Protein AF-A0A3R7PAB7-F1 (afdb_monomer_lite)

Foldseek 3Di:
DDDDDDDDDDDDWDWDKDKDWDFDDDPPVRDGRDIDIDIDTDTDDDQVQQQPWKKWKWLDALQLCQPCQQVVLLQVVLQVQQPDQPVGKDWAAKAWDDDPDGTMIITTIGGQLFPDSLQSCVVCQVVSCVRNVTHTPDIGLAACPVVVVVVPPQLFAKDKTKGFDPDWDWRDYDRGIDIHTDIDIDMDRHFDAPPLPQQQDDDSQQAPDPWDWDHDPRHIATDEDPCFDDRRRFNFKKAWQWADPPDPDDDPPPFQNGFGWKWFFAAFTFGLKKKKKKKWFALDQWFWFKKFADQDQDDPDDHDLAMWTWIRHRQWIKIWGAQRLDIWIDTAQAPDGSSPQFIKMWMWIDHDFKIKIFINVLAQDGPQDDDDDPPDDDDDDDDDDPDDDPDRPDCRRGMDMTTYGPDGRTRSRPHTIMGQADPHDWDDCVSSVHPDTRGRIGGRTMMGQIWMWDDFDPDDDDDDDDDDDDDDDDDDDDDDDDDDDDDDDDDPDDPDDPGQIPIDRIRPADSIDIDSMHRDPPPPCCVVVVQALPPQWDWDTTVVGIATDGHAQFDDRNRPHGDDDDDDDPPDDDDDDDPDDADPRDDKDKHKDFALDQWDWPDWDADPVRQWIWTWIGHRQWTKTWTGHPPDDIDIDTDPPDRRNPRDMDIDIDD

Organism: Penaeus vannamei (NCBI:txid6689)

Radius of gyration: 30.02 Å; chains: 1; bounding box: 67×91×108 Å

InterPro domains:
  IPR000742 EGF-like domain [PF00008] (202-232)
  IPR000742 EGF-like domain [PS00022] (222-233)
  IPR000742 EGF-like domain [PS00022] (548-559)
  IPR000742 EGF-like domain [PS01186] (548-559)
  IPR000742 EGF-like domain [PS50026] (198-234)
  IPR000742 EGF-like domain [PS50026] (522-560)
  IPR000742 EGF-like domain [SM00181] (201-234)
  IPR000742 EGF-like domain [SM00181] (525-560)
  IPR001791 Laminin G domain [PF02210] (282-455)
  IPR001791 Laminin G domain [PF02210] (593-654)
  IPR001791 Laminin G domain [PS50025] (252-490)
  IPR001791 Laminin G domain [PS50025] (563-655)
  IPR001791 Laminin G domain [SM00282] (272-455)
  IPR001791 Laminin G domain [cd00110] (260-453)
  IPR001791 Laminin G domain [cd00110] (568-655)
  IPR013320 Concanavalin A-like lectin/glucanase domain superfamily [SSF49899] (215-463)
  IPR013320 Concanavalin A-like lectin/glucanase domain superfamily [SSF49899] (547-654)
  IPR050372 Neurexin-related cell adhesion and synaptic protein [PTHR15036] (407-655)

Secondary structure (DSSP, 8-state):
----------SS---EEEEEEEEEEETTTTEEEEEEEEEEEE----HHHHHTPEEEEESS-HHHHSSHHHHHHHHHHHHHT-TT-SS--EEEEEEEEP-SSS-EEEEEEE-TT-S-HHHHHHHTHHHHHHHHTS-EEEESS--TTTTGGGT---SSBEEEEEEEEEEEEEEE-SS-EEEEEEEEEEEEES----PPP--SS--TTTS-TTPEEEEEBTEEEEEPPTT-BTTTTB--EEEEE------S---S--SSTT---EEEEPPPP-BSEEEEEEEEEES-SSEEEEEES--SPPPSS-----EEEEEEETTEEEEEEE-SS-EEEEE---SS-S-SSSEEEEEEEEETTEEEEEEGGG-SS-TTSPP------S---------PPPPPPPHHHHEEEEEPPTT--S----SPEEESS-SSPPP-HHHHT-SS-----B-EEEEEEEEE---PPPPPPPPP-PPPPP-----------------------S-S------PEEPP-STTS-EESEEEB---HHHHHTT---TTTEEEEEETTEEEEEEPTTEESTTS-EEPPPPPPPTT-------SSPPPSS---EEEEE--S-SSEEEEEEE-TTSS-EEEEEEETTEEEEEEE-TTSPPEEEEEEEEE--SSS-EEEEE-

Sequence (655 aa):
MAGDVSLYHQTVEIRISYELGFKVNDASQGQTGVNANVTVKVTSLSQQVVSAATPLTLAADPYYVGASSILDRLVVAARAWVEGSSEGVQAVSVQKVDGPSAPSTRVWLTSPGVSNLDHVLLHRKDELEHTIGVSITDVGVGTCEEAAQEDLGCSEGCAAQASVTSGFSVVDANTSAVVGPWVGVHSGCGCARFAPADDTVCSADTCLNGGHCVPTPTGTRCICPHGTFGSRCKILSRHFEGGGPGGETGGRNQMEEDLGGWAWVPSIPSCAEVHLSLEVLTGSPDATLLYSGPDHLPPAQGANSDMLALELRGGRPSLLLDLGAGPAALSLNASYSLADSTWHRLDLIWKDELVEMIVDLCSGASIDGPPAKSSKSALNDSETPTSSPPIPPDAHTCRGAARLSRGALLLNAAQPLQVGGLAHPPPAHTVYGWPKPILARPLRGCVRNLRINGEHPPPPPPPHPHHPPTLPQQYPHPLRPPHVIFHSVCLLSVLSEAVFFVFQLIDLGHGLLGQKSSPGCKSADCLASGISCGVHGRCHGSPGYLRCECQPGWSGPDCATPSTPTAFQVNSYVKLALSFTPLAYTTTVHLRFRTWQRRGELVVLSSQHGRDRFAVQLDNGRLCLVLQLHPDPQRSLCLTRAQVTDGQWHTVSAS

pLDDT: mean 70.98, std 19.58, range [22.66, 96.81]

Structure (mmCIF, N/CA/C/O backbone):
data_AF-A0A3R7PAB7-F1
#
_entry.id   AF-A0A3R7PAB7-F1
#
loop_
_atom_site.group_PDB
_atom_site.id
_atom_site.type_symbol
_atom_site.label_atom_id
_atom_site.label_alt_id
_atom_site.label_comp_id
_atom_site.label_asym_id
_atom_site.label_entity_id
_atom_site.label_seq_id
_atom_site.pdbx_PDB_ins_code
_atom_site.Cartn_x
_atom_site.Cartn_y
_atom_site.Cartn_z
_atom_site.occupancy
_atom_site.B_iso_or_equiv
_atom_site.auth_seq_id
_atom_site.auth_comp_id
_atom_site.auth_asym_id
_atom_site.auth_atom_id
_atom_site.pdbx_PDB_model_num
ATOM 1 N N . MET A 1 1 ? -19.404 14.074 43.918 1.00 28.45 1 MET A N 1
ATOM 2 C CA . MET A 1 1 ? -18.494 15.141 44.388 1.00 28.45 1 MET A CA 1
ATOM 3 C C . MET A 1 1 ? -17.624 15.516 43.204 1.00 28.45 1 MET A C 1
ATOM 5 O O . MET A 1 1 ? -16.986 14.622 42.671 1.00 28.45 1 MET A O 1
ATOM 9 N N . ALA A 1 2 ? -17.663 16.765 42.742 1.00 25.38 2 ALA A N 1
ATOM 10 C CA . ALA A 1 2 ? -16.779 17.245 41.682 1.00 25.38 2 ALA A CA 1
ATOM 11 C C . ALA A 1 2 ? -15.551 17.880 42.346 1.00 25.38 2 ALA A C 1
ATOM 13 O O . ALA A 1 2 ? -15.692 18.853 43.085 1.00 25.38 2 ALA A O 1
ATOM 14 N N . GLY A 1 3 ? -14.380 17.281 42.154 1.00 29.16 3 GLY A N 1
ATOM 15 C CA . GLY A 1 3 ? -13.097 17.867 42.522 1.00 29.16 3 GLY A CA 1
ATOM 16 C C . GLY A 1 3 ? -12.241 17.933 41.268 1.00 29.16 3 GLY A C 1
ATOM 17 O O . GLY A 1 3 ? -11.922 16.888 40.709 1.00 29.16 3 GLY A O 1
ATOM 18 N N . ASP A 1 4 ? -11.915 19.143 40.819 1.00 25.67 4 ASP A N 1
ATOM 19 C CA . ASP A 1 4 ? -11.002 19.355 39.696 1.00 25.67 4 ASP A CA 1
ATOM 20 C C . ASP A 1 4 ? -9.572 19.027 40.134 1.00 25.67 4 ASP A C 1
ATOM 22 O O . ASP A 1 4 ? -9.028 19.639 41.056 1.00 25.67 4 ASP A O 1
ATOM 26 N N . VAL A 1 5 ? -8.954 18.060 39.458 1.00 34.75 5 VAL A N 1
ATOM 27 C CA . VAL A 1 5 ? -7.526 17.759 39.581 1.00 34.75 5 VAL A CA 1
ATOM 28 C C . VAL A 1 5 ? -6.848 18.257 38.311 1.00 34.75 5 VAL A C 1
ATOM 30 O O . VAL A 1 5 ? -6.987 17.663 37.246 1.00 34.75 5 VAL A O 1
ATOM 33 N N . SER A 1 6 ? -6.121 19.369 38.409 1.00 29.95 6 SER A N 1
ATOM 34 C CA . SER A 1 6 ? -5.352 19.927 37.292 1.00 29.95 6 SER A CA 1
ATOM 35 C C . SER A 1 6 ? -3.910 19.413 37.340 1.00 29.95 6 SER A C 1
ATOM 37 O O . SER A 1 6 ? -3.164 19.738 38.263 1.00 29.95 6 SER A O 1
ATOM 39 N N . LEU A 1 7 ? -3.500 18.631 36.339 1.00 41.22 7 LEU A N 1
ATOM 40 C CA . LEU A 1 7 ? -2.111 18.211 36.131 1.00 41.22 7 LEU A CA 1
ATOM 41 C C . LEU A 1 7 ? -1.509 19.039 34.986 1.00 41.22 7 LEU A C 1
ATOM 43 O O . LEU A 1 7 ? -2.023 19.022 33.872 1.00 41.22 7 LEU A O 1
ATOM 47 N N . TYR A 1 8 ? -0.424 19.768 35.256 1.00 34.22 8 TYR A N 1
ATOM 48 C CA . TYR A 1 8 ? 0.311 20.546 34.253 1.00 34.22 8 TYR A CA 1
ATOM 49 C C . TYR A 1 8 ? 1.628 19.847 33.895 1.00 34.22 8 TYR A C 1
ATOM 51 O O . TYR A 1 8 ? 2.480 19.692 34.771 1.00 34.22 8 TYR A O 1
ATOM 59 N N . HIS A 1 9 ? 1.850 19.508 32.617 1.00 42.28 9 HIS A N 1
ATOM 60 C CA . HIS A 1 9 ? 3.211 19.329 32.096 1.00 42.28 9 HIS A CA 1
ATOM 61 C C . HIS A 1 9 ? 3.333 19.491 30.571 1.00 42.28 9 HIS A C 1
ATOM 63 O O . HIS A 1 9 ? 2.408 19.181 29.825 1.00 42.28 9 HIS A O 1
ATOM 69 N N . GLN A 1 10 ? 4.502 19.971 30.131 1.00 38.28 10 GLN A N 1
ATOM 70 C CA . GLN A 1 10 ? 4.905 20.156 28.736 1.00 38.28 10 GLN A CA 1
ATOM 71 C C . GLN A 1 10 ? 5.922 19.076 28.317 1.00 38.28 10 GLN A C 1
ATOM 73 O O . GLN A 1 10 ? 7.026 19.030 28.843 1.00 38.28 10 GLN A O 1
ATOM 78 N N . THR A 1 11 ? 5.551 18.311 27.283 1.00 37.69 11 THR A N 1
ATOM 79 C CA . THR A 1 11 ? 6.373 17.541 26.316 1.00 37.69 11 THR A CA 1
ATOM 80 C C . THR A 1 11 ? 7.210 16.317 26.740 1.00 37.69 11 THR A C 1
ATOM 82 O O . THR A 1 11 ? 7.898 16.306 27.753 1.00 37.69 11 THR A O 1
ATOM 85 N N . VAL A 1 12 ? 7.223 15.366 25.785 1.00 39.81 12 VAL A N 1
ATOM 86 C CA . VAL A 1 12 ? 7.887 14.048 25.653 1.00 39.81 12 VAL A CA 1
ATOM 87 C C . VAL A 1 12 ? 7.116 12.879 26.286 1.00 39.81 12 VAL A C 1
ATOM 89 O O . VAL A 1 12 ? 6.644 12.970 27.412 1.00 39.81 12 VAL A O 1
ATOM 92 N N . GLU A 1 13 ? 6.930 11.805 25.507 1.00 47.53 13 GLU A N 1
ATOM 93 C CA . GLU A 1 13 ? 6.190 10.580 25.849 1.00 47.53 13 GLU A CA 1
ATOM 94 C C . GLU A 1 13 ? 6.704 9.957 27.153 1.00 47.53 13 GLU A C 1
ATOM 96 O O . GLU A 1 13 ? 7.788 9.379 27.210 1.00 47.53 13 GLU A O 1
ATOM 101 N N . ILE A 1 14 ? 5.919 10.082 28.225 1.00 54.62 14 ILE A N 1
ATOM 102 C CA . ILE A 1 14 ? 6.200 9.451 29.515 1.00 54.62 14 ILE A CA 1
ATOM 103 C C . ILE A 1 14 ? 4.933 8.719 29.957 1.00 54.62 14 ILE A C 1
ATOM 105 O O . ILE A 1 14 ? 3.864 9.321 30.067 1.00 54.62 14 ILE A O 1
ATOM 109 N N . ARG A 1 15 ? 5.051 7.415 30.240 1.00 61.31 15 ARG A N 1
ATOM 110 C CA . ARG A 1 15 ? 4.048 6.683 31.024 1.00 61.31 15 ARG A CA 1
ATOM 111 C C . ARG A 1 15 ? 4.264 7.021 32.494 1.00 61.31 15 ARG A C 1
ATOM 113 O O . ARG A 1 15 ? 5.285 6.639 33.064 1.00 61.31 15 ARG A O 1
ATOM 120 N N . ILE A 1 16 ? 3.321 7.733 33.103 1.00 74.56 16 ILE A N 1
ATOM 121 C CA . ILE A 1 16 ? 3.401 8.130 34.515 1.00 74.56 16 ILE A CA 1
ATOM 122 C C . ILE A 1 16 ? 2.326 7.384 35.299 1.00 74.56 16 ILE A C 1
ATOM 124 O O . ILE A 1 16 ? 1.176 7.316 34.872 1.00 74.56 16 ILE A O 1
ATOM 128 N N . SER A 1 17 ? 2.705 6.820 36.445 1.00 78.94 17 SER A N 1
ATOM 129 C CA . SER A 1 17 ? 1.781 6.174 37.375 1.00 78.94 17 SER A CA 1
ATOM 130 C C . SER A 1 17 ? 1.729 6.978 38.668 1.00 78.94 17 SER A C 1
ATOM 132 O O . SER A 1 17 ? 2.760 7.184 39.307 1.00 78.94 17 SER A O 1
ATOM 134 N N . TYR A 1 18 ? 0.537 7.415 39.056 1.00 82.75 18 TYR A N 1
ATOM 135 C CA . TYR A 1 18 ? 0.274 8.083 40.326 1.00 82.75 18 TYR A CA 1
ATOM 136 C C . TYR A 1 18 ? -0.481 7.128 41.245 1.00 82.75 18 TYR A C 1
ATOM 138 O O . TYR A 1 18 ? -1.472 6.530 40.830 1.00 82.75 18 TYR A O 1
ATOM 146 N N . GLU A 1 19 ? -0.048 7.005 42.494 1.00 85.12 19 GLU A N 1
ATOM 147 C CA . GLU A 1 19 ? -0.774 6.267 43.529 1.00 85.12 19 GLU A CA 1
ATOM 148 C C . GLU A 1 19 ? -1.422 7.263 44.487 1.00 85.12 19 GLU A C 1
ATOM 150 O O . GLU A 1 19 ? -0.745 8.072 45.123 1.00 85.12 19 GLU A O 1
ATOM 155 N N . LEU A 1 20 ? -2.748 7.231 44.561 1.00 83.62 20 LEU A N 1
ATOM 156 C CA . LEU A 1 20 ? -3.552 8.160 45.342 1.00 83.62 20 LEU A CA 1
ATOM 157 C C . LEU A 1 20 ? -4.307 7.380 46.421 1.00 83.62 20 LEU A C 1
ATOM 159 O O . LEU A 1 20 ? -5.052 6.452 46.115 1.00 83.62 20 LEU A O 1
ATOM 163 N N . GLY A 1 21 ? -4.115 7.753 47.686 1.00 81.69 21 GLY A N 1
ATOM 164 C CA . GLY A 1 21 ? -4.836 7.181 48.824 1.00 81.69 21 GLY A CA 1
ATOM 165 C C . GLY A 1 21 ? -5.968 8.099 49.284 1.00 81.69 21 GLY A C 1
ATOM 166 O O . GLY A 1 21 ? -5.752 9.284 49.529 1.00 81.69 21 GLY A O 1
ATOM 167 N N . PHE A 1 22 ? -7.164 7.545 49.448 1.00 83.75 22 PHE A N 1
ATOM 168 C CA . PHE A 1 22 ? -8.379 8.243 49.862 1.00 83.75 22 PHE A CA 1
ATOM 169 C C . PHE A 1 22 ? -9.001 7.577 51.087 1.00 83.75 22 PHE A C 1
ATOM 171 O O . PHE A 1 22 ? -8.819 6.385 51.333 1.00 83.75 22 PHE A O 1
ATOM 178 N N . LYS A 1 23 ? -9.799 8.346 51.831 1.00 82.38 23 LYS A N 1
ATOM 179 C CA . LYS A 1 23 ? -10.756 7.810 52.802 1.00 82.38 23 LYS A CA 1
ATOM 180 C C . LYS A 1 23 ? -12.171 8.082 52.321 1.00 82.38 23 LYS A C 1
ATOM 182 O O . LYS A 1 23 ? -12.539 9.238 52.130 1.00 82.38 23 LYS A O 1
ATOM 187 N N . VAL A 1 24 ? -12.946 7.023 52.137 1.00 81.75 24 VAL A N 1
ATOM 188 C CA . VAL A 1 24 ? -14.314 7.076 51.620 1.00 81.75 24 VAL A CA 1
ATOM 189 C C . VAL A 1 24 ? -15.299 6.882 52.770 1.00 81.75 24 VAL A C 1
ATOM 191 O O . VAL A 1 24 ? -15.098 6.043 53.653 1.00 81.75 24 VAL A O 1
ATOM 194 N N . ASN A 1 25 ? -16.357 7.690 52.760 1.00 81.75 25 ASN A N 1
ATOM 195 C CA . ASN A 1 25 ? -17.479 7.601 53.687 1.00 81.75 25 ASN A CA 1
ATOM 196 C C . ASN A 1 25 ? -18.752 7.345 52.873 1.00 81.75 25 ASN A C 1
ATOM 198 O O . ASN A 1 25 ? -19.063 8.135 51.982 1.00 81.75 25 ASN A O 1
ATOM 202 N N . ASP A 1 26 ? -19.493 6.292 53.203 1.00 80.25 26 ASP A N 1
ATOM 203 C CA . ASP A 1 26 ? -20.818 6.008 52.658 1.00 80.25 26 ASP A CA 1
ATOM 204 C C . ASP A 1 26 ? -21.851 6.083 53.786 1.00 80.25 26 ASP A C 1
ATOM 206 O O . ASP A 1 26 ? -22.016 5.161 54.589 1.00 80.25 26 ASP A O 1
ATOM 210 N N . ALA A 1 27 ? -22.558 7.212 53.838 1.00 81.62 27 ALA A N 1
ATOM 211 C CA . ALA A 1 27 ? -23.597 7.457 54.830 1.00 81.62 27 ALA A CA 1
ATOM 212 C C . ALA A 1 27 ? -24.820 6.537 54.658 1.00 81.62 27 ALA A C 1
ATOM 214 O O . ALA A 1 27 ? -25.516 6.279 55.637 1.00 81.62 27 ALA A O 1
ATOM 215 N N . SER A 1 28 ? -25.076 6.026 53.448 1.00 81.62 28 SER A N 1
ATOM 216 C CA . SER A 1 28 ? -26.212 5.140 53.161 1.00 81.62 28 SER A CA 1
ATOM 217 C C . SER A 1 28 ? -25.984 3.710 53.659 1.00 81.62 28 SER A C 1
ATOM 219 O O . SER A 1 28 ? -26.938 3.027 54.024 1.00 81.62 28 SER A O 1
ATOM 221 N N . GLN A 1 29 ? -24.718 3.292 53.745 1.00 79.81 29 GLN A N 1
ATOM 222 C CA . GLN A 1 29 ? -24.288 1.983 54.252 1.00 79.81 29 GLN A CA 1
ATOM 223 C C . GLN A 1 29 ? -23.654 2.056 55.656 1.00 79.81 29 GLN A C 1
ATOM 225 O O . GLN A 1 29 ? -23.163 1.052 56.168 1.00 79.81 29 GLN A O 1
ATOM 230 N N . GLY A 1 30 ? -23.632 3.237 56.288 1.00 85.69 30 GLY A N 1
ATOM 231 C CA . GLY A 1 30 ? -23.041 3.447 57.617 1.00 85.69 30 GLY A CA 1
ATOM 232 C C . GLY A 1 30 ? -21.517 3.272 57.677 1.00 85.69 30 GLY A C 1
ATOM 233 O O . GLY A 1 30 ? -20.971 3.035 58.754 1.00 85.69 30 GLY A O 1
ATOM 234 N N . GLN A 1 31 ? -20.820 3.365 56.543 1.00 80.69 31 GLN A N 1
ATOM 235 C CA . GLN A 1 31 ? -19.375 3.156 56.454 1.00 80.69 31 GLN A CA 1
ATOM 236 C C . GLN A 1 31 ? -18.629 4.490 56.540 1.00 80.69 31 GLN A C 1
ATOM 238 O O . GLN A 1 31 ? -18.932 5.435 55.813 1.00 80.69 31 GLN A O 1
ATOM 243 N N . THR A 1 32 ? -17.615 4.573 57.402 1.00 83.25 32 THR A N 1
ATOM 244 C CA . THR A 1 32 ? -16.801 5.786 57.574 1.00 83.25 32 THR A CA 1
ATOM 245 C C . THR A 1 32 ? -15.317 5.456 57.652 1.00 83.25 32 THR A C 1
ATOM 247 O O . THR A 1 32 ? -14.915 4.585 58.420 1.00 83.25 32 THR A O 1
ATOM 250 N N . GLY A 1 33 ? -14.492 6.200 56.921 1.00 82.31 33 GLY A N 1
ATOM 251 C CA . GLY A 1 33 ? -13.038 6.141 56.991 1.00 82.31 33 GLY A CA 1
ATOM 252 C C . GLY A 1 33 ? -12.425 4.948 56.264 1.00 82.31 33 GLY A C 1
ATOM 253 O O . GLY A 1 33 ? -11.310 4.561 56.614 1.00 82.31 33 GLY A O 1
ATOM 254 N N . VAL A 1 34 ? -13.130 4.373 55.284 1.00 82.94 34 VAL A N 1
ATOM 255 C CA . VAL A 1 34 ? -12.652 3.227 54.499 1.00 82.94 34 VAL A CA 1
ATOM 256 C C . VAL A 1 34 ? -11.506 3.684 53.602 1.00 82.94 34 VAL A C 1
ATOM 258 O O . VAL A 1 34 ? -11.673 4.615 52.817 1.00 82.94 34 VAL A O 1
ATOM 261 N N . ASN A 1 35 ? -10.339 3.050 53.716 1.00 83.75 35 ASN A N 1
ATOM 262 C CA . ASN A 1 35 ? -9.211 3.353 52.839 1.00 83.75 35 ASN A CA 1
ATOM 263 C C . ASN A 1 35 ? -9.512 2.855 51.419 1.00 83.75 35 ASN A C 1
ATOM 265 O O . ASN A 1 35 ? -9.823 1.681 51.230 1.00 83.75 35 ASN A O 1
ATOM 269 N N . ALA A 1 36 ? -9.368 3.733 50.432 1.00 81.00 36 ALA A N 1
ATOM 270 C CA . ALA A 1 36 ? -9.452 3.404 49.018 1.00 81.00 36 ALA A CA 1
ATOM 271 C C . ALA A 1 36 ? -8.191 3.905 48.318 1.00 81.00 36 ALA A C 1
ATOM 273 O O . ALA A 1 36 ? -7.816 5.062 48.483 1.00 81.00 36 ALA A O 1
ATOM 274 N N . ASN A 1 37 ? -7.548 3.049 47.531 1.00 82.69 37 ASN A N 1
ATOM 275 C CA . ASN A 1 37 ? -6.372 3.423 46.756 1.00 82.69 37 ASN A CA 1
ATOM 276 C C . ASN A 1 37 ? -6.748 3.443 45.276 1.00 82.69 37 ASN A C 1
ATOM 278 O O . ASN A 1 37 ? -7.363 2.497 44.787 1.00 82.69 37 ASN A O 1
ATOM 282 N N . VAL A 1 38 ? -6.366 4.502 44.570 1.00 81.38 38 VAL A N 1
ATOM 283 C CA . VAL A 1 38 ? -6.553 4.632 43.123 1.00 81.38 38 VAL A CA 1
ATOM 284 C C . VAL A 1 38 ? -5.189 4.801 42.478 1.00 81.38 38 VAL A C 1
ATOM 286 O O . VAL A 1 38 ? -4.409 5.669 42.869 1.00 81.38 38 VAL A O 1
ATOM 289 N N . THR A 1 39 ? -4.912 3.982 41.470 1.00 82.75 39 THR A N 1
ATOM 290 C CA . THR A 1 39 ? -3.727 4.130 40.627 1.00 82.75 39 THR A CA 1
ATOM 291 C C . THR A 1 39 ? -4.132 4.796 39.320 1.00 82.75 39 THR A C 1
ATOM 293 O O . THR A 1 39 ? -4.929 4.241 38.566 1.00 82.75 39 THR A O 1
ATOM 296 N N . VAL A 1 40 ? -3.576 5.971 39.034 1.00 83.38 40 VAL A N 1
ATOM 297 C CA . VAL A 1 40 ? -3.821 6.708 37.789 1.00 83.38 40 VAL A CA 1
ATOM 298 C C . VAL A 1 40 ? -2.633 6.505 36.861 1.00 83.38 40 VAL A C 1
ATOM 300 O O . VAL A 1 40 ? -1.520 6.916 37.182 1.00 83.38 40 VAL A O 1
ATOM 303 N N . LYS A 1 41 ? -2.867 5.877 35.707 1.00 81.38 41 LYS A N 1
ATOM 304 C CA . LYS A 1 41 ? -1.859 5.697 34.655 1.00 81.38 41 LYS A CA 1
ATOM 305 C C . LYS A 1 41 ? -2.122 6.700 33.537 1.00 81.38 41 LYS A C 1
ATOM 307 O O . LYS A 1 41 ? -3.190 6.668 32.936 1.00 81.38 41 LYS A O 1
ATOM 312 N N . VAL A 1 42 ? -1.159 7.578 33.268 1.00 81.88 42 VAL A N 1
ATOM 313 C CA . VAL A 1 42 ? -1.247 8.611 32.229 1.00 81.88 42 VAL A CA 1
ATOM 314 C C . VAL A 1 42 ? -0.311 8.254 31.081 1.00 81.88 42 VAL A C 1
ATOM 316 O O . VAL A 1 42 ? 0.870 7.981 31.307 1.00 81.88 42 VAL A O 1
ATOM 319 N N . THR A 1 43 ? -0.846 8.292 29.861 1.00 78.94 43 THR A N 1
ATOM 320 C CA . THR A 1 43 ? -0.098 8.083 28.617 1.00 78.94 43 THR A CA 1
ATOM 321 C C . THR A 1 43 ? -0.287 9.309 27.733 1.00 78.94 43 THR A C 1
ATOM 323 O O . THR A 1 43 ? -1.418 9.701 27.453 1.00 78.94 43 THR A O 1
ATOM 326 N N . SER A 1 44 ? 0.814 9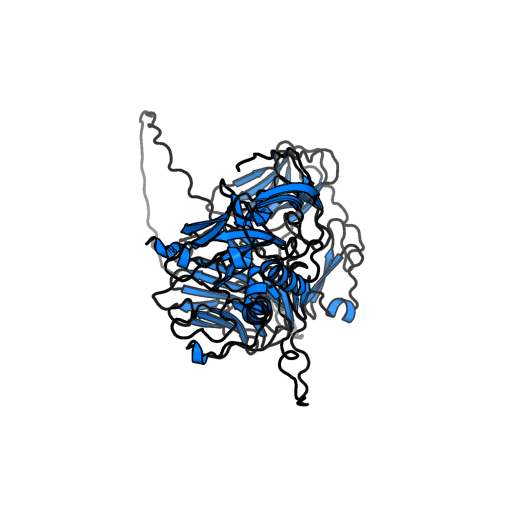.928 27.308 1.00 74.62 44 SER A N 1
ATOM 327 C CA . SER A 1 44 ? 0.778 11.028 26.340 1.00 74.62 44 SER A CA 1
ATOM 328 C C . SER A 1 44 ? 0.798 10.460 24.926 1.00 74.62 44 SER A C 1
ATOM 330 O O . SER A 1 44 ? 1.687 9.678 24.609 1.00 74.62 44 SER A O 1
ATOM 332 N N . LEU A 1 45 ? -0.139 10.884 24.077 1.00 74.88 45 LEU A N 1
ATOM 333 C CA . LEU A 1 45 ? -0.232 10.477 22.672 1.00 74.88 45 LEU A CA 1
ATOM 334 C C . LEU A 1 45 ? -0.264 11.714 21.769 1.00 74.88 45 LEU A C 1
ATOM 336 O O . LEU A 1 45 ? -0.853 12.734 22.130 1.00 74.88 45 LEU A O 1
ATOM 340 N N . SER A 1 46 ? 0.356 11.633 20.590 1.00 75.56 46 SER A N 1
ATOM 341 C CA . SER A 1 46 ? 0.267 12.701 19.589 1.00 75.56 46 SER A CA 1
ATOM 342 C C . SER A 1 46 ? -1.104 12.695 18.902 1.00 75.56 46 SER A C 1
ATOM 344 O O . SER A 1 46 ? -1.743 11.651 18.768 1.00 75.56 46 SER A O 1
ATOM 346 N N . GLN A 1 47 ? -1.553 13.854 18.409 1.00 76.81 47 GLN A N 1
ATOM 347 C CA . GLN A 1 47 ? -2.820 13.947 17.671 1.00 76.81 47 GLN A CA 1
ATOM 348 C C . GLN A 1 47 ? -2.842 13.017 16.447 1.00 76.81 47 GLN A C 1
ATOM 350 O O . GLN A 1 47 ? -3.878 12.428 16.158 1.00 76.81 47 GLN A O 1
ATOM 355 N N . GLN A 1 48 ? -1.694 12.839 15.783 1.00 72.12 48 GLN A N 1
ATOM 356 C CA . GLN A 1 48 ? -1.542 11.928 14.648 1.00 72.12 48 GLN A CA 1
ATOM 357 C C . GLN A 1 48 ? -1.801 10.469 15.048 1.00 72.12 48 GLN A C 1
ATOM 359 O O . GLN A 1 48 ? -2.584 9.792 14.388 1.00 72.12 48 GLN A O 1
ATOM 364 N N . VAL A 1 49 ? -1.214 10.009 16.161 1.00 75.81 49 VAL A N 1
ATOM 365 C CA . VAL A 1 49 ? -1.402 8.643 16.686 1.00 75.81 49 VAL A CA 1
ATOM 366 C C . VAL A 1 49 ? -2.864 8.385 17.047 1.00 75.81 49 VAL A C 1
ATOM 368 O O . VAL A 1 49 ? -3.383 7.307 16.768 1.00 75.81 49 VAL A O 1
ATOM 371 N N . VAL A 1 50 ? -3.546 9.379 17.625 1.00 80.62 50 VAL A N 1
ATOM 372 C CA . VAL A 1 50 ? -4.978 9.278 17.945 1.00 80.62 50 VAL A CA 1
ATOM 373 C C . VAL A 1 50 ? -5.833 9.271 16.673 1.00 80.62 50 VAL A C 1
ATOM 375 O O . VAL A 1 50 ? -6.753 8.469 16.573 1.00 80.62 50 VAL A O 1
ATOM 378 N N . SER A 1 51 ? -5.523 10.112 15.680 1.00 77.12 51 SER A N 1
ATOM 379 C CA . SER A 1 51 ? -6.253 10.149 14.400 1.00 77.12 51 SER A CA 1
ATOM 380 C C . SER A 1 51 ? -6.016 8.925 13.511 1.00 77.12 51 SER A C 1
ATOM 382 O O . SER A 1 51 ? -6.841 8.620 12.659 1.00 77.12 51 SER A O 1
ATOM 384 N N . ALA A 1 52 ? -4.897 8.225 13.704 1.00 76.12 52 ALA A N 1
ATOM 385 C CA . ALA A 1 52 ? -4.571 6.980 13.013 1.00 76.12 52 ALA A CA 1
ATOM 386 C C . ALA A 1 52 ? -5.014 5.733 13.797 1.00 76.12 52 ALA A C 1
ATOM 388 O O . ALA A 1 52 ? -4.734 4.614 13.372 1.00 76.12 52 ALA A O 1
ATOM 389 N N . ALA A 1 53 ? -5.665 5.904 14.954 1.00 85.12 53 ALA A N 1
ATOM 390 C CA . ALA A 1 53 ? -6.144 4.785 15.747 1.00 85.12 53 ALA A CA 1
ATOM 391 C C . ALA A 1 53 ? -7.256 4.030 15.003 1.00 85.12 53 ALA A C 1
ATOM 393 O O . ALA A 1 53 ? -8.177 4.620 14.442 1.00 85.12 53 ALA A O 1
ATOM 394 N N . THR A 1 54 ? -7.183 2.709 15.051 1.00 86.88 54 THR A N 1
ATOM 395 C CA . THR A 1 54 ? -8.169 1.783 14.512 1.00 86.88 54 THR A CA 1
ATOM 396 C C . THR A 1 54 ? -9.355 1.663 15.469 1.00 86.88 54 THR A C 1
ATOM 398 O O . THR A 1 54 ? -9.167 1.200 16.599 1.00 86.88 54 THR A O 1
ATOM 401 N N . PRO A 1 55 ? -10.581 2.025 15.065 1.00 88.94 55 PRO A N 1
ATOM 402 C CA . PRO A 1 55 ? -11.758 1.752 15.876 1.00 88.94 55 PRO A CA 1
ATOM 403 C C . PRO A 1 55 ? -12.194 0.283 15.749 1.00 88.94 55 PRO A C 1
ATOM 405 O O . PRO A 1 55 ? -12.100 -0.332 14.691 1.00 88.94 55 PRO A O 1
ATOM 408 N N . LEU A 1 56 ? -12.699 -0.271 16.847 1.00 90.62 56 LEU A N 1
ATOM 409 C CA . LEU A 1 56 ? -13.293 -1.599 16.950 1.00 90.62 56 LEU A CA 1
ATOM 410 C C . LEU A 1 56 ? -14.622 -1.474 17.698 1.00 90.62 56 LEU A C 1
ATOM 412 O O . LEU A 1 56 ? -14.632 -1.047 18.855 1.00 90.62 56 LEU A O 1
ATOM 416 N N . THR A 1 57 ? -15.738 -1.830 17.064 1.00 89.06 57 THR A N 1
ATOM 417 C CA . THR A 1 57 ? -17.077 -1.663 17.650 1.00 89.06 57 THR A CA 1
ATOM 418 C C . THR A 1 57 ? -17.601 -2.991 18.197 1.00 89.06 57 THR A C 1
ATOM 420 O O . THR A 1 57 ? -17.801 -3.955 17.455 1.00 89.06 57 THR A O 1
ATOM 423 N N . LEU A 1 58 ? -17.846 -3.035 19.505 1.00 90.31 58 LEU A N 1
ATOM 424 C CA . LEU A 1 58 ? -18.312 -4.191 20.271 1.00 90.31 58 LEU A CA 1
ATOM 425 C C . LEU A 1 58 ? -19.807 -4.064 20.584 1.00 90.31 58 LEU A C 1
ATOM 427 O O . LEU A 1 58 ? -20.249 -3.004 21.032 1.00 90.31 58 LEU A O 1
ATOM 431 N N . ALA A 1 59 ? -20.567 -5.155 20.462 1.00 89.56 59 ALA A N 1
ATOM 432 C CA . ALA A 1 59 ? -21.964 -5.220 20.911 1.00 89.56 59 ALA A CA 1
ATOM 433 C C . ALA A 1 59 ? -22.059 -5.427 22.436 1.00 89.56 59 ALA A C 1
ATOM 435 O O . ALA A 1 59 ? -22.550 -6.447 22.922 1.00 89.56 59 ALA A O 1
ATOM 436 N N . ALA A 1 60 ? -21.527 -4.480 23.202 1.00 87.50 60 ALA A N 1
ATOM 437 C CA . ALA A 1 60 ? -21.580 -4.480 24.657 1.00 87.50 60 ALA A CA 1
ATOM 438 C C . ALA A 1 60 ? -21.763 -3.065 25.204 1.00 87.50 60 ALA A C 1
ATOM 440 O O . ALA A 1 60 ? -21.345 -2.081 24.589 1.00 87.50 60 ALA A O 1
ATOM 441 N N . ASP A 1 61 ? -22.342 -2.983 26.403 1.00 84.56 61 ASP A N 1
ATOM 442 C CA . ASP A 1 61 ? -22.443 -1.733 27.151 1.00 84.56 61 ASP A CA 1
ATOM 443 C C . ASP A 1 61 ? -21.052 -1.253 27.619 1.00 84.56 61 ASP A C 1
ATOM 445 O O . ASP A 1 61 ? -20.247 -2.084 28.071 1.00 84.56 61 ASP A O 1
ATOM 449 N N . PRO A 1 62 ? -20.768 0.065 27.549 1.00 79.00 62 PRO A N 1
ATOM 450 C CA . PRO A 1 62 ? -19.474 0.623 27.931 1.00 79.00 62 PRO A CA 1
ATOM 451 C C . PRO A 1 62 ? -19.012 0.202 29.327 1.00 79.00 62 PRO A C 1
ATOM 453 O O . PRO A 1 62 ? -17.822 -0.049 29.513 1.00 79.00 62 PRO A O 1
ATOM 456 N N . TYR A 1 63 ? -19.930 0.042 30.287 1.00 80.38 63 TYR A N 1
ATOM 457 C CA . TYR A 1 63 ? -19.608 -0.366 31.656 1.00 80.38 63 TYR A CA 1
ATOM 458 C C . TYR A 1 63 ? -18.872 -1.716 31.718 1.00 80.38 63 TYR A C 1
ATOM 460 O O . TYR A 1 63 ? -17.918 -1.882 32.482 1.00 80.38 63 TYR A O 1
ATOM 468 N N . TYR A 1 64 ? -19.273 -2.689 30.891 1.00 79.00 64 TYR A N 1
ATOM 469 C CA . TYR A 1 64 ? -18.625 -4.005 30.847 1.00 79.00 64 TYR A CA 1
ATOM 470 C C . TYR A 1 64 ? -17.291 -3.968 30.104 1.00 79.00 64 TYR A C 1
ATOM 472 O O . TYR A 1 64 ? -16.372 -4.703 30.463 1.00 79.00 64 TYR A O 1
ATOM 480 N N . VAL A 1 65 ? -17.170 -3.105 29.092 1.00 75.38 65 VAL A N 1
ATOM 481 C CA . VAL A 1 65 ? -15.935 -2.947 28.313 1.00 75.38 65 VAL A CA 1
ATOM 482 C C . VAL A 1 65 ? -14.859 -2.232 29.130 1.00 75.38 65 VAL A C 1
ATOM 484 O O . VAL A 1 65 ? -13.706 -2.653 29.113 1.00 75.38 65 VAL A O 1
ATOM 487 N N . GLY A 1 66 ? -15.233 -1.195 29.887 1.00 61.53 66 GLY A N 1
ATOM 488 C CA . GLY A 1 66 ? -14.336 -0.455 30.780 1.00 61.53 66 GLY A CA 1
ATOM 489 C C . GLY A 1 66 ? -13.882 -1.246 32.012 1.00 61.53 66 GLY A C 1
ATOM 490 O O . GLY A 1 66 ? -12.937 -0.836 32.695 1.00 61.53 66 GLY A O 1
ATOM 491 N N . ALA A 1 67 ? -14.522 -2.384 32.306 1.00 68.81 67 ALA A N 1
ATOM 492 C CA . ALA A 1 67 ? -14.036 -3.314 33.313 1.00 68.81 67 ALA A CA 1
ATOM 493 C C . ALA A 1 67 ? -12.737 -3.953 32.810 1.00 68.81 67 ALA A C 1
ATOM 495 O O . ALA A 1 67 ? -12.701 -4.496 31.703 1.00 68.81 67 ALA A O 1
ATOM 496 N N . SER A 1 68 ? -11.692 -3.934 33.647 1.00 62.03 68 SER A N 1
ATOM 497 C CA . SER A 1 68 ? -10.343 -4.435 33.326 1.00 62.03 68 SER A CA 1
ATOM 498 C C . SER A 1 68 ? -10.335 -5.768 32.569 1.00 62.03 68 SER A C 1
ATOM 500 O O . SER A 1 68 ? -9.524 -5.974 31.682 1.00 62.03 68 SER A O 1
ATOM 502 N N . SER A 1 69 ? -11.297 -6.659 32.812 1.00 73.69 69 SER A N 1
ATOM 503 C CA . SER A 1 69 ? -11.317 -7.962 32.154 1.00 73.69 69 SER A CA 1
ATOM 504 C C . SER A 1 69 ? -11.503 -7.933 30.621 1.00 73.69 69 SER A C 1
ATOM 506 O O . SER A 1 69 ? -10.851 -8.732 29.959 1.00 73.69 69 SER A O 1
ATOM 508 N N . ILE A 1 70 ? -12.359 -7.081 30.034 1.00 86.44 70 ILE A N 1
ATOM 509 C CA . ILE A 1 70 ? -12.634 -7.133 28.577 1.00 86.44 70 ILE A CA 1
ATOM 510 C C . ILE A 1 70 ? -11.575 -6.350 27.806 1.00 86.44 70 ILE A C 1
ATOM 512 O O . ILE A 1 70 ? -10.964 -6.895 26.886 1.00 86.44 70 ILE A O 1
ATOM 516 N N . LEU A 1 71 ? -11.331 -5.095 28.197 1.00 87.62 71 LEU A N 1
ATOM 517 C CA . LEU A 1 71 ? -10.349 -4.241 27.532 1.00 87.62 71 LEU A CA 1
ATOM 518 C C . LEU A 1 71 ? -8.928 -4.816 27.624 1.00 87.62 71 LEU A C 1
ATOM 520 O O . LEU A 1 71 ? -8.211 -4.797 26.624 1.00 87.62 71 LEU A O 1
ATOM 524 N N . ASP A 1 72 ? -8.533 -5.392 28.768 1.00 86.00 72 ASP A N 1
ATOM 525 C CA . ASP A 1 72 ? -7.209 -6.012 28.890 1.00 86.00 72 ASP A CA 1
ATOM 526 C C . ASP A 1 72 ? -7.105 -7.269 28.016 1.00 86.00 72 ASP A C 1
ATOM 528 O O . ASP A 1 72 ? -6.100 -7.434 27.327 1.00 86.00 72 ASP A O 1
ATOM 532 N N . ARG A 1 73 ? -8.140 -8.130 27.973 1.00 89.31 73 ARG A N 1
ATOM 533 C CA . ARG A 1 73 ? -8.157 -9.304 27.075 1.00 89.31 73 ARG A CA 1
ATOM 534 C C . ARG A 1 73 ? -8.049 -8.890 25.610 1.00 89.31 73 ARG A C 1
ATOM 536 O O . ARG A 1 73 ? -7.265 -9.489 24.881 1.00 89.31 73 ARG A O 1
ATOM 543 N N . LEU A 1 74 ? -8.775 -7.846 25.208 1.00 90.88 74 LEU A N 1
ATOM 544 C CA . LEU A 1 74 ? -8.723 -7.279 23.861 1.00 90.88 74 LEU A CA 1
ATOM 545 C C . LEU A 1 74 ? -7.311 -6.791 23.508 1.00 90.88 74 LEU A C 1
ATOM 547 O O . LEU A 1 74 ? -6.747 -7.211 22.500 1.00 90.88 74 LEU A O 1
ATOM 551 N N . VAL A 1 75 ? -6.718 -5.931 24.342 1.00 89.75 75 VAL A N 1
ATOM 552 C CA . VAL A 1 75 ? -5.387 -5.358 24.081 1.00 89.75 75 VAL A CA 1
ATOM 553 C C . VAL A 1 75 ? -4.301 -6.437 24.103 1.00 89.75 75 VAL A C 1
ATOM 555 O O . VAL A 1 75 ? -3.379 -6.388 23.290 1.00 89.75 75 VAL A O 1
ATOM 558 N N . VAL A 1 76 ? -4.398 -7.421 25.003 1.00 88.56 76 VAL A N 1
ATOM 559 C CA . VAL A 1 76 ? -3.455 -8.548 25.080 1.00 88.56 76 VAL A CA 1
ATOM 560 C C . VAL A 1 76 ? -3.553 -9.440 23.844 1.00 88.56 76 VAL A C 1
ATOM 562 O O . VAL A 1 76 ? -2.515 -9.756 23.266 1.00 88.56 76 VAL A O 1
ATOM 565 N N . ALA A 1 77 ? -4.766 -9.801 23.414 1.00 89.62 77 ALA A N 1
ATOM 566 C CA . ALA A 1 77 ? -4.980 -10.605 22.212 1.00 89.62 77 ALA A CA 1
ATOM 567 C C . ALA A 1 77 ? -4.450 -9.887 20.963 1.00 89.62 77 ALA A C 1
ATOM 569 O O . ALA A 1 77 ? -3.618 -10.432 20.244 1.00 89.62 77 ALA A O 1
ATOM 570 N N . ALA A 1 78 ? -4.823 -8.617 20.774 1.00 89.44 78 ALA A N 1
ATOM 571 C CA . ALA A 1 78 ? -4.358 -7.819 19.643 1.00 89.44 78 ALA A CA 1
ATOM 572 C C . ALA A 1 78 ? -2.827 -7.672 19.621 1.00 89.44 78 ALA A C 1
ATOM 574 O O . ALA A 1 78 ? -2.204 -7.768 18.567 1.00 89.44 78 ALA A O 1
ATOM 575 N N . ARG A 1 79 ? -2.193 -7.480 20.787 1.00 87.75 79 ARG A N 1
ATOM 576 C CA . ARG A 1 79 ? -0.730 -7.382 20.892 1.00 87.75 79 ARG A CA 1
ATOM 577 C C . ARG A 1 79 ? -0.027 -8.689 20.520 1.00 87.75 79 ARG A C 1
ATOM 579 O O . ARG A 1 79 ? 1.080 -8.628 19.995 1.00 87.75 79 ARG A O 1
ATOM 586 N N . ALA A 1 80 ? -0.641 -9.845 20.772 1.00 84.94 80 ALA A N 1
ATOM 587 C CA . ALA A 1 80 ? -0.056 -11.144 20.445 1.00 84.94 80 ALA A CA 1
ATOM 588 C C . ALA A 1 80 ? 0.073 -11.385 18.930 1.00 84.94 80 ALA A C 1
ATOM 590 O O . ALA A 1 80 ? 0.931 -12.155 18.512 1.00 84.94 80 ALA A O 1
ATOM 591 N N . TRP A 1 81 ? -0.739 -10.716 18.108 1.00 82.38 81 TRP A N 1
ATOM 592 C CA . TRP A 1 81 ? -0.732 -10.884 16.648 1.00 82.38 81 TRP A CA 1
ATOM 593 C C . TRP A 1 81 ? 0.170 -9.894 15.910 1.00 82.38 81 TRP A C 1
ATOM 595 O O . TRP A 1 81 ? 0.302 -9.960 14.690 1.00 82.38 81 TRP A O 1
ATOM 605 N N . VAL A 1 82 ? 0.791 -8.973 16.642 1.00 77.00 82 VAL A N 1
ATOM 606 C CA . VAL A 1 82 ? 1.573 -7.875 16.088 1.00 77.00 82 VAL A CA 1
ATOM 607 C C . VAL A 1 82 ? 3.015 -7.994 16.589 1.00 77.00 82 VAL A C 1
ATOM 609 O O . VAL A 1 82 ? 3.443 -7.316 17.525 1.00 77.00 82 VAL A O 1
ATOM 612 N N . GLU A 1 83 ? 3.767 -8.921 15.991 1.00 57.22 83 GLU A N 1
ATOM 613 C CA . GLU A 1 83 ? 5.179 -9.143 16.317 1.00 57.22 83 GLU A CA 1
ATOM 614 C C . GLU A 1 83 ? 6.049 -7.957 15.856 1.00 57.22 83 GLU A C 1
ATOM 616 O O . GLU A 1 83 ? 5.936 -7.483 14.728 1.00 57.22 83 GLU A O 1
ATOM 621 N N . GLY A 1 84 ? 6.950 -7.477 16.722 1.00 54.56 84 GLY A N 1
ATOM 622 C CA . GLY A 1 84 ? 7.979 -6.489 16.360 1.00 54.56 84 GLY A CA 1
ATOM 623 C C . GLY A 1 84 ? 7.692 -5.019 16.702 1.00 54.56 84 GLY A C 1
ATOM 624 O O . GLY A 1 84 ? 8.584 -4.193 16.512 1.00 54.56 84 GLY A O 1
ATOM 625 N N . SER A 1 85 ? 6.524 -4.666 17.256 1.00 55.03 85 SER A N 1
ATOM 626 C CA . SER A 1 85 ? 6.305 -3.312 17.801 1.00 55.03 85 SER A CA 1
ATOM 627 C C . SER A 1 85 ? 7.008 -3.157 19.156 1.00 55.03 85 SER A C 1
ATOM 629 O O . SER A 1 85 ? 6.765 -3.933 20.081 1.00 55.03 85 SER A O 1
ATOM 631 N N . SER A 1 86 ? 7.864 -2.141 19.298 1.00 48.72 86 SER A N 1
ATOM 632 C CA . SER A 1 86 ? 8.562 -1.833 20.558 1.00 48.72 86 SER A CA 1
ATOM 633 C C . SER A 1 86 ? 7.625 -1.358 21.675 1.00 48.72 86 SER A C 1
ATOM 635 O O . SER A 1 86 ? 8.003 -1.409 22.843 1.00 48.72 86 SER A O 1
ATOM 637 N N . GLU A 1 87 ? 6.409 -0.916 21.332 1.00 60.12 87 GLU A N 1
ATOM 638 C CA . GLU A 1 87 ? 5.409 -0.426 22.290 1.00 60.12 87 GLU A CA 1
ATOM 639 C C . GLU A 1 87 ? 4.135 -1.285 22.375 1.00 60.12 87 GLU A C 1
ATOM 641 O O . GLU A 1 87 ? 3.431 -1.242 23.393 1.00 60.12 87 GLU A O 1
ATOM 646 N N . GLY A 1 88 ? 3.866 -2.094 21.341 1.00 74.00 88 GLY A N 1
ATOM 647 C CA . GLY A 1 88 ? 2.698 -2.966 21.226 1.00 74.00 88 GLY A CA 1
ATOM 648 C C . GLY A 1 88 ? 1.372 -2.215 21.052 1.00 74.00 88 GLY A C 1
ATOM 649 O O . GLY A 1 88 ? 1.311 -0.988 21.098 1.00 74.00 88 GLY A O 1
ATOM 650 N N . VAL A 1 89 ? 0.281 -2.974 20.898 1.00 86.50 89 VAL A N 1
ATOM 651 C CA . VAL A 1 89 ? -1.081 -2.419 20.790 1.00 86.50 89 VAL A CA 1
ATOM 652 C C . VAL A 1 89 ? -1.492 -1.724 22.097 1.00 86.50 89 VAL A C 1
ATOM 654 O O . VAL A 1 89 ? -1.220 -2.242 23.187 1.00 86.50 89 VAL A O 1
ATOM 657 N N . GLN A 1 90 ? -2.144 -0.563 22.005 1.00 86.62 90 GLN A N 1
ATOM 658 C CA . GLN A 1 90 ? -2.644 0.234 23.134 1.00 86.62 90 GLN A CA 1
ATOM 659 C C . GLN A 1 90 ? -4.062 0.755 22.857 1.00 86.62 90 GLN A C 1
ATOM 661 O O . GLN A 1 90 ? -4.384 1.098 21.723 1.00 86.62 90 GLN A O 1
ATOM 666 N N . ALA A 1 91 ? -4.896 0.852 23.895 1.00 89.38 91 ALA A N 1
ATOM 667 C CA . ALA A 1 91 ? -6.200 1.508 23.807 1.00 89.38 91 ALA A CA 1
ATOM 668 C C . ALA A 1 91 ? -6.061 3.018 24.049 1.00 89.38 91 ALA A C 1
ATOM 670 O O . ALA A 1 91 ? -5.496 3.444 25.054 1.00 89.38 91 ALA A O 1
ATOM 671 N N . VAL A 1 92 ? -6.582 3.811 23.117 1.00 89.50 92 VAL A N 1
ATOM 672 C CA . VAL A 1 92 ? -6.523 5.277 23.100 1.00 89.50 92 VAL A CA 1
ATOM 673 C C . VAL A 1 92 ? -7.772 5.889 23.727 1.00 89.50 92 VAL A C 1
ATOM 675 O O . VAL A 1 92 ? -7.687 6.845 24.492 1.00 89.50 92 VAL A O 1
ATOM 678 N N . SER A 1 93 ? -8.944 5.357 23.386 1.00 90.81 93 SER A N 1
ATOM 679 C CA . SER A 1 93 ? -10.234 5.874 23.839 1.00 90.81 93 SER A CA 1
ATOM 680 C C . SER A 1 93 ? -11.288 4.772 23.793 1.00 90.81 93 SER A C 1
ATOM 682 O O . SER A 1 93 ? -11.231 3.889 22.938 1.00 90.81 93 SER A O 1
ATOM 684 N N . VAL A 1 94 ? -12.253 4.824 24.707 1.00 91.38 94 VAL A N 1
ATOM 685 C CA . VAL A 1 94 ? -13.429 3.945 24.727 1.00 91.38 94 VAL A CA 1
ATOM 686 C C . VAL A 1 94 ? -14.643 4.855 24.729 1.00 91.38 94 VAL A C 1
ATOM 688 O O . VAL A 1 94 ? -14.749 5.721 25.593 1.00 91.38 94 VAL A O 1
ATOM 691 N N . GLN A 1 95 ? -15.523 4.710 23.747 1.00 90.69 95 GLN A N 1
ATOM 692 C CA . GLN A 1 95 ? -16.653 5.607 23.519 1.00 90.69 95 GLN A CA 1
ATOM 693 C C . GLN A 1 95 ? -17.937 4.803 23.361 1.00 90.69 95 GLN A C 1
ATOM 695 O O . GLN A 1 95 ? -17.957 3.754 22.717 1.00 90.69 95 GLN A O 1
ATOM 700 N N . LYS A 1 96 ? -19.026 5.305 23.940 1.00 87.00 96 LYS A N 1
ATOM 701 C CA . LYS A 1 96 ? -20.360 4.770 23.680 1.00 87.00 96 LYS A CA 1
ATOM 702 C C . LYS A 1 96 ? -20.777 5.148 22.259 1.00 87.00 96 LYS A C 1
ATOM 704 O O . LYS A 1 96 ? -20.617 6.301 21.871 1.00 87.00 96 LYS A O 1
ATOM 709 N N . VAL A 1 97 ? -21.328 4.195 21.514 1.00 84.06 97 VAL A N 1
ATOM 710 C CA . VAL A 1 97 ? -21.960 4.462 20.217 1.00 84.06 97 VAL A CA 1
ATOM 711 C C . VAL A 1 97 ? -23.465 4.515 20.436 1.00 84.06 97 VAL A C 1
ATOM 713 O O . VAL A 1 97 ? -24.071 3.530 20.864 1.00 84.06 97 VAL A O 1
ATOM 716 N N . ASP A 1 98 ? -24.068 5.674 20.184 1.00 71.62 98 ASP A N 1
ATOM 717 C CA . ASP A 1 98 ? -25.518 5.826 20.235 1.00 71.62 98 ASP A CA 1
ATOM 718 C C . ASP A 1 98 ? -26.127 5.304 18.926 1.00 71.62 98 ASP A C 1
ATOM 720 O O . ASP A 1 98 ? -25.823 5.798 17.843 1.00 71.62 98 ASP A O 1
ATOM 724 N N . GLY A 1 99 ? -26.981 4.285 19.022 1.00 64.75 99 GLY A N 1
ATOM 725 C CA . GLY A 1 99 ? -27.643 3.670 17.875 1.00 64.75 99 GLY A CA 1
ATOM 726 C C . GLY A 1 99 ? -29.037 3.138 18.225 1.00 64.75 99 GLY A C 1
ATOM 727 O O . GLY A 1 99 ? -29.374 3.015 19.404 1.00 64.75 99 GLY A O 1
ATOM 728 N N . PRO A 1 100 ? -29.873 2.832 17.213 1.00 55.44 100 PRO A N 1
ATOM 729 C CA . PRO A 1 100 ? -31.243 2.348 17.409 1.00 55.44 100 PRO A CA 1
ATOM 730 C C . PRO A 1 100 ? -31.322 0.896 17.922 1.00 55.44 100 PRO A C 1
ATOM 732 O O . PRO A 1 100 ? -32.388 0.455 18.350 1.00 55.44 100 PRO A O 1
ATOM 735 N N . SER A 1 101 ? -30.217 0.147 17.866 1.00 63.03 101 SER A N 1
ATOM 736 C CA . SER A 1 101 ? -30.084 -1.230 18.354 1.00 63.03 101 SER A CA 1
ATOM 737 C C . SER A 1 101 ? -29.430 -1.303 19.744 1.00 63.03 101 SER A C 1
ATOM 739 O O . SER A 1 101 ? -29.170 -0.287 20.381 1.00 63.03 101 SER A O 1
ATOM 741 N N . ALA A 1 102 ? -29.187 -2.528 20.225 1.00 68.56 102 ALA A N 1
ATOM 742 C CA . ALA A 1 102 ? -28.521 -2.851 21.491 1.00 68.56 102 ALA A CA 1
ATOM 743 C C . ALA A 1 102 ? -27.278 -1.976 21.802 1.00 68.56 102 ALA A C 1
ATOM 745 O O . ALA A 1 102 ? -26.601 -1.521 20.873 1.00 68.56 102 ALA A O 1
ATOM 746 N N . PRO A 1 103 ? -26.946 -1.765 23.095 1.00 80.56 103 PRO A N 1
ATOM 747 C CA . PRO A 1 103 ? -25.829 -0.911 23.495 1.00 80.56 103 PRO A CA 1
ATOM 748 C C . PRO A 1 103 ? -24.519 -1.381 22.858 1.00 80.56 103 PRO A C 1
ATOM 750 O O . PRO A 1 103 ? -24.168 -2.559 22.942 1.00 80.56 103 PRO A O 1
ATOM 753 N N . SER A 1 104 ? -23.818 -0.446 22.218 1.00 87.44 104 SER A N 1
ATOM 754 C CA . SER A 1 104 ? -22.572 -0.699 21.495 1.00 87.44 104 SER A CA 1
ATOM 755 C C . SER A 1 104 ? -21.461 0.225 21.992 1.00 87.44 104 SER A C 1
ATOM 757 O O . SER A 1 104 ? -21.702 1.377 22.369 1.00 87.44 104 SER A O 1
ATOM 759 N N . THR A 1 105 ? -20.231 -0.281 21.987 1.00 90.12 105 THR A N 1
ATOM 760 C CA . THR A 1 105 ? -19.046 0.426 22.484 1.00 90.12 105 THR A CA 1
ATOM 761 C C . THR A 1 105 ? -17.939 0.385 21.446 1.00 90.12 105 THR A C 1
ATOM 763 O O . THR A 1 105 ? -17.560 -0.689 20.989 1.00 90.12 105 THR A O 1
ATOM 766 N N . ARG A 1 106 ? -17.378 1.545 21.106 1.00 91.25 106 ARG A N 1
ATOM 767 C CA . ARG A 1 106 ? -16.257 1.685 20.175 1.00 91.25 106 ARG A CA 1
ATOM 768 C C . ARG A 1 106 ? -14.957 1.877 20.946 1.00 91.25 106 ARG A C 1
ATOM 770 O O . ARG A 1 106 ? -14.820 2.812 21.735 1.00 91.25 106 ARG A O 1
ATOM 777 N N . VAL A 1 107 ? -14.004 0.980 20.719 1.00 92.44 107 VAL A N 1
ATOM 778 C CA . VAL A 1 107 ? -12.656 1.014 21.295 1.00 92.44 107 VAL A CA 1
ATOM 779 C C . VAL A 1 107 ? -11.678 1.462 20.218 1.00 92.44 107 VAL A C 1
ATOM 781 O O . VAL A 1 107 ? -11.608 0.853 19.159 1.00 92.44 107 VAL A O 1
ATOM 784 N N . TRP A 1 108 ? -10.908 2.509 20.489 1.00 92.12 108 TRP A N 1
ATOM 785 C CA . TRP A 1 108 ? -9.880 3.025 19.589 1.00 92.12 108 TRP A CA 1
ATOM 786 C C . TRP A 1 108 ? -8.527 2.432 19.967 1.00 92.12 108 TRP A C 1
ATOM 788 O O . TRP A 1 108 ? -8.041 2.667 21.074 1.00 92.12 108 TRP A O 1
ATOM 798 N N . LEU A 1 109 ? -7.925 1.661 19.067 1.00 91.25 109 LEU A N 1
ATOM 799 C CA . LEU A 1 109 ? -6.660 0.960 19.267 1.00 91.25 109 LEU A CA 1
ATOM 800 C C . LEU A 1 109 ? -5.560 1.581 18.407 1.00 91.25 109 LEU A C 1
ATOM 802 O O . LEU A 1 109 ? -5.776 1.911 17.249 1.00 91.25 109 LEU A O 1
ATOM 806 N N . THR A 1 110 ? -4.358 1.710 18.951 1.00 86.56 110 THR A N 1
ATOM 807 C CA . THR A 1 110 ? -3.177 2.143 18.200 1.00 86.56 110 THR A CA 1
ATOM 808 C C . THR A 1 110 ? -2.058 1.122 18.334 1.00 86.56 110 THR A C 1
ATOM 810 O O . THR A 1 110 ? -1.949 0.445 19.358 1.00 86.56 110 THR A O 1
ATOM 813 N N . SER A 1 111 ? -1.229 1.003 17.301 1.00 81.44 111 SER A N 1
ATOM 814 C CA . SER A 1 111 ? -0.046 0.147 17.294 1.00 81.44 111 SER A CA 1
ATOM 815 C C . SER A 1 111 ? 1.075 0.828 16.507 1.00 81.44 111 SER A C 1
ATOM 817 O O . SER A 1 111 ? 1.182 0.614 15.298 1.00 81.44 111 SER A O 1
ATOM 819 N N . PRO A 1 112 ? 1.910 1.653 17.164 1.00 73.62 112 PRO A N 1
ATOM 820 C CA . PRO A 1 112 ? 3.009 2.350 16.503 1.00 73.62 112 PRO A CA 1
ATOM 821 C C . PRO A 1 112 ? 3.912 1.387 15.718 1.00 73.62 112 PRO A C 1
ATOM 823 O O . PRO A 1 112 ? 4.245 0.297 16.207 1.00 73.62 112 PRO A O 1
ATOM 826 N N . GLY A 1 113 ? 4.294 1.787 14.501 1.00 65.31 113 GLY A N 1
ATOM 827 C CA . GLY A 1 113 ? 5.132 1.001 13.591 1.00 65.31 113 GLY A CA 1
ATOM 828 C C . GLY A 1 113 ? 4.438 -0.157 12.865 1.00 65.31 113 GLY A C 1
ATOM 829 O O . GLY A 1 113 ? 5.093 -0.855 12.089 1.00 65.31 113 GLY A O 1
ATOM 830 N N . VAL A 1 114 ? 3.140 -0.380 13.089 1.00 70.81 114 VAL A N 1
ATOM 831 C CA . VAL A 1 114 ? 2.385 -1.476 12.465 1.00 70.81 114 VAL A CA 1
ATOM 832 C C . VAL A 1 114 ? 1.318 -0.884 11.567 1.00 70.81 114 VAL A C 1
ATOM 834 O O . VAL A 1 114 ? 0.441 -0.148 12.010 1.00 70.81 114 VAL A O 1
ATOM 837 N N . SER A 1 115 ? 1.404 -1.216 10.283 1.00 70.06 115 SER A N 1
ATOM 838 C CA . SER A 1 115 ? 0.366 -0.866 9.319 1.00 70.06 115 SER A CA 1
ATOM 839 C C . SER A 1 115 ? -0.810 -1.841 9.414 1.00 70.06 115 SER A C 1
ATOM 841 O O . SER A 1 115 ? -0.612 -3.008 9.754 1.00 70.06 115 SER A O 1
ATOM 843 N N . ASN A 1 116 ? -2.019 -1.378 9.070 1.00 72.81 116 ASN A N 1
ATOM 844 C CA . ASN A 1 116 ? -3.183 -2.240 8.828 1.00 72.81 116 ASN A CA 1
ATOM 845 C C . ASN A 1 116 ? -3.670 -3.048 10.056 1.00 72.81 116 ASN A C 1
ATOM 847 O O . ASN A 1 116 ? -4.017 -4.226 9.940 1.00 72.81 116 ASN A O 1
ATOM 851 N N . LEU A 1 117 ? -3.663 -2.439 11.253 1.00 80.88 117 LEU A N 1
ATOM 852 C CA . LEU A 1 117 ? -4.121 -3.088 12.493 1.00 80.88 117 LEU A CA 1
ATOM 853 C C . LEU A 1 117 ? -5.600 -3.506 12.426 1.00 80.88 117 LEU A C 1
ATOM 855 O O . LEU A 1 117 ? -5.956 -4.578 12.905 1.00 80.88 117 LEU A O 1
ATOM 859 N N . ASP A 1 118 ? -6.446 -2.684 11.815 1.00 79.62 118 ASP A N 1
ATOM 860 C CA . ASP A 1 118 ? -7.840 -2.993 11.477 1.00 79.62 118 ASP A CA 1
ATOM 861 C C . ASP A 1 118 ? -7.976 -4.335 10.766 1.00 79.62 118 ASP A C 1
ATOM 863 O O . ASP A 1 118 ? -8.766 -5.182 11.176 1.00 79.62 118 ASP A O 1
ATOM 867 N N . HIS A 1 119 ? -7.138 -4.581 9.769 1.00 76.94 119 HIS A N 1
ATOM 868 C CA . HIS A 1 119 ? -7.176 -5.822 9.013 1.00 76.94 119 HIS A CA 1
ATOM 869 C C . HIS A 1 119 ? -6.694 -7.032 9.824 1.00 76.94 119 HIS A C 1
ATOM 871 O O . HIS A 1 119 ? -7.252 -8.118 9.682 1.00 76.94 119 HIS A O 1
ATOM 877 N N . VAL A 1 120 ? -5.722 -6.863 10.730 1.00 81.75 120 VAL A N 1
ATOM 878 C CA . VAL A 1 120 ? -5.330 -7.929 11.678 1.00 81.75 120 VAL A CA 1
ATOM 879 C C . VAL A 1 120 ? -6.503 -8.325 12.562 1.00 81.75 120 VAL A C 1
ATOM 881 O O . VAL A 1 120 ? -6.795 -9.511 12.713 1.00 81.75 120 VAL A O 1
ATOM 884 N N . LEU A 1 121 ? -7.173 -7.325 13.138 1.00 85.44 121 LEU A N 1
ATOM 885 C CA . LEU A 1 121 ? -8.313 -7.533 14.025 1.00 85.44 121 LEU A CA 1
ATOM 886 C C . LEU A 1 121 ? -9.478 -8.189 13.279 1.00 85.44 121 LEU A C 1
ATOM 888 O O . LEU A 1 121 ? -10.118 -9.082 13.826 1.00 85.44 121 LEU A O 1
ATOM 892 N N . LEU A 1 122 ? -9.719 -7.786 12.030 1.00 80.44 122 LEU A N 1
ATOM 893 C CA . LEU A 1 122 ? -10.770 -8.344 11.186 1.00 80.44 122 LEU A CA 1
ATOM 894 C C . LEU A 1 122 ? -10.476 -9.795 10.780 1.00 80.44 122 LEU A C 1
ATOM 896 O O . LEU A 1 122 ? -11.335 -10.659 10.925 1.00 80.44 122 LEU A O 1
ATOM 900 N N . HIS A 1 123 ? -9.246 -10.095 10.363 1.00 79.19 123 HIS A N 1
ATOM 901 C CA . HIS A 1 123 ? -8.838 -11.448 9.973 1.00 79.19 123 HIS A CA 1
ATOM 902 C C . HIS A 1 123 ? -8.830 -12.442 11.150 1.00 79.19 123 HIS A C 1
ATOM 904 O O . HIS A 1 123 ? -8.969 -13.650 10.963 1.00 79.19 123 HIS A O 1
ATOM 910 N N . ARG A 1 124 ? -8.661 -11.946 12.381 1.00 84.81 124 ARG A N 1
ATOM 911 C CA . ARG A 1 124 ? -8.716 -12.728 13.628 1.00 84.81 124 ARG A CA 1
ATOM 912 C C . ARG A 1 124 ? -10.018 -12.502 14.401 1.00 84.81 124 ARG A C 1
ATOM 914 O O . ARG A 1 124 ? -10.071 -12.801 15.592 1.00 84.81 124 ARG A O 1
ATOM 921 N N . LYS A 1 125 ? -11.066 -11.989 13.746 1.00 85.19 125 LYS A N 1
ATOM 922 C CA . LYS A 1 125 ? -12.327 -11.599 14.391 1.00 85.19 125 LYS A CA 1
ATOM 923 C C . LYS A 1 125 ? -12.916 -12.721 15.243 1.00 85.19 125 LYS A C 1
ATOM 925 O O . LYS A 1 125 ? -13.165 -12.493 16.419 1.00 85.19 125 LYS A O 1
ATOM 930 N N . ASP A 1 126 ? -13.063 -13.926 14.694 1.00 85.50 126 ASP A N 1
ATOM 931 C CA . ASP A 1 126 ? -13.675 -15.057 15.410 1.00 85.50 126 ASP A CA 1
ATOM 932 C C . ASP A 1 126 ? -12.871 -15.461 16.663 1.00 85.50 126 ASP A C 1
ATOM 934 O O . ASP A 1 126 ? -13.432 -15.719 17.731 1.00 85.50 126 ASP A O 1
ATOM 938 N N . GLU A 1 127 ? -11.536 -15.470 16.560 1.00 88.69 127 GLU A N 1
ATOM 939 C CA . GLU A 1 127 ? -10.631 -15.739 17.685 1.00 88.69 127 GLU A CA 1
ATOM 940 C C . GLU A 1 127 ? -10.718 -14.628 18.743 1.00 88.69 127 GLU A C 1
ATOM 942 O O . GLU A 1 127 ? -10.716 -14.894 19.952 1.00 88.69 127 GLU A O 1
ATOM 947 N N . LEU A 1 128 ? -10.853 -13.376 18.294 1.00 89.75 128 LEU A N 1
ATOM 948 C CA . LEU A 1 128 ? -10.989 -12.220 19.165 1.00 89.75 128 LEU A CA 1
ATOM 949 C C . LEU A 1 128 ? -12.320 -12.241 19.917 1.00 89.75 128 LEU A C 1
ATOM 951 O O . LEU A 1 128 ? -12.310 -12.089 21.137 1.00 89.75 128 LEU A O 1
ATOM 955 N N . GLU A 1 129 ? -13.437 -12.486 19.225 1.00 90.81 129 GLU A N 1
ATOM 956 C CA . GLU A 1 129 ? -14.779 -12.617 19.807 1.00 90.81 129 GLU A CA 1
ATOM 957 C C . GLU A 1 129 ? -14.817 -13.721 20.865 1.00 90.81 129 GLU A C 1
ATOM 959 O O . GLU A 1 129 ? -15.323 -13.506 21.971 1.00 90.81 129 GLU A O 1
ATOM 964 N N . HIS A 1 130 ? -14.210 -14.875 20.568 1.00 90.50 130 HIS A N 1
ATOM 965 C CA . HIS A 1 130 ? -14.090 -15.976 21.519 1.00 90.50 130 HIS A CA 1
ATOM 966 C C . HIS A 1 130 ? -13.283 -15.580 22.764 1.00 90.50 130 HIS A C 1
ATOM 968 O O . HIS A 1 130 ? -13.662 -15.913 23.888 1.00 90.50 130 HIS A O 1
ATOM 974 N N . THR A 1 131 ? -12.195 -14.829 22.582 1.00 89.25 131 THR A N 1
ATOM 975 C CA . THR A 1 131 ? -11.303 -14.406 23.671 1.00 89.25 131 THR A CA 1
ATOM 976 C C . THR A 1 131 ? -11.931 -13.331 24.565 1.00 89.25 131 THR A C 1
ATOM 978 O O . THR A 1 131 ? -11.789 -13.358 25.793 1.00 89.25 131 THR A O 1
ATOM 981 N N . ILE A 1 132 ? -12.628 -12.358 23.975 1.00 90.88 132 ILE A N 1
ATOM 982 C CA . ILE A 1 132 ? -13.240 -11.252 24.725 1.00 90.88 132 ILE A CA 1
ATOM 983 C C . ILE A 1 132 ? -14.627 -11.614 25.270 1.00 90.88 132 ILE A C 1
ATOM 985 O O . ILE A 1 132 ? -15.019 -11.058 26.299 1.00 90.88 132 ILE A O 1
ATOM 989 N N . GLY A 1 133 ? -15.322 -12.577 24.653 1.00 88.69 133 GLY A N 1
ATOM 990 C CA . GLY A 1 133 ? -16.665 -13.030 25.031 1.00 88.69 133 GLY A CA 1
ATOM 991 C C . GLY A 1 133 ? -17.789 -12.089 24.583 1.00 88.69 133 GLY A C 1
ATOM 992 O O . GLY A 1 133 ? -18.855 -12.084 25.193 1.00 88.69 133 GLY A O 1
ATOM 993 N N . VAL A 1 134 ? -17.540 -11.261 23.566 1.00 88.56 134 VAL A N 1
ATOM 994 C CA . VAL A 1 134 ? -18.462 -10.251 23.021 1.00 88.56 134 VAL A CA 1
ATOM 995 C C . VAL A 1 134 ? -18.345 -10.266 21.499 1.00 88.56 134 VAL A C 1
ATOM 997 O O . VAL A 1 134 ? -17.238 -10.391 20.982 1.00 88.56 134 VAL A O 1
ATOM 1000 N N . SER A 1 135 ? -19.462 -10.109 20.786 1.00 88.00 135 SER A N 1
ATOM 1001 C CA . SER A 1 135 ? -19.452 -10.019 19.324 1.00 88.00 135 SER A CA 1
ATOM 1002 C C . SER A 1 135 ? -18.943 -8.661 18.838 1.00 88.00 135 SER 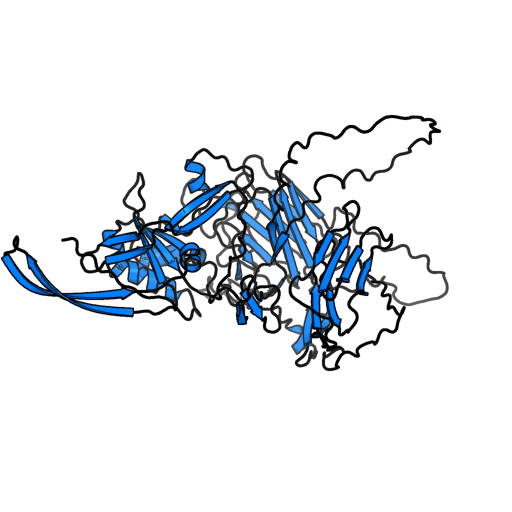A C 1
ATOM 1004 O O . SER A 1 135 ? -19.315 -7.606 19.367 1.00 88.00 135 SER A O 1
ATOM 1006 N N . ILE A 1 136 ? -18.143 -8.687 17.781 1.00 87.19 136 ILE A N 1
ATOM 1007 C CA . ILE A 1 136 ? -17.593 -7.525 17.098 1.00 87.19 136 ILE A CA 1
ATOM 1008 C C . ILE A 1 136 ? -18.526 -7.175 15.940 1.00 87.19 136 ILE A C 1
ATOM 1010 O O . ILE A 1 136 ? -18.726 -7.945 14.999 1.00 87.19 136 ILE A O 1
ATOM 1014 N N . THR A 1 137 ? -19.104 -5.984 16.007 1.00 83.06 137 THR A N 1
ATOM 1015 C CA . THR A 1 137 ? -20.028 -5.476 14.983 1.00 83.06 137 THR A CA 1
ATOM 1016 C C . THR A 1 137 ? -19.303 -4.851 13.803 1.00 83.06 137 THR A C 1
ATOM 1018 O O . THR A 1 137 ? -19.749 -5.030 12.678 1.00 83.06 137 THR A O 1
ATOM 1021 N N . ASP A 1 138 ? -18.177 -4.177 14.049 1.00 77.31 138 ASP A N 1
ATOM 1022 C CA . ASP A 1 138 ? -17.451 -3.436 13.018 1.00 77.31 138 ASP A CA 1
ATOM 1023 C C . ASP A 1 138 ? -15.966 -3.266 13.386 1.00 77.31 138 ASP A C 1
ATOM 1025 O O . ASP A 1 138 ? -15.623 -3.227 14.575 1.00 77.31 138 ASP A O 1
ATOM 1029 N N . VAL A 1 139 ? -15.093 -3.172 12.380 1.00 79.94 139 VAL A N 1
ATOM 1030 C CA . VAL A 1 139 ? -13.636 -3.008 12.520 1.00 79.94 139 VAL A CA 1
ATOM 1031 C C . VAL A 1 139 ? -13.139 -1.985 11.503 1.00 79.94 139 VAL A C 1
ATOM 1033 O O . VAL A 1 139 ? -13.368 -2.139 10.308 1.00 79.94 139 VAL A O 1
ATOM 1036 N N . GLY A 1 140 ? -12.374 -0.998 11.964 1.00 77.81 140 GLY A N 1
ATOM 1037 C CA . GLY A 1 140 ? -11.891 0.087 11.119 1.00 77.81 140 GLY A CA 1
ATOM 1038 C C . GLY A 1 140 ? -12.890 1.237 11.029 1.00 77.81 140 GLY A C 1
ATOM 1039 O O . GLY A 1 140 ? -14.007 1.182 11.542 1.00 77.81 140 GLY A O 1
ATOM 1040 N N . VAL A 1 141 ? -12.439 2.346 10.452 1.00 63.34 141 VAL A N 1
ATOM 1041 C CA . VAL A 1 141 ? -13.329 3.467 10.152 1.00 63.34 141 VAL A CA 1
ATOM 1042 C C . VAL A 1 141 ? -14.142 3.004 8.947 1.00 63.34 141 VAL A C 1
ATOM 1044 O O . VAL A 1 141 ? -13.570 2.893 7.864 1.00 63.34 141 VAL A O 1
ATOM 1047 N N . GLY A 1 142 ? -15.399 2.611 9.169 1.00 57.88 142 GLY A N 1
ATOM 1048 C CA . GLY A 1 142 ? -16.239 1.936 8.181 1.00 57.88 142 GLY A CA 1
ATOM 1049 C C . GLY A 1 142 ? -16.208 2.577 6.791 1.00 57.88 142 GLY A C 1
ATOM 1050 O O . GLY A 1 142 ? -15.928 3.767 6.614 1.00 57.88 142 GLY A O 1
ATOM 1051 N N . THR A 1 143 ? -16.503 1.768 5.774 1.00 56.31 143 THR A N 1
ATOM 1052 C CA . THR A 1 143 ? -16.699 2.265 4.410 1.00 56.31 143 THR A CA 1
ATOM 1053 C C . THR A 1 143 ? -17.883 3.228 4.355 1.00 56.31 143 THR A C 1
ATOM 1055 O O . THR A 1 143 ? -18.666 3.343 5.295 1.00 56.31 143 THR A O 1
ATOM 1058 N N . CYS A 1 144 ? -18.013 3.913 3.222 1.00 56.69 144 CYS A N 1
ATOM 1059 C CA . CYS A 1 144 ? -18.979 4.963 2.878 1.00 56.69 144 CYS A CA 1
ATOM 1060 C C . CYS A 1 144 ? -20.467 4.710 3.192 1.00 56.69 144 CYS A C 1
ATOM 1062 O O . CYS A 1 144 ? -21.297 5.566 2.908 1.00 56.69 144 CYS A O 1
ATOM 1064 N N . GLU A 1 145 ? -20.811 3.578 3.790 1.00 53.22 145 GLU A N 1
ATOM 1065 C CA . GLU A 1 145 ? -22.118 3.254 4.346 1.00 53.22 145 GLU A CA 1
ATOM 1066 C C . GLU A 1 145 ? -22.478 4.139 5.554 1.00 53.22 145 GLU A C 1
ATOM 1068 O O . GLU A 1 145 ? -23.606 4.622 5.606 1.00 53.22 145 GLU A O 1
ATOM 1073 N N . GLU A 1 146 ? -21.538 4.463 6.461 1.00 50.06 146 GLU A N 1
ATOM 1074 C CA . GLU A 1 146 ? -21.808 5.426 7.557 1.00 50.06 146 GLU A CA 1
ATOM 1075 C C . GLU A 1 146 ? -22.059 6.853 7.005 1.00 50.06 146 GLU A C 1
ATOM 1077 O O . GLU A 1 146 ? -22.855 7.608 7.560 1.00 50.06 146 GLU A O 1
ATOM 1082 N N . ALA A 1 147 ? -21.443 7.202 5.865 1.00 44.94 147 ALA A N 1
ATOM 1083 C CA . ALA A 1 147 ? -21.634 8.474 5.153 1.00 44.94 147 ALA A CA 1
ATOM 1084 C C . ALA A 1 147 ? -22.949 8.532 4.354 1.00 44.94 147 ALA A C 1
ATOM 1086 O O . ALA A 1 147 ? -23.527 9.601 4.152 1.00 44.94 147 ALA A O 1
ATOM 1087 N N . ALA A 1 148 ? -23.420 7.375 3.884 1.00 45.28 148 ALA A N 1
ATOM 1088 C CA . ALA A 1 148 ? -24.635 7.240 3.086 1.00 45.28 148 ALA A CA 1
ATOM 1089 C C . ALA A 1 148 ? -25.916 7.472 3.906 1.00 45.28 148 ALA A C 1
ATOM 1091 O O . ALA A 1 148 ? -26.989 7.649 3.331 1.00 45.28 148 ALA A O 1
ATOM 1092 N N . GLN A 1 149 ? -25.810 7.521 5.239 1.00 46.81 149 GLN A N 1
ATOM 1093 C CA . GLN A 1 149 ? -26.927 7.824 6.133 1.00 46.81 149 GLN A CA 1
ATOM 1094 C C . GLN A 1 149 ? -27.410 9.291 6.027 1.00 46.81 149 GLN A C 1
ATOM 1096 O O . GLN A 1 149 ? -28.483 9.607 6.540 1.00 46.81 149 GLN A O 1
ATOM 1101 N N . GLU A 1 150 ? -26.668 10.173 5.337 1.00 44.44 150 GLU A N 1
ATOM 1102 C CA . GLU A 1 150 ? -27.013 11.592 5.119 1.00 44.44 150 GLU A CA 1
ATOM 1103 C C . GLU A 1 150 ? -27.427 11.945 3.666 1.00 44.44 150 GLU A C 1
ATOM 1105 O O . GLU A 1 150 ? -27.233 13.080 3.236 1.00 44.44 150 GLU A O 1
ATOM 1110 N N . ASP A 1 151 ? -27.990 11.015 2.876 1.00 44.88 151 ASP A N 1
ATOM 1111 C CA . ASP A 1 151 ? -28.516 11.279 1.507 1.00 44.88 151 ASP A CA 1
ATOM 1112 C C . ASP A 1 151 ? -27.495 11.885 0.502 1.00 44.88 151 ASP A C 1
ATOM 1114 O O . ASP A 1 151 ? -27.836 12.298 -0.612 1.00 44.88 151 ASP A O 1
ATOM 1118 N N . LEU A 1 152 ? -26.208 11.915 0.854 1.00 52.81 152 LEU A N 1
ATOM 1119 C CA . LEU A 1 152 ? -25.121 12.416 0.020 1.00 52.81 152 LEU A CA 1
ATOM 1120 C C . LEU A 1 152 ? -24.620 11.285 -0.882 1.00 52.81 152 LEU A C 1
ATOM 1122 O O . LEU A 1 152 ? -23.671 10.576 -0.564 1.00 52.81 152 LEU A O 1
ATOM 1126 N N . GLY A 1 153 ? -25.268 11.102 -2.033 1.00 57.31 153 GLY A N 1
ATOM 1127 C CA . GLY A 1 153 ? -24.764 10.222 -3.087 1.00 57.31 153 GLY A CA 1
ATOM 1128 C C . GLY A 1 153 ? -23.388 10.691 -3.572 1.00 57.31 153 GLY A C 1
ATOM 1129 O O . GLY A 1 153 ? -23.296 11.603 -4.394 1.00 57.31 153 GLY A O 1
ATOM 1130 N N . CYS A 1 154 ? -22.310 10.091 -3.066 1.00 64.38 154 CYS A N 1
ATOM 1131 C CA . CYS A 1 154 ? -20.955 10.457 -3.464 1.00 64.38 154 CYS A CA 1
ATOM 1132 C C . CYS A 1 154 ? -20.613 9.857 -4.839 1.00 64.38 154 CYS A C 1
ATOM 1134 O O . CYS A 1 154 ? -20.286 8.678 -4.949 1.00 64.38 154 CYS A O 1
ATOM 1136 N N . SER A 1 155 ? -20.659 10.674 -5.896 1.00 64.00 155 SER A N 1
ATOM 1137 C CA . SER A 1 155 ? -20.344 10.244 -7.268 1.00 64.00 155 SER A CA 1
ATOM 1138 C C . SER A 1 155 ? -18.845 10.153 -7.572 1.00 64.00 155 SER A C 1
ATOM 1140 O O . SER A 1 155 ? -18.460 9.427 -8.478 1.00 64.00 155 SER A O 1
ATOM 1142 N N . GLU A 1 156 ? -17.996 10.880 -6.837 1.00 65.62 156 GLU A N 1
ATOM 1143 C CA . GLU A 1 156 ? -16.543 10.976 -7.095 1.00 65.62 156 GLU A CA 1
ATOM 1144 C C . GLU A 1 156 ? -15.686 10.099 -6.154 1.00 65.62 156 GLU A C 1
ATOM 1146 O O . GLU A 1 156 ? -14.457 10.090 -6.234 1.00 65.62 156 GLU A O 1
ATOM 1151 N N . GLY A 1 157 ? -16.328 9.337 -5.267 1.00 71.44 157 GLY A N 1
ATOM 1152 C CA . GLY A 1 157 ? -15.688 8.551 -4.210 1.00 71.44 157 GLY A CA 1
ATOM 1153 C C . GLY A 1 157 ? -16.013 9.077 -2.818 1.00 71.44 157 GLY A C 1
ATOM 1154 O O . GLY A 1 157 ? -16.601 10.151 -2.669 1.00 71.44 157 GLY A O 1
ATOM 1155 N N . CYS A 1 158 ? -15.634 8.329 -1.790 1.00 71.69 158 CYS A N 1
ATOM 1156 C CA . CYS A 1 158 ? -15.776 8.793 -0.417 1.00 71.69 158 CYS A CA 1
ATOM 1157 C C . CYS A 1 158 ? -14.598 8.364 0.458 1.00 71.69 158 CYS A C 1
ATOM 1159 O O . CYS A 1 158 ? -13.906 7.378 0.195 1.00 71.69 158 CYS A O 1
ATOM 1161 N N . ALA A 1 159 ? -14.366 9.165 1.492 1.00 71.31 159 ALA A N 1
ATOM 1162 C CA . ALA A 1 159 ? -13.326 8.951 2.474 1.00 71.31 159 ALA A CA 1
ATOM 1163 C C . ALA A 1 159 ? -13.889 9.191 3.872 1.00 71.31 159 ALA A C 1
ATOM 1165 O O . ALA A 1 159 ? -14.587 10.182 4.108 1.00 71.31 159 ALA A O 1
ATOM 1166 N N . ALA A 1 160 ? -13.537 8.309 4.800 1.00 69.88 160 ALA A N 1
ATOM 1167 C CA . ALA A 1 160 ? -13.768 8.508 6.218 1.00 69.88 160 ALA A CA 1
ATOM 1168 C C . ALA A 1 160 ? -12.421 8.721 6.914 1.00 69.88 160 ALA A C 1
ATOM 1170 O O . ALA A 1 160 ? -11.457 7.993 6.673 1.00 69.88 160 ALA A O 1
ATOM 1171 N N . GLN A 1 161 ? -12.340 9.748 7.757 1.00 72.12 161 GLN A N 1
ATOM 1172 C CA . GLN A 1 161 ? -11.147 10.051 8.536 1.00 72.12 161 GLN A CA 1
ATOM 1173 C C . GLN A 1 161 ? -11.522 10.254 10.001 1.00 72.12 161 GLN A C 1
ATOM 1175 O O . GLN A 1 161 ? -12.442 11.005 10.330 1.00 72.12 161 GLN A O 1
ATOM 1180 N N . ALA A 1 162 ? -10.777 9.600 10.888 1.00 77.75 162 ALA A N 1
ATOM 1181 C CA . ALA A 1 162 ? -10.879 9.839 12.316 1.00 77.75 162 ALA A CA 1
ATOM 1182 C C . ALA A 1 162 ? -10.132 11.125 12.689 1.00 77.75 162 ALA A C 1
ATOM 1184 O O . ALA A 1 162 ? -9.011 11.374 12.238 1.00 77.75 162 ALA A O 1
ATOM 1185 N N . SER A 1 163 ? -10.745 11.957 13.526 1.00 80.81 163 SER A N 1
ATOM 1186 C CA . SER A 1 163 ? -10.120 13.178 14.024 1.00 80.81 163 SER A CA 1
ATOM 1187 C C . SER A 1 163 ? -10.406 13.381 15.508 1.00 80.81 163 SER A C 1
ATOM 1189 O O . SER A 1 163 ? -11.441 12.969 16.034 1.00 80.81 163 SER A O 1
ATOM 1191 N N . VAL A 1 164 ? -9.457 14.005 16.204 1.00 83.62 164 VAL A N 1
ATOM 1192 C CA . VAL A 1 164 ? -9.620 14.357 17.618 1.00 83.62 164 VAL A CA 1
ATOM 1193 C C . VAL A 1 164 ? -10.534 15.573 17.719 1.00 83.62 164 VAL A C 1
ATOM 1195 O O . VAL A 1 164 ? -10.221 16.620 17.152 1.00 83.62 164 VAL A O 1
ATOM 1198 N N . THR A 1 165 ? -11.629 15.462 18.468 1.00 80.88 165 THR A N 1
ATOM 1199 C CA . THR A 1 165 ? -12.552 16.581 18.704 1.00 80.88 165 THR A CA 1
ATOM 1200 C C . THR A 1 165 ? -12.368 17.171 20.102 1.00 80.88 165 THR A C 1
ATOM 1202 O O . THR A 1 165 ? -11.708 16.596 20.968 1.00 80.88 165 THR A O 1
ATOM 1205 N N . SER A 1 166 ? -12.969 18.336 20.361 1.00 78.31 166 SER A N 1
ATOM 1206 C CA . SER A 1 166 ? -12.980 18.920 21.706 1.00 78.31 166 SER A CA 1
ATOM 1207 C C . SER A 1 166 ? -13.830 18.071 22.657 1.00 78.31 166 SER A C 1
ATOM 1209 O O . SER A 1 166 ? -15.045 17.995 22.483 1.00 78.31 166 SER A O 1
ATOM 1211 N N . GLY A 1 167 ? -13.206 17.457 23.663 1.00 84.06 167 GLY A N 1
ATOM 1212 C CA . GLY A 1 167 ? -13.890 16.660 24.681 1.00 84.06 167 GLY A CA 1
ATOM 1213 C C . GLY A 1 167 ? -13.110 15.419 25.110 1.00 84.06 167 GLY A C 1
ATOM 1214 O O . GLY A 1 167 ? -12.101 15.051 24.509 1.00 84.06 167 GLY A O 1
ATOM 1215 N N . PHE A 1 168 ? -13.610 14.763 26.155 1.00 87.88 168 PHE A N 1
ATOM 1216 C CA . PHE A 1 168 ? -13.087 13.497 26.662 1.00 87.88 168 PHE A CA 1
ATOM 1217 C C . PHE A 1 168 ? -14.219 12.484 26.763 1.00 87.88 168 PHE A C 1
ATOM 1219 O O . PHE A 1 168 ? -15.348 12.842 27.096 1.00 87.88 168 PHE A O 1
ATOM 1226 N N . SER A 1 169 ? -13.897 11.223 26.500 1.00 88.88 169 SER A N 1
ATOM 1227 C CA . SER A 1 169 ? -14.762 10.102 26.833 1.00 88.88 169 SER A CA 1
ATOM 1228 C C . SER A 1 169 ? -14.361 9.549 28.192 1.00 88.88 169 SER A C 1
ATOM 1230 O O . SER A 1 169 ? -13.171 9.356 28.452 1.00 88.88 169 SER A O 1
ATOM 1232 N N . VAL A 1 170 ? -15.352 9.299 29.045 1.00 88.06 170 VAL A N 1
ATOM 1233 C CA . VAL A 1 170 ? -15.180 8.677 30.359 1.00 88.06 170 VAL A CA 1
ATOM 1234 C C . VAL A 1 170 ? -16.085 7.458 30.410 1.00 88.06 170 VAL A C 1
ATOM 1236 O O . VAL A 1 170 ? -17.298 7.574 30.238 1.00 88.06 170 VAL A O 1
ATOM 1239 N N . VAL A 1 171 ? -15.486 6.292 30.628 1.00 86.44 171 VAL A N 1
ATOM 1240 C CA . VAL A 1 171 ? -16.203 5.030 30.803 1.00 86.44 171 VAL A CA 1
ATOM 1241 C C . VAL A 1 171 ? -15.858 4.474 32.173 1.00 86.44 171 VAL A C 1
ATOM 1243 O O . VAL A 1 171 ? -14.742 4.000 32.399 1.00 86.44 171 VAL A O 1
ATOM 1246 N N . ASP A 1 172 ? -16.827 4.556 33.079 1.00 83.25 172 ASP A N 1
ATOM 1247 C CA . ASP A 1 172 ? -16.721 4.027 34.433 1.00 83.25 172 ASP A CA 1
ATOM 1248 C C . ASP A 1 172 ? -17.094 2.541 34.458 1.00 83.25 172 ASP A C 1
ATOM 1250 O O . ASP A 1 172 ? -18.070 2.113 33.842 1.00 83.25 172 ASP A O 1
ATOM 1254 N N . ALA A 1 173 ? -16.334 1.759 35.216 1.00 76.38 173 ALA A N 1
ATOM 1255 C CA . ALA A 1 173 ? -16.620 0.373 35.552 1.00 76.38 173 ALA A CA 1
ATOM 1256 C C . ALA A 1 173 ? -16.493 0.167 37.067 1.00 76.38 173 ALA A C 1
ATOM 1258 O O . ALA A 1 173 ? -16.159 1.081 37.818 1.00 76.38 173 ALA A O 1
ATOM 1259 N N . ASN A 1 174 ? -16.763 -1.049 37.546 1.00 76.38 174 ASN A N 1
ATOM 1260 C CA . ASN A 1 174 ? -16.845 -1.317 38.985 1.00 76.38 174 ASN A CA 1
ATOM 1261 C C . ASN A 1 174 ? -15.554 -0.969 39.759 1.00 76.38 174 ASN A C 1
ATOM 1263 O O . ASN A 1 174 ? -15.607 -0.426 40.857 1.00 76.38 174 ASN A O 1
ATOM 1267 N N . THR A 1 175 ? -14.386 -1.286 39.189 1.00 77.12 175 THR A N 1
ATOM 1268 C CA . THR A 1 175 ? -13.072 -1.107 39.840 1.00 77.12 175 THR A CA 1
ATOM 1269 C C . THR A 1 175 ? -12.080 -0.299 39.004 1.00 77.12 175 THR A C 1
ATOM 1271 O O . THR A 1 175 ? -10.914 -0.183 39.376 1.00 77.12 175 THR A O 1
ATOM 1274 N N . SER A 1 176 ? -12.501 0.210 37.849 1.00 80.62 176 SER A N 1
ATOM 1275 C CA . SER A 1 176 ? -11.649 0.913 36.889 1.00 80.62 176 SER A CA 1
ATOM 1276 C C . SER A 1 176 ? -12.452 1.979 36.159 1.00 80.62 176 SER A C 1
ATOM 1278 O O . SER A 1 176 ? -13.660 1.852 36.014 1.00 80.62 176 SER A O 1
ATOM 1280 N N . ALA A 1 177 ? -11.772 3.013 35.678 1.00 84.31 177 ALA A N 1
ATOM 1281 C CA . ALA A 1 177 ? -12.341 3.988 34.762 1.00 84.31 177 ALA A CA 1
ATOM 1282 C C . ALA A 1 177 ? -11.343 4.226 33.629 1.00 84.31 177 ALA A C 1
ATOM 1284 O O . ALA A 1 177 ? -10.133 4.294 33.870 1.00 84.31 177 ALA A O 1
ATOM 1285 N N . VAL A 1 178 ? -11.844 4.331 32.401 1.00 86.75 178 VAL A N 1
ATOM 1286 C CA . VAL A 1 178 ? -11.038 4.637 31.217 1.00 86.75 178 VAL A CA 1
ATOM 1287 C C . VAL A 1 178 ? -11.394 6.039 30.752 1.00 86.75 178 VAL A C 1
ATOM 1289 O O . VAL A 1 178 ? -12.559 6.330 30.487 1.00 86.75 178 VAL A O 1
ATOM 1292 N N . VAL A 1 179 ? -10.383 6.903 30.661 1.00 88.06 179 VAL A N 1
ATOM 1293 C CA . VAL A 1 179 ? -10.525 8.287 30.202 1.00 88.06 179 VAL A CA 1
ATOM 1294 C C . VAL A 1 179 ? -9.636 8.487 28.986 1.00 88.06 179 VAL A C 1
ATOM 1296 O O . VAL A 1 179 ? -8.438 8.215 29.048 1.00 88.06 179 VAL A O 1
ATOM 1299 N N . GLY A 1 180 ? -10.213 8.963 27.887 1.00 88.88 180 GLY A N 1
ATOM 1300 C CA . GLY A 1 180 ? -9.489 9.199 26.639 1.00 88.88 180 GLY A CA 1
ATOM 1301 C C . GLY A 1 180 ? -10.021 10.410 25.877 1.00 88.88 180 GLY A C 1
ATOM 1302 O O . GLY A 1 180 ? -11.100 10.914 26.198 1.00 88.88 180 GLY A O 1
ATOM 1303 N N . PRO A 1 181 ? -9.289 10.905 24.864 1.00 90.19 181 PRO A N 1
ATOM 1304 C CA . PRO A 1 181 ? -9.793 11.950 23.980 1.00 90.19 181 PRO A CA 1
ATOM 1305 C C . PRO A 1 181 ? -11.061 11.478 23.264 1.00 90.19 181 PRO A C 1
ATOM 1307 O O . PRO A 1 181 ? -11.211 10.288 22.966 1.00 90.19 181 PRO A O 1
ATOM 1310 N N . TRP A 1 182 ? -11.972 12.403 22.969 1.00 87.75 182 TRP A N 1
ATOM 1311 C CA . TRP A 1 182 ? -13.069 12.100 22.056 1.00 87.75 182 TRP A CA 1
ATOM 1312 C C . TRP A 1 182 ? -12.550 12.064 20.616 1.00 87.75 182 TRP A C 1
ATOM 1314 O O . TRP A 1 182 ? -11.825 12.960 20.179 1.00 87.75 182 TRP A O 1
ATOM 1324 N N . VAL A 1 183 ? -12.909 11.012 19.885 1.00 87.69 183 VAL A N 1
ATOM 1325 C CA . VAL A 1 183 ? -12.478 10.787 18.502 1.00 87.69 183 VAL A CA 1
ATOM 1326 C C . VAL A 1 183 ? -13.725 10.682 17.640 1.00 87.69 183 VAL A C 1
ATOM 1328 O O . VAL A 1 183 ? -14.508 9.749 17.788 1.00 87.69 183 VAL A O 1
ATOM 1331 N N . GLY A 1 184 ? -13.920 11.666 16.769 1.00 80.69 184 GLY A N 1
ATOM 1332 C CA . GLY A 1 184 ? -15.009 11.678 15.802 1.00 80.69 184 GLY A CA 1
ATOM 1333 C C . GLY A 1 184 ? -14.586 11.002 14.504 1.00 80.69 184 GLY A C 1
ATOM 1334 O O . GLY A 1 184 ? -13.450 11.165 14.060 1.00 80.69 184 GLY A O 1
ATOM 1335 N N . VAL A 1 185 ? -15.506 10.269 13.883 1.00 76.88 185 VAL A N 1
ATOM 1336 C CA . VAL A 1 185 ? -15.377 9.856 12.482 1.00 76.88 185 VAL A CA 1
ATOM 1337 C C . VAL A 1 185 ? -16.044 10.925 11.632 1.00 76.88 185 VAL A C 1
ATOM 1339 O O . VAL A 1 185 ? -17.204 11.262 11.861 1.00 76.88 185 VAL A O 1
ATOM 1342 N N . HIS A 1 186 ? -15.306 11.476 10.674 1.00 74.00 186 HIS A N 1
ATOM 1343 C CA . HIS A 1 186 ? -15.847 12.404 9.692 1.00 74.00 186 HIS A CA 1
ATOM 1344 C C . HIS A 1 186 ? -15.807 11.743 8.325 1.00 74.00 186 HIS A C 1
ATOM 1346 O O . HIS A 1 186 ? -14.736 11.395 7.827 1.00 74.00 186 HIS A O 1
ATOM 1352 N N . SER A 1 187 ? -16.977 11.588 7.721 1.00 68.44 187 SER A N 1
ATOM 1353 C CA . SER A 1 187 ? -17.123 11.150 6.343 1.00 68.44 187 SER A CA 1
ATOM 1354 C C . SER A 1 187 ? -17.307 12.343 5.415 1.00 68.44 187 SER A C 1
ATOM 1356 O O . SER A 1 187 ? -18.033 13.285 5.732 1.00 68.44 187 SER A O 1
ATOM 1358 N N . GLY A 1 188 ? -16.670 12.301 4.248 1.00 65.00 188 GLY A N 1
ATOM 1359 C CA . GLY A 1 188 ? -16.864 13.292 3.197 1.00 65.00 188 GLY A CA 1
ATOM 1360 C C . GLY A 1 188 ? -16.872 12.652 1.816 1.00 65.00 188 GLY A C 1
ATOM 1361 O O . GLY A 1 188 ? -16.176 11.664 1.571 1.00 65.00 188 GLY A O 1
ATOM 1362 N N . CYS A 1 189 ? -17.641 13.239 0.896 1.00 70.31 189 CYS A N 1
ATOM 1363 C CA . CYS A 1 189 ? -17.524 12.898 -0.516 1.00 70.31 189 CYS A CA 1
ATOM 1364 C C . CYS A 1 189 ? -16.199 13.435 -1.067 1.00 70.31 189 CYS A C 1
ATOM 1366 O O . CYS A 1 189 ? -15.846 14.602 -0.884 1.00 70.31 189 CYS A O 1
ATOM 1368 N N . GLY A 1 190 ? -15.471 12.563 -1.749 1.00 65.62 190 GLY A N 1
ATOM 1369 C CA . GLY A 1 190 ? -14.149 12.815 -2.293 1.00 65.62 190 GLY A CA 1
ATOM 1370 C C . GLY A 1 190 ? -13.263 11.583 -2.154 1.00 65.62 190 GLY A C 1
ATOM 1371 O O . GLY A 1 190 ? -13.313 10.866 -1.158 1.00 65.62 190 GLY A O 1
ATOM 1372 N N . CYS A 1 191 ? -12.428 11.344 -3.158 1.00 67.62 191 CYS A N 1
ATOM 1373 C CA . CYS A 1 191 ? -11.398 10.315 -3.093 1.00 67.62 191 CYS A CA 1
ATOM 1374 C C . CYS A 1 191 ? -10.403 10.664 -1.975 1.00 67.62 191 CYS A C 1
ATOM 1376 O O . CYS A 1 191 ? -9.881 11.786 -1.942 1.00 67.62 191 CYS A O 1
ATOM 1378 N N . ALA A 1 192 ? -10.171 9.725 -1.049 1.00 60.41 192 ALA A N 1
ATOM 1379 C CA . ALA A 1 192 ? -9.301 9.926 0.105 1.00 60.41 192 ALA A CA 1
ATOM 1380 C C . ALA A 1 192 ? -7.950 10.498 -0.336 1.00 60.41 192 ALA A C 1
ATOM 1382 O O . ALA A 1 192 ? -7.149 9.847 -1.009 1.00 60.41 192 ALA A O 1
ATOM 1383 N N . ARG A 1 193 ? -7.694 11.747 0.058 1.00 52.81 193 ARG A N 1
ATOM 1384 C CA . ARG A 1 193 ? -6.363 12.330 -0.018 1.00 52.81 193 ARG A CA 1
ATOM 1385 C C . ARG A 1 193 ? -5.559 11.619 1.054 1.00 52.81 193 ARG A C 1
ATOM 1387 O O . ARG A 1 193 ? -5.879 11.751 2.234 1.00 52.81 193 ARG A O 1
ATOM 1394 N N . PHE A 1 194 ? -4.507 10.900 0.676 1.00 47.59 194 PHE A N 1
ATOM 1395 C CA . PHE A 1 194 ? -3.433 10.638 1.624 1.00 47.59 194 PHE A CA 1
ATOM 1396 C C . PHE A 1 194 ? -2.831 11.998 1.948 1.00 47.59 194 PHE A C 1
ATOM 1398 O O . PHE A 1 194 ? -1.896 12.429 1.276 1.00 47.59 194 PHE A O 1
ATOM 1405 N N . ALA A 1 195 ? -3.428 12.713 2.905 1.00 40.03 195 ALA A N 1
ATOM 1406 C CA . ALA A 1 195 ? -2.885 13.966 3.375 1.00 40.03 195 ALA A CA 1
ATOM 1407 C C . ALA A 1 195 ? -1.414 13.678 3.692 1.00 40.03 195 ALA A C 1
ATOM 1409 O O . ALA A 1 195 ? -1.139 12.714 4.422 1.00 40.03 195 ALA A O 1
ATOM 1410 N N . PRO A 1 196 ? -0.456 14.410 3.092 1.00 44.53 196 PRO A N 1
ATOM 1411 C CA . PRO A 1 196 ? 0.908 14.326 3.565 1.00 44.53 196 PRO A CA 1
ATOM 1412 C C . PRO A 1 196 ? 0.815 14.593 5.060 1.00 44.53 196 PRO A C 1
ATOM 1414 O O . PRO A 1 196 ? 0.253 15.612 5.463 1.00 44.53 196 PRO A O 1
ATOM 1417 N N . ALA A 1 197 ? 1.240 13.614 5.862 1.00 50.06 197 ALA A N 1
ATOM 1418 C CA . ALA A 1 197 ? 1.278 13.778 7.300 1.00 50.06 197 ALA A CA 1
ATOM 1419 C C . ALA A 1 197 ? 1.990 15.111 7.540 1.00 50.06 197 ALA A C 1
ATOM 1421 O O . ALA A 1 197 ? 3.081 15.326 6.999 1.00 50.06 197 ALA A O 1
ATOM 1422 N N . ASP A 1 198 ? 1.299 16.050 8.191 1.00 51.59 198 ASP A N 1
ATOM 1423 C CA . ASP A 1 198 ? 1.833 17.378 8.476 1.00 51.59 198 ASP A CA 1
ATOM 1424 C C . ASP A 1 198 ? 2.876 17.211 9.584 1.00 51.59 198 ASP A C 1
ATOM 1426 O O . ASP A 1 198 ? 2.668 17.521 10.759 1.00 51.59 198 ASP A O 1
ATOM 1430 N N . ASP A 1 199 ? 3.983 16.575 9.208 1.00 58.25 199 ASP A N 1
ATOM 1431 C CA . ASP A 1 199 ? 5.063 16.152 10.074 1.00 58.25 199 ASP A CA 1
ATOM 1432 C C . ASP A 1 199 ? 5.933 17.378 10.298 1.00 58.25 199 ASP A C 1
ATOM 1434 O O . ASP A 1 199 ? 7.047 17.511 9.789 1.00 58.25 199 ASP A O 1
ATOM 1438 N N . THR A 1 200 ? 5.380 18.333 11.038 1.00 65.50 200 THR A N 1
ATOM 1439 C CA . THR A 1 200 ? 6.124 19.465 11.588 1.00 65.50 200 THR A CA 1
ATOM 1440 C C . THR A 1 200 ? 7.046 19.019 12.725 1.00 65.50 200 THR A C 1
ATOM 1442 O O . THR A 1 200 ? 8.022 19.705 13.031 1.00 65.50 200 THR A O 1
ATOM 1445 N N . VAL A 1 201 ? 6.795 17.832 13.292 1.00 72.19 201 VAL A N 1
ATOM 1446 C CA . VAL A 1 201 ? 7.546 17.209 14.386 1.00 72.19 201 VAL A CA 1
ATOM 1447 C C . VAL A 1 201 ? 7.915 15.775 14.008 1.00 72.19 201 VAL A C 1
ATOM 1449 O O . VAL A 1 201 ? 7.116 15.063 13.411 1.00 72.19 201 VAL A O 1
ATOM 1452 N N . CYS A 1 202 ? 9.134 15.353 14.350 1.00 77.00 202 CYS A N 1
ATOM 1453 C CA . CYS A 1 202 ? 9.571 13.974 14.150 1.00 77.00 202 CYS A CA 1
ATOM 1454 C C . CYS A 1 202 ? 8.834 13.027 15.102 1.00 77.00 202 CYS A C 1
ATOM 1456 O O . CYS A 1 202 ? 8.928 13.195 16.317 1.00 77.00 202 CYS A O 1
ATOM 1458 N N . SER A 1 203 ? 8.170 12.018 14.548 1.00 71.56 203 SER A N 1
ATOM 1459 C CA . SER A 1 203 ? 7.557 10.900 15.267 1.00 71.56 203 SER A CA 1
ATOM 1460 C C . SER A 1 203 ? 8.157 9.565 14.807 1.00 71.56 203 SER A C 1
ATOM 1462 O O . SER A 1 203 ? 8.966 9.523 13.873 1.00 71.56 203 SER A O 1
ATOM 1464 N N . ALA A 1 204 ? 7.780 8.469 15.475 1.00 67.19 204 ALA A N 1
ATOM 1465 C CA . ALA A 1 204 ? 8.247 7.122 15.142 1.00 67.19 204 ALA A CA 1
ATOM 1466 C C . ALA A 1 204 ? 7.918 6.711 13.691 1.00 67.19 204 ALA A C 1
ATOM 1468 O O . ALA A 1 204 ? 8.694 5.984 13.075 1.00 67.19 204 ALA A O 1
ATOM 1469 N N . ASP A 1 205 ? 6.827 7.236 13.123 1.00 70.50 205 ASP A N 1
ATOM 1470 C CA . ASP A 1 205 ? 6.323 6.849 11.799 1.00 70.50 205 ASP A CA 1
ATOM 1471 C C . ASP A 1 205 ? 6.670 7.862 10.685 1.00 70.50 205 ASP A C 1
ATOM 1473 O O . ASP A 1 205 ? 6.420 7.599 9.505 1.00 70.50 205 ASP A O 1
ATOM 1477 N N . THR A 1 206 ? 7.286 9.008 11.023 1.00 77.56 206 THR A N 1
ATOM 1478 C CA . THR A 1 206 ? 7.689 10.040 10.042 1.00 77.56 206 THR A CA 1
ATOM 1479 C C . THR A 1 206 ? 8.649 9.477 8.989 1.00 77.56 206 THR A C 1
ATOM 1481 O O . THR A 1 206 ? 8.521 9.753 7.793 1.00 77.56 206 THR A O 1
ATOM 1484 N N . CYS A 1 207 ? 9.620 8.665 9.419 1.00 81.81 207 CYS A N 1
ATOM 1485 C CA . CYS A 1 207 ? 10.613 8.048 8.546 1.00 81.81 207 CYS A CA 1
ATOM 1486 C C . CYS A 1 207 ? 10.551 6.528 8.652 1.00 81.81 207 CYS A C 1
ATOM 1488 O O . CYS A 1 207 ? 10.754 5.959 9.718 1.00 81.81 207 CYS A O 1
ATOM 1490 N N . LEU A 1 208 ? 10.319 5.864 7.524 1.00 82.06 208 LEU A N 1
ATOM 1491 C CA . LEU A 1 208 ? 10.153 4.418 7.466 1.00 82.06 208 LEU A CA 1
ATOM 1492 C C . LEU A 1 208 ? 11.504 3.706 7.334 1.00 82.06 208 LEU A C 1
ATOM 1494 O O . LEU A 1 208 ? 12.530 4.317 7.031 1.00 82.06 208 LEU A O 1
ATOM 1498 N N . ASN A 1 209 ? 11.497 2.388 7.542 1.00 82.81 209 ASN A N 1
ATOM 1499 C CA . ASN A 1 209 ? 12.611 1.482 7.234 1.00 82.81 209 ASN A CA 1
ATOM 1500 C C . ASN A 1 209 ? 13.986 1.938 7.775 1.00 82.81 209 ASN A C 1
ATOM 1502 O O . ASN A 1 209 ? 14.999 1.834 7.083 1.00 82.81 209 ASN A O 1
ATOM 1506 N N . GLY A 1 210 ? 14.024 2.450 9.010 1.00 82.69 210 GLY A N 1
ATOM 1507 C CA . GLY A 1 210 ? 15.259 2.899 9.665 1.00 82.69 210 GLY A CA 1
ATOM 1508 C C . GLY A 1 210 ? 15.747 4.287 9.233 1.00 82.69 210 GLY A C 1
ATOM 1509 O O . GLY A 1 210 ? 16.904 4.631 9.472 1.00 82.69 210 GLY A O 1
ATOM 1510 N N . GLY A 1 211 ? 14.897 5.081 8.576 1.00 85.62 211 GLY A N 1
ATOM 1511 C CA . GLY A 1 211 ? 15.178 6.478 8.263 1.00 85.62 211 GLY A CA 1
ATOM 1512 C C . GLY A 1 211 ? 15.346 7.339 9.516 1.00 85.62 211 GLY A C 1
ATOM 1513 O O . GLY A 1 211 ? 14.580 7.232 10.468 1.00 85.62 211 GLY A O 1
ATOM 1514 N N . HIS A 1 212 ? 16.332 8.238 9.504 1.00 83.75 212 HIS A N 1
ATOM 1515 C CA . HIS A 1 212 ? 16.535 9.190 10.596 1.00 83.75 212 HIS A CA 1
ATOM 1516 C C . HIS A 1 212 ? 15.767 10.484 10.312 1.00 83.75 212 HIS A C 1
ATOM 1518 O O . HIS A 1 212 ? 16.095 11.212 9.370 1.00 83.75 212 HIS A O 1
ATOM 1524 N N . CYS A 1 213 ? 14.793 10.817 11.160 1.00 84.25 213 CYS A N 1
ATOM 1525 C CA . CYS A 1 213 ? 14.047 12.068 11.053 1.00 84.25 213 CYS A CA 1
ATOM 1526 C C . CYS A 1 213 ? 14.860 13.262 11.561 1.00 84.25 213 CYS A C 1
ATOM 1528 O O . CYS A 1 213 ? 15.486 13.200 12.616 1.00 84.25 213 CYS A O 1
ATOM 1530 N N . VAL A 1 214 ? 14.868 14.359 10.806 1.00 84.31 214 VAL A N 1
ATOM 1531 C CA . VAL A 1 214 ? 15.499 15.619 11.204 1.00 84.31 214 VAL A CA 1
ATOM 1532 C C . VAL A 1 214 ? 14.484 16.756 11.064 1.00 84.31 214 VAL A C 1
ATOM 1534 O O . VAL A 1 214 ? 13.953 16.953 9.968 1.00 84.31 214 VAL A O 1
ATOM 1537 N N . PRO A 1 215 ? 14.222 17.540 12.123 1.00 80.81 215 PRO A N 1
ATOM 1538 C CA . PRO A 1 215 ? 13.357 18.707 12.024 1.00 80.81 215 PRO A CA 1
ATOM 1539 C C . PRO A 1 215 ? 14.013 19.803 11.171 1.00 80.81 215 PRO A C 1
ATOM 1541 O O . PRO A 1 215 ? 15.231 19.997 11.178 1.00 80.81 215 PRO A O 1
ATOM 1544 N N . THR A 1 216 ? 13.200 20.539 10.422 1.00 72.62 216 THR A N 1
ATOM 1545 C CA . THR A 1 216 ? 13.603 21.662 9.565 1.00 72.62 216 THR A CA 1
ATOM 1546 C C . THR A 1 216 ? 12.676 22.862 9.800 1.00 72.62 216 THR A C 1
ATOM 1548 O O . THR A 1 216 ? 11.560 22.693 10.285 1.00 72.62 216 THR A O 1
ATOM 1551 N N . PRO A 1 217 ? 13.050 24.090 9.393 1.00 68.38 217 PRO A N 1
ATOM 1552 C CA . PRO A 1 217 ? 12.176 25.258 9.550 1.00 68.38 217 PRO A CA 1
ATOM 1553 C C . PRO A 1 217 ? 10.958 25.268 8.598 1.00 68.38 217 PRO A C 1
ATOM 1555 O O . PRO A 1 217 ? 10.350 26.314 8.399 1.00 68.38 217 PRO A O 1
ATOM 1558 N N . THR A 1 218 ? 10.683 24.173 7.883 1.00 67.94 218 THR A N 1
ATOM 1559 C CA . THR A 1 218 ? 9.555 23.993 6.940 1.00 67.94 218 THR A CA 1
ATOM 1560 C C . THR A 1 218 ? 8.812 22.671 7.169 1.00 67.94 218 THR A C 1
ATOM 1562 O O . THR A 1 218 ? 8.010 22.297 6.328 1.00 67.94 218 THR A O 1
ATOM 1565 N N . GLY A 1 219 ? 9.102 21.947 8.256 1.00 75.44 219 GLY A N 1
ATOM 1566 C CA . GLY A 1 219 ? 8.591 20.593 8.498 1.00 75.44 219 GLY A CA 1
ATOM 1567 C C . GLY A 1 219 ? 9.715 19.633 8.869 1.00 75.44 219 GLY A C 1
ATOM 1568 O O . GLY A 1 219 ? 10.775 20.062 9.318 1.00 75.44 219 GLY A O 1
ATOM 1569 N N . THR A 1 220 ? 9.555 18.344 8.626 1.00 76.19 220 THR A N 1
ATOM 1570 C CA . THR A 1 220 ? 10.596 17.332 8.857 1.00 76.19 220 THR A CA 1
ATOM 1571 C C . THR A 1 220 ? 11.235 16.851 7.554 1.00 76.19 220 THR A C 1
ATOM 1573 O O . THR A 1 220 ? 10.715 17.048 6.456 1.00 76.19 220 THR A O 1
ATOM 1576 N N . ARG A 1 221 ? 12.424 16.250 7.657 1.00 80.62 221 ARG A N 1
ATOM 1577 C CA . ARG A 1 221 ? 13.091 15.554 6.550 1.00 80.62 221 ARG A CA 1
ATOM 1578 C C . ARG A 1 221 ? 13.629 14.212 7.020 1.00 80.62 221 ARG A C 1
ATOM 1580 O O . ARG A 1 221 ? 14.212 14.135 8.100 1.00 80.62 221 ARG A O 1
ATOM 1587 N N . CYS A 1 222 ? 13.543 13.195 6.174 1.00 78.06 222 CYS A N 1
ATOM 1588 C CA . CYS A 1 222 ? 14.168 11.909 6.450 1.00 78.06 222 CYS A CA 1
ATOM 1589 C C . CYS A 1 222 ? 15.540 11.795 5.784 1.00 78.06 222 CYS A C 1
ATOM 1591 O O . CYS A 1 222 ? 15.711 12.103 4.604 1.00 78.06 222 CYS A O 1
ATOM 1593 N N . ILE A 1 223 ? 16.532 11.341 6.550 1.00 79.25 223 ILE A N 1
ATOM 1594 C CA . ILE A 1 223 ? 17.801 10.844 6.019 1.00 79.25 223 ILE A CA 1
ATOM 1595 C C . ILE A 1 223 ? 17.642 9.341 5.832 1.00 79.25 223 ILE A C 1
ATOM 1597 O O . ILE A 1 223 ? 17.511 8.599 6.806 1.00 79.25 223 ILE A O 1
ATOM 1601 N N . CYS A 1 224 ? 17.635 8.913 4.576 1.00 74.50 224 CYS A N 1
ATOM 1602 C CA . CYS A 1 224 ? 17.294 7.550 4.211 1.00 74.50 224 CYS A CA 1
ATOM 1603 C C . CYS A 1 224 ? 18.520 6.632 4.153 1.00 74.50 224 CYS A C 1
ATOM 1605 O O . CYS A 1 224 ? 19.490 6.970 3.467 1.00 74.50 224 CYS A O 1
ATOM 1607 N N . PRO A 1 225 ? 18.495 5.475 4.844 1.00 73.50 225 PRO A N 1
ATOM 1608 C CA . PRO A 1 225 ? 19.533 4.467 4.707 1.00 73.50 225 PRO A CA 1
ATOM 1609 C C . PRO A 1 225 ? 19.500 3.837 3.309 1.00 73.50 225 PRO A C 1
ATOM 1611 O O . PRO A 1 225 ? 18.524 3.945 2.559 1.00 73.50 225 PRO A O 1
ATOM 1614 N N . HIS A 1 226 ? 20.584 3.159 2.941 1.00 62.06 226 HIS A N 1
ATOM 1615 C CA . HIS A 1 226 ? 20.720 2.554 1.618 1.00 62.06 226 HIS A CA 1
ATOM 1616 C C . HIS A 1 226 ? 19.581 1.577 1.288 1.00 62.06 226 HIS A C 1
ATOM 1618 O O . HIS A 1 226 ? 19.180 0.759 2.112 1.00 62.06 226 HIS A O 1
ATOM 1624 N N . GLY A 1 227 ? 19.091 1.638 0.044 1.00 60.69 227 GLY A N 1
ATOM 1625 C CA . GLY A 1 227 ? 18.012 0.770 -0.441 1.00 60.69 227 GLY A CA 1
ATOM 1626 C C . GLY A 1 227 ? 16.600 1.230 -0.072 1.00 60.69 227 GLY A C 1
ATOM 1627 O O . GLY A 1 227 ? 15.652 0.488 -0.336 1.00 60.69 227 GLY A O 1
ATOM 1628 N N . THR A 1 228 ? 16.471 2.432 0.494 1.00 70.31 228 THR A N 1
ATOM 1629 C CA . THR A 1 228 ? 15.200 3.110 0.766 1.00 70.31 228 THR A CA 1
ATOM 1630 C C . THR A 1 228 ? 15.096 4.401 -0.060 1.00 70.31 228 THR A C 1
ATOM 1632 O O . THR A 1 228 ? 16.113 4.999 -0.417 1.00 70.31 228 THR A O 1
ATOM 1635 N N . PHE A 1 229 ? 13.877 4.814 -0.414 1.00 65.62 229 PHE A N 1
ATOM 1636 C CA . PHE A 1 229 ? 13.605 5.827 -1.437 1.00 65.62 229 PHE A CA 1
ATOM 1637 C C . PHE A 1 229 ? 12.540 6.843 -0.998 1.00 65.62 229 PHE A C 1
ATOM 1639 O O . PHE A 1 229 ? 11.642 6.544 -0.210 1.00 65.62 229 PHE A O 1
ATOM 1646 N N . GLY A 1 230 ? 12.599 8.046 -1.574 1.00 66.81 230 GLY A N 1
ATOM 1647 C CA . GLY A 1 230 ? 11.609 9.105 -1.356 1.00 66.81 230 GLY A CA 1
ATOM 1648 C C . GLY A 1 230 ? 11.736 9.826 -0.009 1.00 66.81 230 GLY A C 1
ATOM 1649 O O . GLY A 1 230 ? 12.654 9.584 0.768 1.00 66.81 230 GLY A O 1
ATOM 1650 N N . SER A 1 231 ? 10.793 10.730 0.269 1.00 73.69 231 SER A N 1
ATOM 1651 C CA . SER A 1 231 ? 10.815 11.625 1.439 1.00 73.69 231 SER A CA 1
ATOM 1652 C C . SER A 1 231 ? 10.644 10.924 2.788 1.00 73.69 231 SER A C 1
ATOM 1654 O O . SER A 1 231 ? 11.021 11.505 3.799 1.00 73.69 231 SER A O 1
ATOM 1656 N N . ARG A 1 232 ? 10.115 9.691 2.800 1.00 78.31 232 ARG A N 1
ATOM 1657 C CA . ARG A 1 232 ? 9.900 8.874 4.008 1.00 78.31 232 ARG A CA 1
ATOM 1658 C C . ARG A 1 232 ? 10.671 7.553 4.022 1.00 78.31 232 ARG A C 1
ATOM 1660 O O . ARG A 1 232 ? 10.318 6.674 4.794 1.00 78.31 232 ARG A O 1
ATOM 1667 N N . CYS A 1 233 ? 11.684 7.376 3.172 1.00 77.31 233 CYS A N 1
ATOM 1668 C CA . CYS A 1 233 ? 12.532 6.173 3.165 1.00 77.31 233 CYS A CA 1
ATOM 1669 C C . CYS A 1 233 ? 11.757 4.860 2.942 1.00 77.31 233 CYS A C 1
ATOM 1671 O O . CYS A 1 233 ? 11.886 3.885 3.683 1.00 77.31 233 CYS A O 1
ATOM 1673 N N . LYS A 1 234 ? 10.949 4.826 1.882 1.00 80.81 234 LYS A N 1
ATOM 1674 C CA . LYS A 1 234 ? 10.173 3.648 1.485 1.00 80.81 234 LYS A CA 1
ATOM 1675 C C . LYS A 1 234 ? 11.053 2.578 0.833 1.00 80.81 234 LYS A C 1
ATOM 1677 O O . LYS A 1 234 ? 11.949 2.905 0.059 1.00 80.81 234 LYS A O 1
ATOM 1682 N N . ILE A 1 235 ? 10.782 1.301 1.066 1.00 81.25 235 ILE A N 1
ATOM 1683 C CA . ILE A 1 235 ? 11.318 0.187 0.276 1.00 81.25 235 ILE A CA 1
ATOM 1684 C C . ILE A 1 235 ? 10.288 -0.147 -0.797 1.00 81.25 235 ILE A C 1
ATOM 1686 O O . ILE A 1 235 ? 9.159 -0.489 -0.488 1.00 81.25 235 ILE A O 1
ATOM 1690 N N . LEU A 1 236 ? 10.665 -0.073 -2.071 1.00 83.12 236 LEU A N 1
ATOM 1691 C CA . LEU A 1 236 ? 9.708 -0.178 -3.181 1.00 83.12 236 LEU A CA 1
ATOM 1692 C C . LEU A 1 236 ? 9.606 -1.578 -3.789 1.00 83.12 236 LEU A C 1
ATOM 1694 O O . LEU A 1 236 ? 9.057 -1.717 -4.873 1.00 83.12 236 LEU A O 1
ATOM 1698 N N . SER A 1 237 ? 10.167 -2.611 -3.159 1.00 86.50 237 SER A N 1
ATOM 1699 C CA . SER A 1 237 ? 10.123 -3.984 -3.681 1.00 86.50 237 SER A CA 1
ATOM 1700 C C . SER A 1 237 ? 9.981 -5.005 -2.565 1.00 86.50 237 SER A C 1
ATOM 1702 O O . SER A 1 237 ? 10.474 -4.769 -1.464 1.00 86.50 237 SER A O 1
ATOM 1704 N N . ARG A 1 238 ? 9.359 -6.144 -2.866 1.00 89.69 238 ARG A N 1
ATOM 1705 C CA . ARG A 1 238 ? 9.229 -7.293 -1.963 1.00 89.69 238 ARG A CA 1
ATOM 1706 C C . ARG A 1 238 ? 9.320 -8.599 -2.748 1.00 89.69 238 ARG A C 1
ATOM 1708 O O . ARG A 1 238 ? 8.816 -8.698 -3.869 1.00 89.69 238 ARG A O 1
ATOM 1715 N N . HIS A 1 239 ? 10.002 -9.572 -2.157 1.00 88.12 239 HIS A N 1
ATOM 1716 C CA . HIS A 1 239 ? 10.136 -10.932 -2.656 1.00 88.12 239 HIS A CA 1
ATOM 1717 C C . HIS A 1 239 ? 9.073 -11.841 -2.037 1.00 88.12 239 HIS A C 1
ATOM 1719 O O . HIS A 1 239 ? 8.765 -11.708 -0.852 1.00 88.12 239 HIS A O 1
ATOM 1725 N N . PHE A 1 240 ? 8.572 -12.786 -2.827 1.00 90.94 240 PHE A N 1
ATOM 1726 C CA . PHE A 1 240 ? 7.630 -13.821 -2.417 1.00 90.94 240 PHE A CA 1
ATOM 1727 C C . PHE A 1 240 ? 8.207 -15.193 -2.769 1.00 90.94 240 PHE A C 1
ATOM 1729 O O . PHE A 1 240 ? 8.581 -15.447 -3.918 1.00 90.94 240 PHE A O 1
ATOM 1736 N N . GLU A 1 241 ? 8.273 -16.081 -1.779 1.00 85.44 241 GLU A N 1
ATOM 1737 C CA . GLU A 1 241 ? 8.893 -17.406 -1.919 1.00 85.44 241 GLU A CA 1
ATOM 1738 C C . GLU A 1 241 ? 8.004 -18.396 -2.702 1.00 85.44 241 GLU A C 1
ATOM 1740 O O . GLU A 1 241 ? 8.473 -19.443 -3.159 1.00 85.44 241 GLU A O 1
ATOM 1745 N N . GLY A 1 242 ? 6.728 -18.049 -2.909 1.00 82.06 242 GLY A N 1
ATOM 1746 C CA . GLY A 1 242 ? 5.699 -18.915 -3.480 1.00 82.06 242 GLY A CA 1
ATOM 1747 C C . GLY A 1 242 ? 5.171 -19.948 -2.485 1.00 82.06 242 GLY A C 1
ATOM 1748 O O . GLY A 1 242 ? 5.289 -19.794 -1.270 1.00 82.06 242 GLY A O 1
ATOM 1749 N N . GLY A 1 243 ? 4.542 -20.998 -3.011 1.00 73.44 243 GLY A N 1
ATOM 1750 C CA . GLY A 1 243 ? 4.128 -22.169 -2.239 1.00 73.44 243 GLY A CA 1
ATOM 1751 C C . GLY A 1 243 ? 5.301 -23.131 -2.061 1.00 73.44 243 GLY A C 1
ATOM 1752 O O . GLY A 1 243 ? 6.201 -23.185 -2.912 1.00 73.44 243 GLY A O 1
ATOM 1753 N N . GLY A 1 244 ? 5.291 -23.895 -0.965 1.00 58.25 244 GLY A N 1
ATOM 1754 C CA . GLY A 1 244 ? 6.200 -25.030 -0.814 1.00 58.25 244 GLY A CA 1
ATOM 1755 C C . GLY A 1 244 ? 5.975 -26.054 -1.938 1.00 58.25 244 GLY A C 1
ATOM 1756 O O . GLY A 1 244 ? 4.923 -26.034 -2.584 1.00 58.25 244 GLY A O 1
ATOM 1757 N N . PRO A 1 245 ? 6.942 -26.941 -2.220 1.00 49.00 245 PRO A N 1
ATOM 1758 C CA . PRO A 1 245 ? 6.692 -28.087 -3.079 1.00 49.00 245 PRO A CA 1
ATOM 1759 C C . PRO A 1 245 ? 5.647 -28.965 -2.384 1.00 49.00 245 PRO A C 1
ATOM 1761 O O . PRO A 1 245 ? 5.983 -29.758 -1.509 1.00 49.00 245 PRO A O 1
ATOM 1764 N N . GLY A 1 246 ? 4.374 -28.781 -2.734 1.00 45.94 246 GLY A N 1
ATOM 1765 C CA . GLY A 1 246 ? 3.295 -29.687 -2.365 1.00 45.94 246 GLY A CA 1
ATOM 1766 C C . GLY A 1 246 ? 3.598 -31.040 -2.988 1.00 45.94 246 GLY A C 1
ATOM 1767 O O . GLY A 1 246 ? 3.271 -31.288 -4.147 1.00 45.94 246 GLY A O 1
ATOM 1768 N N . GLY A 1 247 ? 4.329 -31.864 -2.242 1.00 38.72 247 GLY A N 1
ATOM 1769 C CA . GLY A 1 247 ? 4.620 -33.234 -2.603 1.00 38.72 247 GLY A CA 1
ATOM 1770 C C . GLY A 1 247 ? 3.319 -34.013 -2.711 1.00 38.72 247 GLY A C 1
ATOM 1771 O O . GLY A 1 247 ? 2.387 -33.818 -1.935 1.00 38.72 247 GLY A O 1
ATOM 1772 N N . GLU A 1 248 ? 3.299 -34.952 -3.644 1.00 40.59 248 GLU A N 1
ATOM 1773 C CA . GLU A 1 248 ? 2.264 -35.965 -3.866 1.00 40.59 248 GLU A CA 1
ATOM 1774 C C . GLU A 1 248 ? 2.037 -36.906 -2.655 1.00 40.59 248 GLU A C 1
ATOM 1776 O O . GLU A 1 248 ? 1.438 -37.972 -2.780 1.00 40.59 248 GLU A O 1
ATOM 1781 N N . THR A 1 249 ? 2.494 -36.543 -1.457 1.00 37.72 249 THR A N 1
ATOM 1782 C CA . THR A 1 249 ? 2.347 -37.314 -0.224 1.00 37.72 249 THR A CA 1
ATOM 1783 C C . THR A 1 249 ? 1.381 -36.602 0.713 1.00 37.72 249 THR A C 1
ATOM 1785 O O . THR A 1 249 ? 1.779 -35.746 1.501 1.00 37.72 249 THR A O 1
ATOM 1788 N N . GLY A 1 250 ? 0.102 -36.970 0.613 1.00 44.28 250 GLY A N 1
ATOM 1789 C CA . GLY A 1 250 ? -0.960 -36.494 1.495 1.00 44.28 250 GLY A CA 1
ATOM 1790 C C . GLY A 1 250 ? -0.673 -36.814 2.964 1.00 44.28 250 GLY A C 1
ATOM 1791 O O . GLY A 1 250 ? -0.657 -37.980 3.367 1.00 44.28 250 GLY A O 1
ATOM 1792 N N . GLY A 1 251 ? -0.469 -35.760 3.755 1.00 40.72 251 GLY A N 1
ATOM 1793 C CA . GLY A 1 251 ? -0.371 -35.783 5.212 1.00 40.72 251 GLY A CA 1
ATOM 1794 C C . GLY A 1 251 ? -1.580 -35.071 5.820 1.00 40.72 251 GLY A C 1
ATOM 1795 O O . GLY A 1 251 ? -2.071 -34.086 5.295 1.00 40.72 251 GLY A O 1
ATOM 1796 N N . ARG A 1 252 ? -2.131 -35.596 6.914 1.00 45.41 252 ARG A N 1
ATOM 1797 C CA . ARG A 1 252 ? -3.530 -35.353 7.314 1.00 45.41 252 ARG A CA 1
ATOM 1798 C C . ARG A 1 252 ? -3.860 -34.017 8.006 1.00 45.41 252 ARG A C 1
ATOM 1800 O O . ARG A 1 252 ? -5.004 -33.879 8.412 1.00 45.41 252 ARG A O 1
ATOM 1807 N N . ASN A 1 253 ? -2.949 -33.044 8.091 1.00 46.00 253 ASN A N 1
ATOM 1808 C CA . ASN A 1 253 ? -3.192 -31.732 8.725 1.00 46.00 253 ASN A CA 1
ATOM 1809 C C . ASN A 1 253 ? -2.654 -30.583 7.843 1.00 46.00 253 ASN A C 1
ATOM 1811 O O . ASN A 1 253 ? -1.735 -29.868 8.224 1.00 46.00 253 ASN A O 1
ATOM 1815 N N . GLN A 1 254 ? -3.202 -30.457 6.634 1.00 45.12 254 GLN A N 1
ATOM 1816 C CA . GLN A 1 254 ? -2.598 -29.764 5.490 1.00 45.12 254 GLN A CA 1
ATOM 1817 C C . GLN A 1 254 ? -3.531 -28.665 4.956 1.00 45.12 254 GLN A C 1
ATOM 1819 O O . GLN A 1 254 ? -4.085 -28.778 3.869 1.00 45.12 254 GLN A O 1
ATOM 1824 N N . MET A 1 255 ? -3.798 -27.637 5.767 1.00 46.31 255 MET A N 1
ATOM 1825 C CA . MET A 1 255 ? -4.623 -26.487 5.346 1.00 46.31 255 MET A CA 1
ATOM 1826 C C . MET A 1 255 ? -3.931 -25.136 5.587 1.00 46.31 255 MET A C 1
ATOM 1828 O O . MET A 1 255 ? -4.236 -24.168 4.901 1.00 46.31 255 MET A O 1
ATOM 1832 N N . GLU A 1 256 ? -2.943 -25.090 6.487 1.00 45.81 256 GLU A N 1
ATOM 1833 C CA . GLU A 1 256 ? -2.151 -23.890 6.801 1.00 45.81 256 GLU A CA 1
ATOM 1834 C C . GLU A 1 256 ? -0.766 -23.890 6.111 1.00 45.81 256 GLU A C 1
ATOM 1836 O O . GLU A 1 256 ? -0.210 -22.834 5.820 1.00 45.81 256 GLU A O 1
ATOM 1841 N N . GLU A 1 257 ? -0.222 -25.063 5.751 1.00 47.25 257 GLU A N 1
ATOM 1842 C CA . GLU A 1 257 ? 1.089 -25.187 5.080 1.00 47.25 257 GLU A CA 1
ATOM 1843 C C . GLU A 1 257 ? 1.077 -24.815 3.581 1.00 47.25 257 GLU A C 1
ATOM 1845 O O . GLU A 1 257 ? 2.128 -24.452 3.035 1.00 47.25 257 GLU A O 1
ATOM 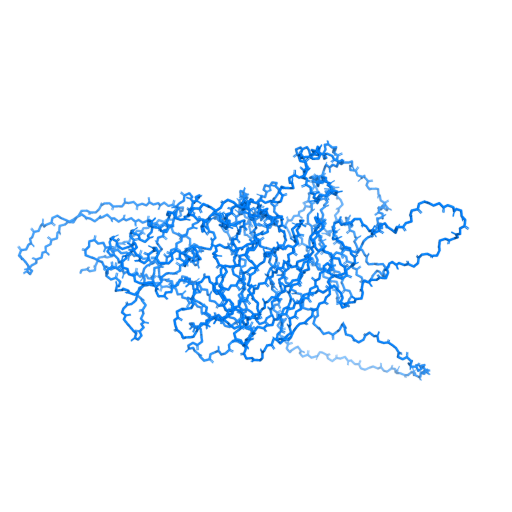1850 N N . ASP A 1 258 ? -0.097 -24.825 2.937 1.00 53.06 258 ASP A N 1
ATOM 1851 C CA . ASP A 1 258 ? -0.269 -24.558 1.498 1.00 53.06 258 ASP A CA 1
ATOM 1852 C C . ASP A 1 258 ? -0.444 -23.067 1.152 1.00 53.06 258 ASP A C 1
ATOM 1854 O O . ASP A 1 258 ? -0.309 -22.681 -0.014 1.00 53.06 258 ASP A O 1
ATOM 1858 N N . LEU A 1 259 ? -0.683 -22.203 2.146 1.00 65.44 259 LEU A N 1
ATOM 1859 C CA . LEU A 1 259 ? -0.674 -20.755 1.943 1.00 65.44 259 LEU A CA 1
ATOM 1860 C C . LEU A 1 259 ? 0.790 -20.322 1.724 1.00 65.44 259 LEU A C 1
ATOM 1862 O O . LEU A 1 259 ? 1.669 -20.497 2.577 1.00 65.44 259 LEU A O 1
ATOM 1866 N N . GLY A 1 260 ? 1.105 -19.879 0.505 1.00 78.38 260 GLY A N 1
ATOM 1867 C CA . GLY A 1 260 ? 2.452 -19.417 0.153 1.00 78.38 260 GLY A CA 1
ATOM 1868 C C . GLY A 1 260 ? 2.682 -17.950 0.489 1.00 78.38 260 GLY A C 1
ATOM 1869 O O . GLY A 1 260 ? 2.013 -17.386 1.344 1.00 78.38 260 GLY A O 1
ATOM 1870 N N . GLY A 1 261 ? 3.660 -17.337 -0.179 1.00 88.44 261 GLY A N 1
ATOM 1871 C CA . GLY A 1 261 ? 4.023 -15.938 0.047 1.00 88.44 261 GLY A CA 1
ATOM 1872 C C . GLY A 1 261 ? 2.877 -14.946 -0.179 1.00 88.44 261 GLY A C 1
ATOM 1873 O O . GLY A 1 261 ? 2.307 -14.926 -1.263 1.00 88.44 261 GLY A O 1
ATOM 1874 N N . TRP A 1 262 ? 2.600 -14.080 0.797 1.00 92.25 262 TRP A N 1
ATOM 1875 C CA . TRP A 1 262 ? 1.672 -12.945 0.676 1.00 92.25 262 TRP A CA 1
ATOM 1876 C C . TRP A 1 262 ? 2.124 -11.774 1.559 1.00 92.25 262 TRP A C 1
ATOM 1878 O O . TRP A 1 262 ? 2.925 -11.956 2.480 1.00 92.25 262 TRP A O 1
ATOM 1888 N N . ALA A 1 263 ? 1.644 -10.566 1.266 1.00 91.75 263 ALA A N 1
ATOM 1889 C CA . ALA A 1 263 ? 1.819 -9.386 2.111 1.00 91.75 263 ALA A CA 1
ATOM 1890 C C . ALA A 1 263 ? 0.621 -8.442 1.982 1.00 91.75 263 ALA A C 1
ATOM 1892 O O . ALA A 1 263 ? 0.074 -8.285 0.890 1.00 91.75 263 ALA A O 1
ATOM 1893 N N . TRP A 1 264 ? 0.238 -7.799 3.081 1.00 90.69 264 TRP A N 1
ATOM 1894 C CA . TRP A 1 264 ? -0.813 -6.788 3.096 1.00 90.69 264 TRP A CA 1
ATOM 1895 C C . TRP A 1 264 ? -0.233 -5.401 2.910 1.00 90.69 264 TRP A C 1
ATOM 1897 O O . TRP A 1 264 ? 0.720 -5.016 3.584 1.00 90.69 264 TRP A O 1
ATOM 1907 N N . VAL A 1 265 ? -0.847 -4.640 2.015 1.00 87.44 265 VAL A N 1
ATOM 1908 C CA . VAL A 1 265 ? -0.628 -3.205 1.860 1.00 87.44 265 VAL A CA 1
ATOM 1909 C C . VAL A 1 265 ? -1.953 -2.471 2.095 1.00 87.44 265 VAL A C 1
ATOM 1911 O O . VAL A 1 265 ? -2.998 -3.127 2.138 1.00 87.44 265 VAL A O 1
ATOM 1914 N N . PRO A 1 266 ? -1.937 -1.140 2.299 1.00 81.00 266 PRO A N 1
ATOM 1915 C CA . PRO A 1 266 ? -3.167 -0.373 2.480 1.00 81.00 266 PRO A CA 1
ATOM 1916 C C . PRO A 1 266 ? -4.204 -0.659 1.387 1.00 81.00 266 PRO A C 1
ATOM 1918 O O . PRO A 1 266 ? -3.842 -0.949 0.241 1.00 81.00 266 PRO A O 1
ATOM 1921 N N . SER A 1 267 ? -5.483 -0.589 1.753 1.00 81.31 267 SER A N 1
ATOM 1922 C CA . SER A 1 267 ? -6.606 -0.811 0.843 1.00 81.31 267 SER A CA 1
ATOM 1923 C C . SER A 1 267 ? -6.604 0.170 -0.337 1.00 81.31 267 SER A C 1
ATOM 1925 O O . SER A 1 267 ? -6.021 1.259 -0.295 1.00 81.31 267 SER A O 1
ATOM 1927 N N . ILE A 1 268 ? -7.252 -0.239 -1.430 1.00 82.81 268 ILE A N 1
ATOM 1928 C CA . ILE A 1 268 ? -7.491 0.647 -2.572 1.00 82.81 268 ILE A CA 1
ATOM 1929 C C . ILE A 1 268 ? -8.555 1.663 -2.133 1.00 82.81 268 ILE A C 1
ATOM 1931 O O . ILE A 1 268 ? -9.607 1.248 -1.649 1.00 82.81 268 ILE A O 1
ATOM 1935 N N . PRO A 1 269 ? -8.319 2.976 -2.284 1.00 76.56 269 PRO A N 1
ATOM 1936 C CA . PRO A 1 269 ? -9.294 3.970 -1.865 1.00 76.56 269 PRO A CA 1
ATOM 1937 C C . PRO A 1 269 ? -10.565 3.864 -2.722 1.00 76.56 269 PRO A C 1
ATOM 1939 O O . PRO A 1 269 ? -10.486 3.657 -3.936 1.00 76.56 269 PRO A O 1
ATOM 1942 N N . SER A 1 270 ? -11.733 4.037 -2.099 1.00 78.88 270 SER A N 1
ATOM 1943 C CA . SER A 1 270 ? -13.046 3.963 -2.755 1.00 78.88 270 SER A CA 1
ATOM 1944 C C . SER A 1 270 ? -13.305 5.195 -3.629 1.00 78.88 270 SER A C 1
ATOM 1946 O O . SER A 1 270 ? -14.030 6.119 -3.255 1.00 78.88 270 SER A O 1
ATOM 1948 N N . CYS A 1 271 ? -12.667 5.219 -4.798 1.00 77.31 271 CYS A N 1
ATOM 1949 C CA . CYS A 1 271 ? -12.704 6.314 -5.765 1.00 77.31 271 CYS A CA 1
ATOM 1950 C C . CYS A 1 271 ? -13.372 5.878 -7.072 1.00 77.31 271 CYS A C 1
ATOM 1952 O O . CYS A 1 271 ? -13.232 4.729 -7.488 1.00 77.31 271 CYS A O 1
ATOM 1954 N N . ALA A 1 272 ? -14.077 6.810 -7.722 1.00 76.75 272 ALA A N 1
ATOM 1955 C CA . ALA A 1 272 ? -14.750 6.562 -9.003 1.00 76.75 272 ALA A CA 1
ATOM 1956 C C . ALA A 1 272 ? -13.765 6.375 -10.169 1.00 76.75 272 ALA A C 1
ATOM 1958 O O . ALA A 1 272 ? -14.086 5.754 -11.181 1.00 76.75 272 ALA A O 1
ATOM 1959 N N . GLU A 1 273 ? -12.558 6.915 -10.010 1.00 78.25 273 GLU A N 1
ATOM 1960 C CA . GLU A 1 273 ? -11.437 6.726 -10.913 1.00 78.25 273 GLU A CA 1
ATOM 1961 C C . GLU A 1 273 ? -10.254 6.168 -10.125 1.00 78.25 273 GLU A C 1
ATOM 1963 O O . GLU A 1 273 ? -9.860 6.715 -9.086 1.00 78.25 273 GLU A O 1
ATOM 1968 N N . VAL A 1 274 ? -9.692 5.064 -10.612 1.00 80.12 274 VAL A N 1
ATOM 1969 C CA . VAL A 1 274 ? -8.504 4.460 -10.018 1.00 80.12 274 VAL A CA 1
ATOM 1970 C C . VAL A 1 274 ? -7.498 4.101 -11.094 1.00 80.12 274 VAL A C 1
ATOM 1972 O O . VAL A 1 274 ? -7.824 3.478 -12.104 1.00 80.12 274 VAL A O 1
ATOM 1975 N N . HIS A 1 275 ? -6.242 4.447 -10.823 1.00 83.56 275 HIS A N 1
ATOM 1976 C CA . HIS A 1 275 ? -5.091 3.976 -11.576 1.00 83.56 275 HIS A CA 1
ATOM 1977 C C . HIS A 1 275 ? -4.123 3.281 -10.622 1.00 83.56 275 HIS A C 1
ATOM 1979 O O . HIS A 1 275 ? -3.465 3.899 -9.777 1.00 83.56 275 HIS A O 1
ATOM 1985 N N . LEU A 1 276 ? -4.038 1.965 -10.785 1.00 87.00 276 LEU A N 1
ATOM 1986 C CA . LEU A 1 276 ? -3.097 1.096 -10.101 1.00 87.00 276 LEU A CA 1
ATOM 1987 C C . LEU A 1 276 ? -1.991 0.679 -11.074 1.00 87.00 276 LEU A C 1
ATOM 1989 O O . LEU A 1 276 ? -2.266 0.298 -12.208 1.00 87.00 276 LEU A O 1
ATOM 1993 N N . SER A 1 277 ? -0.732 0.698 -10.640 1.00 87.62 277 SER A N 1
ATOM 1994 C CA . SER A 1 277 ? 0.351 0.087 -11.420 1.00 87.62 277 SER A CA 1
ATOM 1995 C C . SER A 1 277 ? 1.326 -0.676 -10.546 1.00 87.62 277 SER A C 1
ATOM 1997 O O . SER A 1 277 ? 1.585 -0.289 -9.408 1.00 87.62 277 SER A O 1
ATOM 1999 N N . LEU A 1 278 ? 1.878 -1.762 -11.079 1.00 91.75 278 LEU A N 1
ATOM 2000 C CA . LEU A 1 278 ? 2.960 -2.506 -10.445 1.00 91.75 278 LEU A CA 1
ATOM 2001 C C . LEU A 1 278 ? 3.929 -3.055 -11.485 1.00 91.75 278 LEU A C 1
ATOM 2003 O O . LEU A 1 278 ? 3.604 -3.187 -12.665 1.00 91.75 278 LEU A O 1
ATOM 2007 N N . GLU A 1 279 ? 5.109 -3.428 -11.016 1.00 87.50 279 GLU A N 1
ATOM 2008 C CA . GLU A 1 279 ? 6.079 -4.183 -11.792 1.00 87.50 279 GLU A CA 1
ATOM 2009 C C . GLU A 1 279 ? 6.264 -5.560 -11.155 1.00 87.50 279 GLU A C 1
ATOM 2011 O O . GLU A 1 279 ? 6.445 -5.667 -9.939 1.00 87.50 279 GLU A O 1
ATOM 2016 N N . VAL A 1 280 ? 6.210 -6.612 -11.968 1.00 91.56 280 VAL A N 1
ATOM 2017 C CA . VAL A 1 280 ? 6.316 -8.008 -11.540 1.00 91.56 280 VAL A CA 1
ATOM 2018 C C . VAL A 1 280 ? 7.482 -8.693 -12.239 1.00 91.56 280 VAL A C 1
ATOM 2020 O O . VAL A 1 280 ? 7.760 -8.437 -13.407 1.00 91.56 280 VAL A O 1
ATOM 2023 N N . LEU A 1 281 ? 8.155 -9.572 -11.504 1.00 86.44 281 LEU A N 1
ATOM 2024 C CA . LEU A 1 281 ? 9.168 -10.484 -12.013 1.00 86.44 281 LEU A CA 1
ATOM 2025 C C . LEU A 1 281 ? 8.858 -11.883 -11.507 1.00 86.44 281 LEU A C 1
ATOM 2027 O O . LEU A 1 281 ? 8.815 -12.115 -10.297 1.00 86.44 281 LEU A O 1
ATOM 2031 N N . THR A 1 282 ? 8.651 -12.826 -12.420 1.00 88.62 282 THR A N 1
ATOM 2032 C CA . THR A 1 282 ? 8.394 -14.224 -12.072 1.00 88.62 282 THR A CA 1
ATOM 2033 C C . THR A 1 282 ? 8.693 -15.155 -13.242 1.00 88.62 282 THR A C 1
ATOM 2035 O O . THR A 1 282 ? 8.578 -14.769 -14.399 1.00 88.62 282 THR A O 1
ATOM 2038 N N . GLY A 1 283 ? 9.070 -16.395 -12.935 1.00 85.56 283 GLY A N 1
ATOM 2039 C CA . GLY A 1 283 ? 9.073 -17.505 -13.893 1.00 85.56 283 GLY A CA 1
ATOM 2040 C C . GLY A 1 283 ? 7.841 -18.407 -13.767 1.00 85.56 283 GLY A C 1
ATOM 2041 O O . GLY A 1 283 ? 7.755 -19.430 -14.438 1.00 85.56 283 GLY A O 1
ATOM 2042 N N . SER A 1 284 ? 6.903 -18.078 -12.871 1.00 89.00 284 SER A N 1
ATOM 2043 C CA . SER A 1 284 ? 5.712 -18.895 -12.625 1.00 89.00 284 SER A CA 1
ATOM 2044 C C . SER A 1 284 ? 4.599 -18.492 -13.592 1.00 89.00 284 SER A C 1
ATOM 2046 O O . SER A 1 284 ? 4.164 -17.341 -13.546 1.00 89.00 284 SER A O 1
ATOM 2048 N N . PRO A 1 285 ? 4.109 -19.403 -14.454 1.00 91.56 285 PRO A N 1
ATOM 2049 C CA . PRO A 1 285 ? 3.046 -19.082 -15.406 1.00 91.56 285 PRO A CA 1
ATOM 2050 C C . PRO A 1 285 ? 1.700 -18.815 -14.722 1.00 91.56 285 PRO A C 1
ATOM 2052 O O . PRO A 1 285 ? 0.871 -18.093 -15.270 1.00 91.56 285 PRO A O 1
ATOM 2055 N N . ASP A 1 286 ? 1.493 -19.370 -13.530 1.00 93.38 286 ASP A N 1
ATOM 2056 C CA . ASP A 1 286 ? 0.272 -19.222 -12.748 1.00 93.38 286 ASP A CA 1
ATOM 2057 C C . ASP A 1 286 ? 0.605 -18.583 -11.395 1.00 93.38 286 ASP A C 1
ATOM 2059 O O . ASP A 1 286 ? 1.353 -19.165 -10.606 1.00 93.38 286 ASP A O 1
ATOM 2063 N N . ALA A 1 287 ? 0.064 -17.393 -11.125 1.00 93.38 287 ALA A N 1
ATOM 2064 C CA . ALA A 1 287 ? 0.270 -16.678 -9.864 1.00 93.38 287 ALA A CA 1
ATOM 2065 C C . ALA A 1 287 ? -0.819 -15.627 -9.612 1.00 93.38 287 ALA A C 1
ATOM 2067 O O . ALA A 1 287 ? -1.222 -14.924 -10.533 1.00 93.38 287 ALA A O 1
ATOM 2068 N N . THR A 1 288 ? -1.239 -15.448 -8.365 1.00 94.81 288 THR A N 1
ATOM 2069 C CA . THR A 1 288 ? -2.060 -14.304 -7.948 1.00 94.81 288 THR A CA 1
ATOM 2070 C C . THR A 1 288 ? -1.150 -13.146 -7.574 1.00 94.81 288 THR A C 1
ATOM 2072 O O . THR A 1 288 ? -0.288 -13.274 -6.705 1.00 94.81 288 THR A O 1
ATOM 2075 N N . LEU A 1 289 ? -1.310 -12.020 -8.269 1.00 96.25 289 LEU A N 1
ATOM 2076 C CA . LEU A 1 289 ? -0.476 -10.833 -8.099 1.00 96.25 289 LEU A CA 1
ATOM 2077 C C . LEU A 1 289 ? -1.089 -9.866 -7.093 1.00 96.25 289 LEU A C 1
ATOM 2079 O O . LEU A 1 289 ? -0.381 -9.411 -6.198 1.00 96.25 289 LEU A O 1
ATOM 2083 N N . LEU A 1 290 ? -2.383 -9.575 -7.244 1.00 96.62 290 LEU A N 1
ATOM 2084 C CA . LEU A 1 290 ? -3.147 -8.700 -6.359 1.00 96.62 290 LEU A CA 1
ATOM 2085 C C . LEU A 1 290 ? -4.518 -9.299 -6.058 1.00 96.62 290 LEU A C 1
ATOM 2087 O O . LEU A 1 290 ? -5.162 -9.831 -6.963 1.00 96.62 290 LEU A O 1
ATOM 2091 N N . TYR A 1 291 ? -4.975 -9.140 -4.820 1.00 94.50 291 TYR A N 1
ATOM 2092 C CA . TYR A 1 291 ? -6.335 -9.461 -4.404 1.00 94.50 291 TYR A CA 1
ATOM 2093 C C . TYR A 1 291 ? -6.856 -8.415 -3.412 1.00 94.50 291 TYR A C 1
ATOM 2095 O O . TYR A 1 291 ? -6.198 -8.119 -2.420 1.00 94.50 291 TYR A O 1
ATOM 2103 N N . SER A 1 292 ? -8.036 -7.861 -3.663 1.00 91.38 292 SER A N 1
ATOM 2104 C CA . SER A 1 292 ? -8.784 -7.028 -2.718 1.00 91.38 292 SER A CA 1
ATOM 2105 C C . SER A 1 292 ? -10.236 -7.465 -2.799 1.00 91.38 292 SER A C 1
ATOM 2107 O O . SER A 1 292 ? -10.785 -7.510 -3.891 1.00 91.38 292 SER A O 1
ATOM 2109 N N . GLY A 1 293 ? -10.836 -7.870 -1.688 1.00 87.62 293 GLY A N 1
ATOM 2110 C CA . GLY A 1 293 ? -12.178 -8.444 -1.685 1.00 87.62 293 GLY A CA 1
ATOM 2111 C C . GLY A 1 293 ? -12.419 -9.302 -0.445 1.00 87.62 293 GLY A C 1
ATOM 2112 O O . GLY A 1 293 ? -11.570 -9.326 0.449 1.00 87.62 293 GLY A O 1
ATOM 2113 N N . PRO A 1 294 ? -13.553 -10.014 -0.385 1.00 82.38 294 PRO A N 1
ATOM 2114 C CA . PRO A 1 294 ? -13.948 -10.805 0.778 1.00 82.38 294 PRO A CA 1
ATOM 2115 C C . PRO A 1 294 ? -12.925 -11.884 1.151 1.00 82.38 294 PRO A C 1
ATOM 2117 O O . PRO A 1 294 ? -12.327 -12.513 0.277 1.00 82.38 294 PRO A O 1
ATOM 2120 N N . ASP A 1 295 ? -12.753 -12.138 2.444 1.00 75.81 295 ASP A N 1
ATOM 2121 C CA . ASP A 1 295 ? -11.863 -13.170 2.988 1.00 75.81 295 ASP A CA 1
ATOM 2122 C C . ASP A 1 295 ? -12.604 -14.396 3.553 1.00 75.81 295 ASP A C 1
ATOM 2124 O O . ASP A 1 295 ? -12.014 -15.471 3.672 1.00 75.81 295 ASP A O 1
ATOM 2128 N N . HIS A 1 296 ? -13.908 -14.278 3.822 1.00 64.00 296 HIS A N 1
ATOM 2129 C CA . HIS A 1 296 ? -14.757 -15.342 4.362 1.00 64.00 296 HIS A CA 1
ATOM 2130 C C . HIS A 1 296 ? -16.117 -15.428 3.655 1.00 64.00 296 HIS A C 1
ATOM 2132 O O . HIS A 1 296 ? -16.507 -14.541 2.898 1.00 64.00 296 HIS A O 1
ATOM 2138 N N . LEU A 1 297 ? -16.839 -16.530 3.895 1.00 56.25 297 LEU A N 1
ATOM 2139 C CA . LEU A 1 297 ? -18.212 -16.730 3.421 1.00 56.25 297 LEU A CA 1
ATOM 2140 C C . LEU A 1 297 ? -19.102 -15.563 3.875 1.00 56.25 297 LEU A C 1
ATOM 2142 O O . LEU A 1 297 ? -19.000 -15.165 5.034 1.00 56.25 297 LEU A O 1
ATOM 2146 N N . PRO A 1 298 ? -20.006 -15.047 3.026 1.00 53.59 298 PRO A N 1
ATOM 2147 C CA . PRO A 1 298 ? -20.813 -13.912 3.422 1.00 53.59 298 PRO A CA 1
ATOM 2148 C C . PRO A 1 298 ? -21.688 -14.236 4.636 1.00 53.59 298 PRO A C 1
ATOM 2150 O O . PRO A 1 298 ? -22.338 -15.291 4.636 1.00 53.59 298 PRO A O 1
ATOM 2153 N N . PRO A 1 299 ? -21.805 -13.331 5.625 1.00 48.56 299 PRO A N 1
ATOM 2154 C CA . PRO A 1 299 ? -22.944 -13.373 6.526 1.00 48.56 299 PRO A CA 1
ATOM 2155 C C . PRO A 1 299 ? -24.217 -13.249 5.673 1.00 48.56 299 PRO A C 1
ATOM 2157 O O . PRO A 1 299 ? -24.270 -12.496 4.702 1.00 48.56 299 PRO A O 1
ATOM 2160 N N . ALA A 1 300 ? -25.204 -14.096 5.957 1.00 48.03 300 ALA A N 1
ATOM 2161 C CA . ALA A 1 300 ? -26.362 -14.328 5.098 1.00 48.03 300 ALA A CA 1
ATOM 2162 C C . ALA A 1 300 ? -27.055 -13.037 4.599 1.00 48.03 300 ALA A C 1
ATOM 2164 O O . ALA A 1 300 ? -27.325 -12.141 5.386 1.00 48.03 300 ALA A O 1
ATOM 2165 N N . GLN A 1 301 ? -27.420 -13.044 3.304 1.00 42.91 301 GLN A N 1
ATOM 2166 C CA . GLN A 1 301 ? -28.192 -12.039 2.545 1.00 42.91 301 GLN A CA 1
ATOM 2167 C C . GLN A 1 301 ? -27.621 -10.607 2.564 1.00 42.91 301 GLN A C 1
ATOM 2169 O O . GLN A 1 301 ? -27.802 -9.866 3.519 1.00 42.91 301 GLN A O 1
ATOM 2174 N N . GLY A 1 302 ? -27.008 -10.196 1.444 1.00 51.06 302 GLY A N 1
ATOM 2175 C CA . GLY A 1 302 ? -26.446 -8.846 1.260 1.00 51.06 302 GLY A CA 1
ATOM 2176 C C . GLY A 1 302 ? -24.920 -8.792 1.131 1.00 51.06 302 GLY A C 1
ATOM 2177 O O . GLY A 1 302 ? -24.329 -7.749 1.367 1.00 51.06 302 GLY A O 1
ATOM 2178 N N . ALA A 1 303 ? -24.283 -9.913 0.779 1.00 58.59 303 ALA A N 1
ATOM 2179 C CA . ALA A 1 303 ? -22.840 -10.031 0.600 1.00 58.59 303 ALA A CA 1
ATOM 2180 C C . ALA A 1 303 ? -22.270 -8.946 -0.326 1.00 58.59 303 ALA A C 1
ATOM 2182 O O . ALA A 1 303 ? -22.625 -8.910 -1.504 1.00 58.59 303 ALA A O 1
ATOM 2183 N N . ASN A 1 304 ? -21.347 -8.131 0.183 1.00 69.44 304 ASN A N 1
ATOM 2184 C CA . ASN A 1 304 ? -20.520 -7.272 -0.652 1.00 69.44 304 ASN A CA 1
ATOM 2185 C C . ASN A 1 304 ? -19.707 -8.160 -1.619 1.00 69.44 304 ASN A C 1
ATOM 2187 O O . ASN A 1 304 ? -18.901 -8.986 -1.179 1.00 69.44 304 ASN A O 1
ATOM 2191 N N . SER A 1 305 ? -19.985 -8.054 -2.922 1.00 76.69 305 SER A N 1
ATOM 2192 C CA . SER A 1 305 ? -19.281 -8.797 -3.973 1.00 76.69 305 SER A CA 1
ATOM 2193 C C . SER A 1 305 ? -18.089 -8.032 -4.541 1.00 76.69 305 SER A C 1
ATOM 2195 O O . SER A 1 305 ? -17.401 -8.577 -5.407 1.00 76.69 305 SER A O 1
ATOM 2197 N N . ASP A 1 306 ? -17.837 -6.814 -4.045 1.00 87.00 306 ASP A N 1
ATOM 2198 C CA . ASP A 1 306 ? -16.776 -5.930 -4.505 1.00 87.00 306 ASP A CA 1
ATOM 2199 C C . ASP A 1 306 ? -15.425 -6.620 -4.370 1.00 87.00 306 ASP A C 1
ATOM 2201 O O . ASP A 1 306 ? -14.999 -7.022 -3.281 1.00 87.00 306 ASP A O 1
ATOM 2205 N N . MET A 1 307 ? -14.740 -6.774 -5.496 1.00 90.69 307 MET A N 1
ATOM 2206 C CA . MET A 1 307 ? -13.464 -7.454 -5.532 1.00 90.69 307 MET A CA 1
ATOM 2207 C C . MET A 1 307 ? -12.621 -7.057 -6.737 1.00 90.69 307 MET A C 1
ATOM 2209 O O . MET A 1 307 ? -13.127 -6.762 -7.816 1.00 90.69 307 MET A O 1
ATOM 2213 N N . LEU A 1 308 ? -11.309 -7.136 -6.565 1.00 94.19 308 LEU A N 1
ATOM 2214 C CA . LEU A 1 308 ? -10.302 -7.058 -7.606 1.00 94.19 308 LEU A CA 1
ATOM 2215 C C . LEU A 1 308 ? -9.365 -8.254 -7.451 1.00 94.19 308 LEU A C 1
ATOM 2217 O O . LEU A 1 308 ? -8.774 -8.449 -6.390 1.00 94.19 308 LEU A O 1
ATOM 2221 N N . ALA A 1 309 ? -9.177 -9.023 -8.520 1.00 95.38 309 ALA A N 1
ATOM 2222 C CA . ALA A 1 309 ? -8.150 -10.053 -8.611 1.00 95.38 309 ALA A CA 1
ATOM 2223 C C . ALA A 1 309 ? -7.336 -9.886 -9.896 1.00 95.38 309 ALA A C 1
ATOM 2225 O O . ALA A 1 309 ? -7.863 -10.020 -11.003 1.00 95.38 309 ALA A O 1
ATOM 2226 N N . LEU A 1 310 ? -6.038 -9.621 -9.742 1.00 96.81 310 LEU A N 1
ATOM 2227 C CA . LEU A 1 310 ? -5.066 -9.616 -10.831 1.00 96.81 310 LEU A CA 1
ATOM 2228 C C . LEU A 1 310 ? -4.204 -10.873 -10.740 1.00 96.81 310 LEU A C 1
ATOM 2230 O O . LEU A 1 310 ? -3.524 -11.109 -9.742 1.00 96.81 310 LEU A O 1
ATOM 2234 N N . GLU A 1 311 ? -4.200 -11.658 -11.807 1.00 95.75 311 GLU A N 1
ATOM 2235 C CA . GLU A 1 311 ? -3.595 -12.985 -11.859 1.00 95.75 311 GLU A CA 1
ATOM 2236 C C . GLU A 1 311 ? -2.753 -13.150 -13.130 1.00 95.75 311 GLU A C 1
ATOM 2238 O O . GLU A 1 311 ? -3.038 -12.557 -14.171 1.00 95.75 311 GLU A O 1
ATOM 2243 N N . LEU A 1 312 ? -1.758 -14.030 -13.073 1.00 94.94 312 LEU A N 1
ATOM 2244 C CA . LEU A 1 312 ? -1.164 -14.680 -14.233 1.00 94.94 312 LEU A CA 1
ATOM 2245 C C . LEU A 1 312 ? -1.815 -16.050 -14.398 1.00 94.94 312 LEU A C 1
ATOM 2247 O O . LEU A 1 312 ? -1.898 -16.816 -13.438 1.00 94.94 312 LEU A O 1
ATOM 2251 N N . ARG A 1 313 ? -2.286 -16.347 -15.609 1.00 93.06 313 ARG A N 1
ATOM 2252 C CA . ARG A 1 313 ? -2.810 -17.658 -16.001 1.00 93.06 313 ARG A CA 1
ATOM 2253 C C . ARG A 1 313 ? -2.120 -18.107 -17.277 1.00 93.06 313 ARG A C 1
ATOM 2255 O O . ARG A 1 313 ? -2.275 -17.467 -18.318 1.00 93.06 313 ARG A O 1
ATOM 2262 N N . GLY A 1 314 ? -1.334 -19.176 -17.209 1.00 91.75 314 GLY A N 1
ATOM 2263 C CA . GLY A 1 314 ? -0.530 -19.647 -18.338 1.00 91.75 314 GLY A CA 1
ATOM 2264 C C . GLY A 1 314 ? 0.434 -18.582 -18.880 1.00 91.75 314 GLY A C 1
ATOM 2265 O O . GLY A 1 314 ? 0.629 -18.486 -20.089 1.00 91.75 314 GLY A O 1
ATOM 2266 N N . GLY A 1 315 ? 0.973 -17.730 -18.003 1.00 90.44 315 GLY A N 1
ATOM 2267 C CA . GLY A 1 315 ? 1.873 -16.625 -18.334 1.00 90.44 315 GLY A CA 1
ATOM 2268 C C . GLY A 1 315 ? 1.178 -15.365 -18.856 1.00 90.44 315 GLY A C 1
ATOM 2269 O O . GLY A 1 315 ? 1.850 -14.378 -19.143 1.00 90.44 315 GLY A O 1
ATOM 2270 N N . ARG A 1 316 ? -0.154 -15.368 -18.985 1.00 91.44 316 ARG A N 1
ATOM 2271 C CA . ARG A 1 316 ? -0.939 -14.230 -19.482 1.00 91.44 316 ARG A CA 1
ATOM 2272 C C . ARG A 1 316 ? -1.608 -13.486 -18.327 1.00 91.44 316 ARG A C 1
ATOM 2274 O O . ARG A 1 316 ? -2.155 -14.145 -17.441 1.00 91.44 316 ARG A O 1
ATOM 2281 N N . PRO A 1 317 ? -1.630 -12.144 -18.335 1.00 93.25 317 PRO A N 1
ATOM 2282 C CA . PRO A 1 317 ? -2.321 -11.385 -17.307 1.00 93.25 317 PRO A CA 1
ATOM 2283 C C . PRO A 1 317 ? -3.844 -11.491 -17.472 1.00 93.25 317 PRO A C 1
ATOM 2285 O O . PRO A 1 317 ? -4.397 -11.475 -18.579 1.00 93.25 317 PRO A O 1
ATOM 2288 N N . SER A 1 318 ? -4.524 -11.619 -16.339 1.00 93.75 318 SER A N 1
ATOM 2289 C CA . SER A 1 318 ? -5.966 -11.770 -16.215 1.00 93.75 318 SER A CA 1
ATOM 2290 C C . SER A 1 318 ? -6.462 -10.931 -15.043 1.00 93.75 318 SER A C 1
ATOM 2292 O O . SER A 1 318 ? -6.024 -11.135 -13.917 1.00 93.75 318 SER A O 1
ATOM 2294 N N . LEU A 1 319 ? -7.428 -10.058 -15.299 1.00 94.75 319 LEU A N 1
ATOM 2295 C CA . LEU A 1 319 ? -8.126 -9.252 -14.307 1.00 94.75 319 LEU A CA 1
ATOM 2296 C C . LEU A 1 319 ? -9.564 -9.758 -14.139 1.00 94.75 319 LEU A C 1
ATOM 2298 O O . LEU A 1 319 ? -10.247 -10.054 -15.123 1.00 94.75 319 LEU A O 1
ATOM 2302 N N . LEU A 1 320 ? -10.018 -9.823 -12.894 1.00 93.88 320 LEU A N 1
ATOM 2303 C CA . LEU A 1 320 ? -11.422 -9.914 -12.516 1.00 93.88 320 LEU A CA 1
ATOM 2304 C C . LEU A 1 320 ? -11.733 -8.731 -11.597 1.00 93.88 320 LEU A C 1
ATOM 2306 O O . LEU A 1 320 ? -11.007 -8.517 -10.630 1.00 93.88 320 LEU A O 1
ATOM 2310 N N . LEU A 1 321 ? -12.765 -7.961 -11.926 1.00 92.81 321 LEU A N 1
ATOM 2311 C CA . LEU A 1 321 ? -13.202 -6.797 -11.164 1.00 92.81 321 LEU A CA 1
ATOM 2312 C C . LEU A 1 321 ? -14.719 -6.844 -11.013 1.00 92.81 321 LEU A C 1
ATOM 2314 O O . LEU A 1 321 ? -15.429 -6.876 -12.013 1.00 92.81 321 LEU A O 1
ATOM 2318 N N . ASP A 1 322 ? -15.212 -6.840 -9.786 1.00 90.62 322 ASP A N 1
ATOM 2319 C CA . ASP A 1 322 ? -16.624 -6.667 -9.460 1.00 90.62 322 ASP A CA 1
ATOM 2320 C C . ASP A 1 322 ? -16.723 -5.450 -8.542 1.00 90.62 322 ASP A C 1
ATOM 2322 O O . ASP A 1 322 ? -15.968 -5.347 -7.581 1.00 90.62 322 ASP A O 1
ATOM 2326 N N . LEU A 1 323 ? -17.588 -4.497 -8.878 1.00 87.56 323 LEU A N 1
ATOM 2327 C CA . LEU A 1 323 ? -17.832 -3.299 -8.067 1.00 87.56 323 LEU A CA 1
ATOM 2328 C C . LEU A 1 323 ? -19.215 -3.348 -7.400 1.00 87.56 323 LEU A C 1
ATOM 2330 O O . LEU A 1 323 ? -19.725 -2.308 -7.013 1.00 87.56 323 LEU A O 1
ATOM 2334 N N . GLY A 1 324 ? -19.873 -4.516 -7.388 1.00 83.50 324 GLY A N 1
ATOM 2335 C CA . GLY A 1 324 ? -21.187 -4.729 -6.769 1.00 83.50 324 GLY A CA 1
ATOM 2336 C C . GLY A 1 324 ? -22.339 -4.824 -7.775 1.00 83.50 324 GLY A C 1
ATOM 2337 O O . GLY A 1 324 ? -23.429 -5.291 -7.448 1.00 83.50 324 GLY A O 1
ATOM 2338 N N . ALA A 1 325 ? -22.106 -4.428 -9.032 1.00 84.56 325 ALA A N 1
ATOM 2339 C CA . ALA A 1 325 ? -23.062 -4.564 -10.139 1.00 84.56 325 ALA A CA 1
ATOM 2340 C C . ALA A 1 325 ? -22.809 -5.809 -11.014 1.00 84.56 325 ALA A C 1
ATOM 2342 O O . ALA A 1 325 ? -23.498 -6.022 -12.018 1.00 84.56 325 ALA A O 1
ATOM 2343 N N . GLY A 1 326 ? -21.821 -6.630 -10.653 1.00 86.00 326 GLY A N 1
ATOM 2344 C CA . GLY A 1 326 ? -21.454 -7.861 -11.336 1.00 86.00 326 GLY A CA 1
ATOM 2345 C C . GLY A 1 326 ? -20.058 -7.813 -11.970 1.00 86.00 326 GLY A C 1
ATOM 2346 O O . GLY A 1 326 ? -19.510 -6.738 -12.233 1.00 86.00 326 GLY A O 1
ATOM 2347 N N . PRO A 1 327 ? -19.482 -8.992 -12.264 1.00 89.50 327 PRO A N 1
ATOM 2348 C CA . PRO A 1 327 ? -18.071 -9.124 -12.595 1.00 89.50 327 PRO A CA 1
ATOM 2349 C C . PRO A 1 327 ? -17.744 -8.732 -14.043 1.00 89.50 327 PRO A C 1
ATOM 2351 O O . PRO A 1 327 ? -18.319 -9.253 -15.000 1.00 89.50 327 PRO A O 1
ATOM 2354 N N . ALA A 1 328 ? -16.713 -7.910 -14.206 1.00 90.06 328 ALA A N 1
ATOM 2355 C CA . ALA A 1 328 ? -15.988 -7.689 -15.447 1.00 90.06 328 ALA A CA 1
ATOM 2356 C C . ALA A 1 328 ? -14.694 -8.516 -15.446 1.00 90.06 328 ALA A C 1
ATOM 2358 O O . ALA A 1 328 ? -13.850 -8.396 -14.558 1.00 90.06 328 ALA A O 1
ATOM 2359 N N . ALA A 1 329 ? -14.517 -9.362 -16.462 1.00 89.44 329 ALA A N 1
ATOM 2360 C CA . ALA A 1 329 ? -13.304 -10.150 -16.648 1.00 89.44 329 ALA A CA 1
ATOM 2361 C C . ALA A 1 329 ? -12.549 -9.678 -17.892 1.00 89.44 329 ALA A C 1
ATOM 2363 O O . ALA A 1 329 ? -13.130 -9.538 -18.968 1.00 89.44 329 ALA A O 1
ATOM 2364 N N . LEU A 1 330 ? -11.240 -9.493 -17.756 1.00 87.75 330 LEU A N 1
ATOM 2365 C CA . LEU A 1 330 ? -10.352 -9.095 -18.837 1.00 87.75 330 LEU A CA 1
ATOM 2366 C C . LEU A 1 330 ? -9.149 -10.035 -18.866 1.00 87.75 330 LEU A C 1
ATOM 2368 O O . LEU A 1 330 ? -8.435 -10.175 -17.881 1.00 87.75 330 LEU A O 1
ATOM 2372 N N . SER A 1 331 ? -8.900 -10.681 -20.000 1.00 84.50 331 SER A N 1
ATOM 2373 C CA . SER A 1 331 ? -7.691 -11.479 -20.209 1.00 84.50 331 SER A CA 1
ATOM 2374 C C . SER A 1 331 ? -7.015 -11.007 -21.480 1.00 84.50 331 SER A C 1
ATOM 2376 O O . SER A 1 331 ? -7.663 -10.891 -22.521 1.00 84.50 331 SER A O 1
ATOM 2378 N N . LEU A 1 332 ? -5.722 -10.703 -21.385 1.00 78.69 332 LEU A N 1
ATOM 2379 C CA . LEU A 1 332 ? -4.957 -10.262 -22.540 1.00 78.69 332 LEU A CA 1
ATOM 2380 C C . LEU A 1 332 ? -4.281 -11.450 -23.193 1.00 78.69 332 LEU A C 1
ATOM 2382 O O . LEU A 1 332 ? -3.546 -12.213 -22.558 1.00 78.69 332 LEU A O 1
ATOM 2386 N N . ASN A 1 333 ? -4.439 -11.536 -24.508 1.00 69.69 333 ASN A N 1
ATOM 2387 C CA . ASN A 1 333 ? -3.574 -12.365 -25.319 1.00 69.69 333 ASN A CA 1
ATOM 2388 C C . ASN A 1 333 ? -2.257 -11.624 -25.567 1.00 69.69 333 ASN A C 1
ATOM 2390 O O . ASN A 1 333 ? -1.946 -11.267 -26.701 1.00 69.69 333 ASN A O 1
ATOM 2394 N N . ALA A 1 334 ? -1.489 -11.410 -24.491 1.00 66.00 334 ALA A N 1
ATOM 2395 C CA . ALA A 1 334 ? -0.129 -10.899 -24.584 1.00 66.00 334 ALA A CA 1
ATOM 2396 C C . ALA A 1 334 ? 0.641 -11.705 -25.639 1.00 66.00 334 ALA A C 1
ATOM 2398 O O . ALA A 1 334 ? 0.571 -12.940 -25.675 1.00 66.00 334 ALA A O 1
ATOM 2399 N N . SER A 1 335 ? 1.335 -11.014 -26.541 1.00 64.00 335 SER A N 1
ATOM 2400 C CA . SER A 1 335 ? 2.145 -11.650 -27.588 1.00 64.00 335 SER A CA 1
ATOM 2401 C C . SER A 1 335 ? 3.272 -12.517 -27.006 1.00 64.00 335 SER A C 1
ATOM 2403 O O . SER A 1 335 ? 3.815 -13.368 -27.703 1.00 64.00 335 SER A O 1
ATOM 2405 N N . TYR A 1 336 ? 3.588 -12.319 -25.724 1.00 71.94 336 TYR A N 1
ATOM 2406 C CA . TYR A 1 336 ? 4.595 -13.023 -24.940 1.00 71.94 336 TYR A CA 1
ATOM 2407 C C . TYR A 1 336 ? 4.057 -13.371 -23.542 1.00 71.94 336 TYR A C 1
ATOM 2409 O O . TYR A 1 336 ? 3.065 -12.811 -23.077 1.00 71.94 336 TYR A O 1
ATOM 2417 N N . SER A 1 337 ? 4.704 -14.336 -22.892 1.00 86.81 337 SER A N 1
ATOM 2418 C CA . SER A 1 337 ? 4.437 -14.710 -21.500 1.00 86.81 337 SER A CA 1
ATOM 2419 C C . SER A 1 337 ? 5.120 -13.717 -20.563 1.00 86.81 337 SER A C 1
ATOM 2421 O O . SER A 1 337 ? 6.294 -13.433 -20.764 1.00 86.81 337 SER A O 1
ATOM 2423 N N . LEU A 1 338 ? 4.427 -13.257 -19.518 1.00 88.62 338 LEU A N 1
ATOM 2424 C CA . LEU A 1 338 ? 5.025 -12.450 -18.441 1.00 88.62 338 LEU A CA 1
ATOM 2425 C C . LEU A 1 338 ? 5.806 -13.299 -17.428 1.00 88.62 338 LEU A C 1
ATOM 2427 O O . LEU A 1 338 ? 6.444 -12.772 -16.522 1.00 88.62 338 LEU A O 1
ATOM 2431 N N . ALA A 1 339 ? 5.726 -14.624 -17.558 1.00 88.25 339 ALA A N 1
ATOM 2432 C CA . ALA A 1 339 ? 6.470 -15.581 -16.751 1.00 88.25 339 ALA A CA 1
ATOM 2433 C C . ALA A 1 339 ? 7.831 -15.927 -17.384 1.00 88.25 339 ALA A C 1
ATOM 2435 O O . ALA A 1 339 ? 8.253 -17.083 -17.380 1.00 88.25 339 ALA A O 1
ATOM 2436 N N . ASP A 1 340 ? 8.493 -14.946 -17.995 1.00 82.94 340 ASP A N 1
ATOM 2437 C CA . ASP A 1 340 ? 9.786 -15.102 -18.672 1.00 82.94 340 ASP A CA 1
ATOM 2438 C C . ASP A 1 340 ? 10.978 -14.758 -17.767 1.00 82.94 340 ASP A C 1
ATOM 2440 O O . ASP A 1 340 ? 12.125 -14.729 -18.210 1.00 82.94 340 ASP A O 1
ATOM 2444 N N . SER A 1 341 ? 10.708 -14.540 -16.477 1.00 79.56 341 SER A N 1
ATOM 2445 C CA . SER A 1 341 ? 11.684 -14.093 -15.493 1.00 79.56 341 SER A CA 1
ATOM 2446 C C . SER A 1 341 ? 12.298 -12.724 -15.783 1.00 79.56 341 SER A C 1
ATOM 2448 O O . SER A 1 341 ? 13.381 -12.454 -15.283 1.00 79.56 341 SER A O 1
ATOM 2450 N N . THR A 1 342 ? 11.629 -11.840 -16.521 1.00 77.69 342 THR A N 1
ATOM 2451 C CA . THR A 1 342 ? 12.011 -10.430 -16.674 1.00 77.69 342 THR A CA 1
ATOM 2452 C C . THR A 1 342 ? 11.032 -9.500 -15.953 1.00 77.69 342 THR A C 1
ATOM 2454 O O . THR A 1 342 ? 10.040 -9.946 -15.376 1.00 77.69 342 THR A O 1
ATOM 2457 N N . TRP A 1 343 ? 11.357 -8.204 -15.874 1.00 80.19 343 TRP A N 1
ATOM 2458 C CA . TRP A 1 343 ? 10.457 -7.221 -15.264 1.00 80.19 343 TRP A CA 1
ATOM 2459 C C . TRP A 1 343 ? 9.391 -6.793 -16.268 1.00 80.19 343 TRP A C 1
ATOM 2461 O O . TRP A 1 343 ? 9.721 -6.247 -17.322 1.00 80.19 343 TRP A O 1
ATOM 2471 N N . HIS A 1 344 ? 8.130 -6.960 -15.891 1.00 83.38 344 HIS A N 1
ATOM 2472 C CA . HIS A 1 344 ? 6.986 -6.467 -16.648 1.00 83.38 344 HIS A CA 1
ATOM 2473 C C . HIS A 1 344 ? 6.176 -5.484 -15.827 1.00 83.38 344 HIS A C 1
ATOM 2475 O O . HIS A 1 344 ? 5.992 -5.681 -14.625 1.00 83.38 344 HIS A O 1
ATOM 2481 N N . ARG A 1 345 ? 5.656 -4.444 -16.475 1.00 85.50 345 ARG A N 1
ATOM 2482 C CA . ARG A 1 345 ? 4.729 -3.494 -15.859 1.00 85.50 345 ARG A CA 1
ATOM 2483 C C . ARG A 1 345 ? 3.302 -3.789 -16.266 1.00 85.50 345 ARG A C 1
ATOM 2485 O O . ARG A 1 345 ? 3.018 -4.022 -17.438 1.00 85.50 345 ARG A O 1
ATOM 2492 N N . LEU A 1 346 ? 2.421 -3.710 -15.281 1.00 89.75 346 LEU A N 1
ATOM 2493 C CA . LEU A 1 346 ? 0.981 -3.800 -15.442 1.00 89.75 346 LEU A CA 1
ATOM 2494 C C . LEU A 1 346 ? 0.367 -2.498 -14.934 1.00 89.75 346 LEU A C 1
ATOM 2496 O O . LEU A 1 346 ? 0.582 -2.127 -13.780 1.00 89.75 346 LEU A O 1
ATOM 2500 N N . ASP A 1 347 ? -0.386 -1.820 -15.793 1.00 85.19 347 ASP A N 1
ATOM 2501 C CA . ASP A 1 347 ? -1.226 -0.678 -15.437 1.00 85.19 347 ASP A CA 1
ATOM 2502 C C . ASP A 1 347 ? -2.693 -1.114 -15.524 1.00 85.19 347 ASP A C 1
ATOM 2504 O O . ASP A 1 347 ? -3.119 -1.662 -16.541 1.00 85.19 347 ASP A O 1
ATOM 2508 N N . LEU A 1 348 ? -3.445 -0.887 -14.448 1.00 88.62 348 LEU A N 1
ATOM 2509 C CA . LEU A 1 348 ? -4.885 -1.091 -14.347 1.00 88.62 348 LEU A CA 1
ATOM 2510 C C . LEU A 1 348 ? -5.548 0.267 -14.151 1.00 88.62 348 LEU A C 1
ATOM 2512 O O . LEU A 1 348 ? -5.217 0.983 -13.205 1.00 88.62 348 LEU A O 1
ATOM 2516 N N . ILE A 1 349 ? -6.474 0.609 -15.036 1.00 83.06 349 ILE A N 1
ATOM 2517 C CA . ILE A 1 349 ? -7.184 1.884 -15.012 1.00 83.06 349 ILE A CA 1
ATOM 2518 C C . ILE A 1 349 ? -8.668 1.575 -15.093 1.00 83.06 349 ILE A C 1
ATOM 2520 O O . ILE A 1 349 ? -9.096 0.877 -16.012 1.00 83.06 349 ILE A O 1
ATOM 2524 N N . TRP A 1 350 ? -9.460 2.082 -14.156 1.00 83.44 350 TRP A N 1
ATOM 2525 C CA . TRP A 1 350 ? -10.908 2.077 -14.309 1.00 83.44 350 TRP A CA 1
ATOM 2526 C C . TRP A 1 350 ? -11.501 3.430 -13.966 1.00 83.44 350 TRP A C 1
ATOM 2528 O O . TRP A 1 350 ? -11.108 4.076 -12.996 1.00 83.44 350 TRP A O 1
ATOM 2538 N N . LYS A 1 351 ? -12.431 3.850 -14.818 1.00 77.81 351 LYS A N 1
ATOM 2539 C CA . LYS A 1 351 ? -13.167 5.106 -14.728 1.00 77.81 351 LYS A CA 1
ATOM 2540 C C . LYS A 1 351 ? -14.533 4.885 -15.353 1.00 77.81 351 LYS A C 1
ATOM 2542 O O . LYS A 1 351 ? -14.628 4.306 -16.440 1.00 77.81 351 LYS A O 1
ATOM 2547 N N . ASP A 1 352 ? -15.574 5.369 -14.689 1.00 76.56 352 ASP A N 1
ATOM 2548 C CA . ASP A 1 352 ? -16.955 5.208 -15.137 1.00 76.56 352 ASP A CA 1
ATOM 2549 C C . ASP A 1 352 ? -17.284 3.720 -15.393 1.00 76.56 352 ASP A C 1
ATOM 2551 O O . ASP A 1 352 ? -17.141 2.874 -14.514 1.00 76.56 352 ASP A O 1
ATOM 2555 N N . GLU A 1 353 ? -17.699 3.373 -16.613 1.00 81.88 353 GLU A N 1
ATOM 2556 C CA . GLU A 1 353 ? -17.997 1.998 -17.020 1.00 81.88 353 GLU A CA 1
ATOM 2557 C C . GLU A 1 353 ? -16.819 1.306 -17.738 1.00 81.88 353 GLU A C 1
ATOM 2559 O O . GLU A 1 353 ? -17.003 0.218 -18.285 1.00 81.88 353 GLU A O 1
ATOM 2564 N N . LEU A 1 354 ? -15.634 1.921 -17.817 1.00 79.25 354 LEU A N 1
ATOM 2565 C CA . LEU A 1 354 ? -14.497 1.402 -18.581 1.00 79.25 354 LEU A CA 1
ATOM 2566 C C . LEU A 1 354 ? -13.396 0.892 -17.654 1.00 79.25 354 LEU A C 1
ATOM 2568 O O . LEU A 1 354 ? -12.933 1.607 -16.772 1.00 79.25 354 LEU A O 1
ATOM 2572 N N . VAL A 1 355 ? -12.931 -0.327 -17.919 1.00 86.12 355 VAL A N 1
ATOM 2573 C CA . VAL A 1 355 ? -11.761 -0.928 -17.273 1.00 86.12 355 VAL A CA 1
ATOM 2574 C C . VAL A 1 355 ? -10.742 -1.243 -18.338 1.00 86.12 355 VAL A C 1
ATOM 2576 O O . VAL A 1 355 ? -11.080 -1.795 -19.383 1.00 86.12 355 VAL A O 1
ATOM 2579 N N . GLU A 1 356 ? -9.491 -0.944 -18.050 1.00 83.94 356 GLU A N 1
ATOM 2580 C CA . GLU A 1 356 ? -8.375 -1.088 -18.954 1.00 83.94 356 GLU A CA 1
ATOM 2581 C C . GLU A 1 356 ? -7.177 -1.715 -18.245 1.00 83.94 356 GLU A C 1
ATOM 2583 O O . GLU A 1 356 ? -6.847 -1.371 -17.112 1.00 83.94 356 GLU A O 1
ATOM 2588 N N . MET A 1 357 ? -6.511 -2.633 -18.944 1.00 86.00 357 MET A N 1
ATOM 2589 C CA . MET A 1 357 ? -5.233 -3.203 -18.541 1.00 86.00 357 MET A CA 1
ATOM 2590 C C . MET A 1 357 ? -4.212 -3.003 -19.655 1.00 86.00 357 MET A C 1
ATOM 2592 O O . MET A 1 357 ? -4.490 -3.311 -20.818 1.00 86.00 357 MET A O 1
ATOM 2596 N N . ILE A 1 358 ? -3.024 -2.523 -19.292 1.00 82.19 358 ILE A N 1
ATOM 2597 C CA . ILE A 1 358 ? -1.911 -2.265 -20.209 1.00 82.19 358 ILE A CA 1
ATOM 2598 C C . ILE A 1 358 ? -0.661 -2.979 -19.692 1.00 82.19 358 ILE A C 1
ATOM 2600 O O . ILE A 1 358 ? -0.304 -2.864 -18.521 1.00 82.19 358 ILE A O 1
ATOM 2604 N N . VAL A 1 359 ? 0.013 -3.700 -20.584 1.00 84.88 359 VAL A N 1
ATOM 2605 C CA . VAL A 1 359 ? 1.272 -4.410 -20.336 1.00 84.88 359 VAL A CA 1
ATOM 2606 C C . VAL A 1 359 ? 2.419 -3.635 -20.978 1.00 84.88 359 VAL A C 1
ATOM 2608 O O . VAL A 1 359 ? 2.349 -3.292 -22.161 1.00 84.88 359 VAL A O 1
ATOM 2611 N N . ASP A 1 360 ? 3.474 -3.363 -20.208 1.00 77.88 360 ASP A N 1
ATOM 2612 C CA . ASP A 1 360 ? 4.729 -2.732 -20.659 1.00 77.88 360 ASP A CA 1
ATOM 2613 C C . ASP A 1 360 ? 4.535 -1.453 -21.491 1.00 77.88 360 ASP A C 1
ATOM 2615 O O . ASP A 1 360 ? 5.320 -1.147 -22.396 1.00 77.88 360 ASP A O 1
ATOM 2619 N N . LEU A 1 361 ? 3.457 -0.711 -21.213 1.00 74.56 361 LEU A N 1
ATOM 2620 C CA . LEU A 1 361 ? 3.053 0.491 -21.951 1.00 74.56 361 LEU A CA 1
ATOM 2621 C C . LEU A 1 361 ? 2.982 0.277 -23.476 1.00 74.56 361 LEU A C 1
ATOM 2623 O O . LEU A 1 361 ? 3.215 1.209 -24.244 1.00 74.56 361 LEU A O 1
ATOM 2627 N N . CYS A 1 362 ? 2.701 -0.951 -23.926 1.00 68.25 362 CYS A N 1
ATOM 2628 C CA . CYS A 1 362 ? 2.695 -1.330 -25.341 1.00 68.25 362 CYS A CA 1
ATOM 2629 C C . CYS A 1 362 ? 4.014 -1.060 -26.095 1.00 68.25 362 CYS A C 1
ATOM 2631 O O . CYS A 1 362 ? 4.025 -0.928 -27.318 1.00 68.25 362 CYS A O 1
ATOM 2633 N N . SER A 1 363 ? 5.143 -1.010 -25.383 1.00 65.31 363 SER A N 1
ATOM 2634 C CA . SER A 1 363 ? 6.458 -0.715 -25.970 1.00 65.31 363 SER A CA 1
ATOM 2635 C C . SER A 1 363 ? 7.080 -1.882 -26.756 1.00 65.31 363 SER A C 1
ATOM 2637 O O . SER A 1 363 ? 8.021 -1.674 -27.519 1.00 65.31 363 SER A O 1
ATOM 2639 N N . GLY A 1 364 ? 6.552 -3.103 -26.605 1.00 58.06 364 GLY A N 1
ATOM 2640 C CA . GLY A 1 364 ? 7.036 -4.302 -27.301 1.00 58.06 364 GLY A CA 1
ATOM 2641 C C . GLY A 1 364 ? 8.298 -4.939 -26.703 1.00 58.06 364 GLY A C 1
ATOM 2642 O O . GLY A 1 364 ? 8.843 -5.861 -27.310 1.00 58.06 364 GLY A O 1
ATOM 2643 N N . ALA A 1 365 ? 8.762 -4.480 -25.537 1.00 56.88 365 ALA A N 1
ATOM 2644 C CA . ALA A 1 365 ? 9.893 -5.048 -24.804 1.00 56.88 365 ALA A CA 1
ATOM 2645 C C . ALA A 1 365 ? 9.678 -4.954 -23.280 1.00 56.88 365 ALA A C 1
ATOM 2647 O O . ALA A 1 365 ? 8.976 -4.063 -22.806 1.00 56.88 365 ALA A O 1
ATOM 2648 N N . SER A 1 366 ? 10.320 -5.849 -22.517 1.00 57.34 366 SER A N 1
ATOM 2649 C CA . SER A 1 366 ? 10.441 -5.716 -21.056 1.00 57.34 366 SER A CA 1
ATOM 2650 C C . SER A 1 366 ? 11.168 -4.410 -20.708 1.00 57.34 366 SER A C 1
ATOM 2652 O O . SER A 1 366 ? 12.126 -4.034 -21.385 1.00 57.34 366 SER A O 1
ATOM 2654 N N . ILE A 1 367 ? 10.743 -3.739 -19.632 1.00 57.91 367 ILE A N 1
ATOM 2655 C CA . ILE A 1 367 ? 11.259 -2.424 -19.196 1.00 57.91 367 ILE A CA 1
ATOM 2656 C C . ILE A 1 367 ? 12.775 -2.423 -18.963 1.00 57.91 367 ILE A C 1
ATOM 2658 O O . ILE A 1 367 ? 13.434 -1.413 -19.204 1.00 57.91 367 ILE A O 1
ATOM 2662 N N . ASP A 1 368 ? 13.322 -3.549 -18.506 1.00 50.94 368 ASP A N 1
ATOM 2663 C CA . ASP A 1 368 ? 14.758 -3.727 -18.262 1.00 50.94 368 ASP A CA 1
ATOM 2664 C C . ASP A 1 368 ? 15.433 -4.601 -19.345 1.00 50.94 368 ASP A C 1
ATOM 2666 O O . ASP A 1 368 ? 16.638 -4.853 -19.285 1.00 50.94 368 ASP A O 1
ATOM 2670 N N . GLY A 1 369 ? 14.680 -5.068 -20.346 1.00 43.22 369 GLY A N 1
ATOM 2671 C CA . GLY A 1 369 ? 15.190 -5.920 -21.414 1.00 43.22 369 GLY A CA 1
ATOM 2672 C C . GLY A 1 369 ? 16.063 -5.145 -22.410 1.00 43.22 369 GLY A C 1
ATOM 2673 O O . GLY A 1 369 ? 15.764 -3.994 -22.740 1.00 43.22 369 GLY A O 1
ATOM 2674 N N . PRO A 1 370 ? 17.142 -5.744 -22.951 1.00 38.03 370 PRO A N 1
ATOM 2675 C CA . PRO A 1 370 ? 17.814 -5.159 -24.103 1.00 38.03 370 PRO A CA 1
ATOM 2676 C C . PRO A 1 370 ? 16.812 -5.035 -25.266 1.00 38.03 370 PRO A C 1
ATOM 2678 O O . PRO A 1 370 ? 15.972 -5.926 -25.428 1.00 38.03 370 PRO A O 1
ATOM 2681 N N . PRO A 1 371 ? 16.902 -3.984 -26.110 1.00 34.03 371 PRO A N 1
ATOM 2682 C CA . PRO A 1 371 ? 16.093 -3.906 -27.321 1.00 34.03 371 PRO A CA 1
ATOM 2683 C C . PRO A 1 371 ? 16.285 -5.205 -28.101 1.00 34.03 371 PRO A C 1
ATOM 2685 O O . PRO A 1 371 ? 17.426 -5.647 -28.278 1.00 34.03 371 PRO A O 1
ATOM 2688 N N . ALA A 1 372 ? 15.172 -5.839 -28.484 1.00 35.88 372 ALA A N 1
ATOM 2689 C CA . ALA A 1 372 ? 15.154 -7.153 -29.110 1.00 35.88 372 ALA A CA 1
ATOM 2690 C C . ALA A 1 372 ? 16.273 -7.253 -30.154 1.00 35.88 372 ALA A C 1
ATOM 2692 O O . ALA A 1 372 ? 16.271 -6.541 -31.162 1.00 35.88 372 ALA A O 1
ATOM 2693 N N . LYS A 1 373 ? 17.263 -8.120 -29.903 1.00 31.89 373 LYS A N 1
ATOM 2694 C CA . LYS A 1 373 ? 18.237 -8.471 -30.934 1.00 31.89 373 LYS A CA 1
ATOM 2695 C C . LYS A 1 373 ? 17.425 -9.099 -32.053 1.00 31.89 373 LYS A C 1
ATOM 2697 O O . LYS A 1 373 ? 16.882 -10.186 -31.869 1.00 31.89 373 LYS A O 1
ATOM 2702 N N . SER A 1 374 ? 17.333 -8.412 -33.191 1.00 33.78 374 SER A N 1
ATOM 2703 C CA . SER A 1 374 ? 16.829 -9.006 -34.421 1.00 33.78 374 SER A CA 1
ATOM 2704 C C . SER A 1 374 ? 17.549 -10.336 -34.590 1.00 33.78 374 SER A C 1
ATOM 2706 O O . SER A 1 374 ? 18.778 -10.363 -34.700 1.00 33.78 374 SER A O 1
ATOM 2708 N N . SER A 1 375 ? 16.809 -11.431 -34.534 1.00 34.00 375 SER A N 1
ATOM 2709 C CA . SER A 1 375 ? 17.321 -12.768 -34.771 1.00 34.00 375 SER A CA 1
ATOM 2710 C C . SER A 1 375 ? 17.858 -12.841 -36.200 1.00 34.00 375 SER A C 1
ATOM 2712 O O . SER A 1 375 ? 17.134 -13.170 -37.133 1.00 34.00 375 SER A O 1
ATOM 2714 N N . LYS A 1 376 ? 19.135 -12.505 -36.383 1.00 34.44 376 LYS A N 1
ATOM 2715 C CA . LYS A 1 376 ? 19.930 -12.905 -37.540 1.00 34.44 376 LYS A CA 1
ATOM 2716 C C . LYS A 1 376 ? 20.991 -13.869 -37.034 1.00 34.44 376 LYS A C 1
ATOM 2718 O O . LYS A 1 376 ? 22.061 -13.472 -36.582 1.00 34.44 376 LYS A O 1
ATOM 2723 N N . SER A 1 377 ? 20.624 -15.148 -37.066 1.00 31.92 377 SER A N 1
ATOM 2724 C CA . SER A 1 377 ? 21.588 -16.244 -37.097 1.00 31.92 377 SER A CA 1
ATOM 2725 C C . SER A 1 377 ? 22.538 -16.019 -38.278 1.00 31.92 377 SER A C 1
ATOM 2727 O O . SER A 1 377 ? 22.112 -15.574 -39.344 1.00 31.92 377 SER A O 1
ATOM 2729 N N . ALA A 1 378 ? 23.822 -16.269 -38.058 1.00 36.41 378 ALA A N 1
ATOM 2730 C CA . ALA A 1 378 ? 24.891 -16.059 -39.021 1.00 36.41 378 ALA A CA 1
ATOM 2731 C C . ALA A 1 378 ? 24.696 -16.883 -40.309 1.00 36.41 378 ALA A C 1
ATOM 2733 O O . ALA A 1 378 ? 24.555 -18.098 -40.222 1.00 36.41 378 ALA A O 1
ATOM 2734 N N . LEU A 1 379 ? 24.728 -16.233 -41.481 1.00 38.84 379 LEU A N 1
ATOM 2735 C CA . LEU A 1 379 ? 25.726 -16.423 -42.552 1.00 38.84 379 LEU A CA 1
ATOM 2736 C C . LEU A 1 379 ? 25.375 -15.575 -43.798 1.00 38.84 379 LEU A C 1
ATOM 2738 O O . LEU A 1 379 ? 24.224 -15.539 -44.219 1.00 38.84 379 LEU A O 1
ATOM 2742 N N . ASN A 1 380 ? 26.426 -15.013 -44.403 1.00 30.16 380 ASN A N 1
ATOM 2743 C CA . ASN A 1 380 ? 26.590 -14.515 -45.780 1.00 30.16 380 ASN A CA 1
ATOM 2744 C C . ASN A 1 380 ? 26.088 -13.108 -46.178 1.00 30.16 380 ASN A C 1
ATOM 2746 O O . ASN A 1 380 ? 24.908 -12.860 -46.391 1.00 30.16 380 ASN A O 1
ATOM 2750 N N . ASP A 1 381 ? 27.097 -12.239 -46.317 1.00 38.34 381 ASP A N 1
ATOM 2751 C CA . ASP A 1 381 ? 27.421 -11.296 -47.397 1.00 38.34 381 ASP A CA 1
ATOM 2752 C C . ASP A 1 381 ? 26.382 -10.324 -47.978 1.00 38.34 381 ASP A C 1
ATOM 2754 O O . ASP A 1 381 ? 25.425 -10.689 -48.647 1.00 38.34 381 ASP A O 1
ATOM 2758 N N . SER A 1 382 ? 26.763 -9.044 -47.855 1.00 43.88 382 SER A N 1
ATOM 2759 C CA . SER A 1 382 ? 26.533 -7.945 -48.799 1.00 43.88 382 SER A CA 1
ATOM 2760 C C . SER A 1 382 ? 25.093 -7.656 -49.208 1.00 43.88 382 SER A C 1
ATOM 2762 O O . SER A 1 382 ? 24.717 -7.893 -50.346 1.00 43.88 382 SER A O 1
ATOM 2764 N N . GLU A 1 383 ? 24.347 -6.974 -48.338 1.00 34.22 383 GLU A N 1
ATOM 2765 C CA . GLU A 1 383 ? 23.283 -6.064 -48.771 1.00 34.22 383 GLU A CA 1
ATOM 2766 C C . GLU A 1 383 ? 23.076 -4.942 -47.738 1.00 34.22 383 GLU A C 1
ATOM 2768 O O . GLU A 1 383 ? 23.149 -5.136 -46.523 1.00 34.22 383 GLU A O 1
ATOM 2773 N N . THR A 1 384 ? 22.904 -3.728 -48.252 1.00 30.53 384 THR A N 1
ATOM 2774 C CA . THR A 1 384 ? 22.779 -2.447 -47.541 1.00 30.53 384 THR A CA 1
ATOM 2775 C C . THR A 1 384 ? 21.706 -2.448 -46.438 1.00 30.53 384 THR A C 1
ATOM 2777 O O . THR A 1 384 ? 20.637 -3.023 -46.640 1.00 30.53 384 THR A O 1
ATOM 2780 N N . PRO A 1 385 ? 21.904 -1.755 -45.296 1.00 34.16 385 PRO A N 1
ATOM 2781 C CA . PRO A 1 385 ? 20.938 -1.767 -44.205 1.00 34.16 385 PRO A CA 1
ATOM 2782 C C . PRO A 1 385 ? 19.784 -0.794 -44.480 1.00 34.16 385 PRO A C 1
ATOM 2784 O O . PRO A 1 385 ? 19.846 0.386 -44.145 1.00 34.16 385 PRO A O 1
ATOM 2787 N N . THR A 1 386 ? 18.692 -1.296 -45.048 1.00 34.84 386 THR A N 1
ATOM 2788 C CA . THR A 1 386 ? 17.358 -0.697 -44.902 1.00 34.84 386 THR A CA 1
ATOM 2789 C C . THR A 1 386 ? 16.602 -1.483 -43.836 1.00 34.84 386 THR A C 1
ATOM 2791 O O . THR A 1 386 ? 15.907 -2.447 -44.146 1.00 34.84 386 THR A O 1
ATOM 2794 N N . SER A 1 387 ? 16.763 -1.121 -42.563 1.00 35.59 387 SER A N 1
ATOM 2795 C CA . SER A 1 387 ? 15.934 -1.658 -41.479 1.00 35.59 387 SER A CA 1
ATOM 2796 C C . SER A 1 387 ? 15.100 -0.533 -40.881 1.00 35.59 387 SER A C 1
ATOM 2798 O O . SER A 1 387 ? 15.600 0.298 -40.122 1.00 35.59 387 SER A O 1
ATOM 2800 N N . SER A 1 388 ? 13.826 -0.509 -41.257 1.00 32.22 388 SER A N 1
ATOM 2801 C CA . SER A 1 388 ? 12.764 0.191 -40.540 1.00 32.22 388 SER A CA 1
ATOM 2802 C C . SER A 1 388 ? 12.732 -0.237 -39.060 1.00 32.22 388 SER A C 1
ATOM 2804 O O . SER A 1 388 ? 13.073 -1.385 -38.759 1.00 32.22 388 SER A O 1
ATOM 2806 N N . PRO A 1 389 ? 12.347 0.664 -38.134 1.00 33.25 389 PRO A N 1
ATOM 2807 C CA . PRO A 1 389 ? 12.234 0.346 -36.710 1.00 33.25 389 PRO A CA 1
ATOM 2808 C C . PRO A 1 389 ? 11.245 -0.812 -36.469 1.00 33.25 389 PRO A C 1
ATOM 2810 O O . PRO A 1 389 ? 10.350 -1.018 -37.296 1.00 33.25 389 PRO A O 1
ATOM 2813 N N . PRO A 1 390 ? 11.397 -1.579 -35.370 1.00 36.88 390 PRO A N 1
ATOM 2814 C CA . PRO A 1 390 ? 10.485 -2.670 -35.042 1.00 36.88 390 PRO A CA 1
ATOM 2815 C C . PRO A 1 390 ? 9.053 -2.137 -34.970 1.00 36.88 390 PRO A C 1
ATOM 2817 O O . PRO A 1 390 ? 8.787 -1.123 -34.325 1.00 36.88 390 PRO A O 1
ATOM 2820 N N . ILE A 1 391 ? 8.153 -2.805 -35.690 1.00 35.59 391 ILE A N 1
ATOM 2821 C CA . ILE A 1 391 ? 6.725 -2.494 -35.700 1.00 35.59 391 ILE A CA 1
ATOM 2822 C C . ILE A 1 391 ? 6.228 -2.689 -34.257 1.00 35.59 391 ILE A C 1
ATOM 2824 O O . ILE A 1 391 ? 6.426 -3.782 -33.719 1.00 35.59 391 ILE A O 1
ATOM 2828 N N . PRO A 1 392 ? 5.658 -1.660 -33.600 1.00 42.38 392 PRO A N 1
ATOM 2829 C CA . PRO A 1 392 ? 5.066 -1.832 -32.280 1.00 42.38 392 PRO A CA 1
ATOM 2830 C C . PRO A 1 392 ? 4.005 -2.938 -32.344 1.00 42.38 392 PRO A C 1
ATOM 2832 O O . PRO A 1 392 ? 3.326 -3.049 -33.369 1.00 42.38 392 PRO A O 1
ATOM 2835 N N . PRO A 1 393 ? 3.870 -3.775 -31.298 1.00 46.50 393 PRO A N 1
ATOM 2836 C CA . PRO A 1 393 ? 2.835 -4.800 -31.276 1.00 46.50 393 PRO A CA 1
ATOM 2837 C C . PRO A 1 393 ? 1.472 -4.149 -31.535 1.00 46.50 393 PRO A C 1
ATOM 2839 O O . PRO A 1 393 ? 1.228 -3.029 -31.075 1.00 46.50 393 PRO A O 1
ATOM 2842 N N . ASP A 1 394 ? 0.596 -4.831 -32.279 1.00 50.75 394 ASP A N 1
ATOM 2843 C CA . ASP A 1 394 ? -0.776 -4.366 -32.485 1.00 50.75 394 ASP A CA 1
ATOM 2844 C C . ASP A 1 394 ? -1.372 -3.988 -31.124 1.00 50.75 394 ASP A C 1
ATOM 2846 O O . ASP A 1 394 ? -1.308 -4.771 -30.176 1.00 50.75 394 ASP A O 1
ATOM 2850 N N . ALA A 1 395 ? -1.956 -2.792 -31.003 1.00 52.91 395 ALA A N 1
ATOM 2851 C CA . ALA A 1 395 ? -2.433 -2.269 -29.717 1.00 52.91 395 ALA A CA 1
ATOM 2852 C C . ALA A 1 395 ? -3.399 -3.232 -28.989 1.00 52.91 395 ALA A C 1
ATOM 2854 O O . ALA A 1 395 ? -3.550 -3.157 -27.777 1.00 52.91 395 ALA A O 1
ATOM 2855 N N . HIS A 1 396 ? -4.012 -4.174 -29.710 1.00 57.19 396 HIS A N 1
ATOM 2856 C CA . HIS A 1 396 ? -4.890 -5.214 -29.179 1.00 57.19 396 HIS A CA 1
ATOM 2857 C C . HIS A 1 396 ? -4.182 -6.374 -28.444 1.00 57.19 396 HIS A C 1
ATOM 2859 O O . HIS A 1 396 ? -4.870 -7.182 -27.824 1.00 57.19 396 HIS A O 1
ATOM 2865 N N . THR A 1 397 ? -2.849 -6.506 -28.504 1.00 69.88 397 THR A N 1
ATOM 2866 C CA . THR A 1 397 ? -2.120 -7.611 -27.841 1.00 69.88 397 THR A CA 1
ATOM 2867 C C . THR A 1 397 ? -1.512 -7.217 -26.496 1.00 69.88 397 THR A C 1
ATOM 2869 O O . THR A 1 397 ? -1.366 -8.066 -25.626 1.00 69.88 397 THR A O 1
ATOM 2872 N N . CYS A 1 398 ? -1.159 -5.947 -26.297 1.00 75.69 398 CYS A N 1
ATOM 2873 C CA . CYS A 1 398 ? -0.557 -5.419 -25.059 1.00 75.69 398 CYS A CA 1
ATOM 2874 C C . CYS A 1 398 ? -1.546 -4.637 -24.183 1.00 75.69 398 CYS A C 1
ATOM 2876 O O . CYS A 1 398 ? -1.245 -4.345 -23.028 1.00 75.69 398 CYS A O 1
ATOM 2878 N N . ARG A 1 399 ? -2.713 -4.287 -24.728 1.00 82.62 399 ARG A N 1
ATOM 2879 C CA . ARG A 1 399 ? -3.769 -3.530 -24.061 1.00 82.62 399 ARG A CA 1
ATOM 2880 C C . ARG A 1 399 ? -5.097 -4.224 -24.293 1.00 82.62 399 ARG A C 1
ATOM 2882 O O . ARG A 1 399 ? -5.358 -4.757 -25.370 1.00 82.62 399 ARG A O 1
ATOM 2889 N N . GLY A 1 400 ? -5.955 -4.186 -23.290 1.00 81.69 400 GLY A N 1
ATOM 2890 C CA . GLY A 1 400 ? -7.336 -4.605 -23.447 1.00 81.69 400 GLY A CA 1
ATOM 2891 C C . GLY A 1 400 ? -8.235 -3.867 -22.488 1.00 81.69 400 GLY A C 1
ATOM 2892 O O . GLY A 1 400 ? -7.783 -3.309 -21.490 1.00 81.69 400 GLY A O 1
ATOM 2893 N N . ALA A 1 401 ? -9.513 -3.869 -22.834 1.00 85.12 401 ALA A N 1
ATOM 2894 C CA . ALA A 1 401 ? -10.532 -3.171 -22.091 1.00 85.12 401 ALA A CA 1
ATOM 2895 C C . ALA A 1 401 ? -11.767 -4.051 -21.915 1.00 85.12 401 ALA A C 1
ATOM 2897 O O . ALA A 1 401 ? -12.086 -4.882 -22.769 1.00 85.12 401 ALA A O 1
ATOM 2898 N N . ALA A 1 402 ? -12.455 -3.852 -20.802 1.00 85.06 402 ALA A N 1
ATOM 2899 C CA . ALA A 1 402 ? -13.737 -4.455 -20.487 1.00 85.06 402 ALA A CA 1
ATOM 2900 C C . ALA A 1 402 ? -14.705 -3.362 -20.028 1.00 85.06 402 ALA A C 1
ATOM 2902 O O . ALA A 1 402 ? -14.293 -2.270 -19.635 1.00 85.06 402 ALA A O 1
ATOM 2903 N N . ARG A 1 403 ? -16.002 -3.658 -20.099 1.00 84.06 403 ARG A N 1
ATOM 2904 C CA . ARG A 1 403 ? -17.049 -2.753 -19.634 1.00 84.06 403 ARG A CA 1
ATOM 2905 C C . ARG A 1 403 ? -17.597 -3.244 -18.300 1.00 84.06 403 ARG A C 1
ATOM 2907 O O . ARG A 1 403 ? -17.921 -4.424 -18.186 1.00 84.06 403 ARG A O 1
ATOM 2914 N N . LEU A 1 404 ? -17.708 -2.345 -17.331 1.00 84.12 404 LEU A N 1
ATOM 2915 C CA . LEU A 1 404 ? -18.360 -2.601 -16.050 1.00 84.12 404 LEU A CA 1
ATOM 2916 C C . LEU A 1 404 ? -19.879 -2.574 -16.208 1.00 84.12 404 LEU A C 1
ATOM 2918 O O . LEU A 1 404 ? -20.435 -1.848 -17.039 1.00 84.12 404 LEU A O 1
ATOM 2922 N N . SER A 1 405 ? -20.556 -3.375 -15.391 1.00 82.81 405 SER A N 1
ATOM 2923 C CA . SER A 1 405 ? -22.008 -3.334 -15.274 1.00 82.81 405 SER A CA 1
ATOM 2924 C C . SER A 1 405 ? -22.471 -1.988 -14.718 1.00 82.81 405 SER A C 1
ATOM 2926 O O . SER A 1 405 ? -21.838 -1.395 -13.848 1.00 82.81 405 SER A O 1
ATOM 2928 N N . ARG A 1 406 ? -23.620 -1.512 -15.197 1.00 77.00 406 ARG A N 1
ATOM 2929 C CA . ARG A 1 406 ? -24.246 -0.289 -14.686 1.00 77.00 406 ARG A CA 1
ATOM 2930 C C . ARG A 1 406 ? -24.774 -0.506 -13.274 1.00 77.00 406 ARG A C 1
ATOM 2932 O O . ARG A 1 406 ? -25.544 -1.438 -13.065 1.00 77.00 406 ARG A O 1
ATOM 2939 N N . GLY A 1 407 ? -24.451 0.400 -12.356 1.00 69.06 407 GLY A N 1
ATOM 2940 C CA . GLY A 1 407 ? -25.093 0.475 -11.040 1.00 69.06 407 GLY A CA 1
ATOM 2941 C C . GLY A 1 407 ? -24.136 0.783 -9.896 1.00 69.06 407 GLY A C 1
ATOM 2942 O O . GLY A 1 407 ? -24.507 1.544 -9.011 1.00 69.06 407 GLY A O 1
ATOM 2943 N N . ALA A 1 408 ? -22.909 0.265 -9.942 1.00 67.94 408 ALA A N 1
ATOM 2944 C CA . ALA A 1 408 ? -21.927 0.461 -8.885 1.00 67.94 408 ALA A CA 1
ATOM 2945 C C . ALA A 1 408 ? -20.548 0.786 -9.482 1.00 67.94 408 ALA A C 1
ATOM 2947 O O . ALA A 1 408 ? -20.098 0.131 -10.422 1.00 67.94 408 ALA A O 1
ATOM 2948 N N . LEU A 1 409 ? -19.944 1.871 -8.989 1.00 71.62 409 LEU A N 1
ATOM 2949 C CA . LEU A 1 409 ? -18.760 2.525 -9.572 1.00 71.62 409 LEU A CA 1
ATOM 2950 C C . LEU A 1 409 ? -17.574 2.596 -8.602 1.00 71.62 409 LEU A C 1
ATOM 2952 O O . LEU A 1 409 ? -16.499 3.051 -8.982 1.00 71.62 409 LEU A O 1
ATOM 2956 N N . LEU A 1 410 ? -17.767 2.182 -7.350 1.00 78.00 410 LEU A N 1
ATOM 2957 C CA . LEU A 1 410 ? -16.765 2.273 -6.294 1.00 78.00 410 LEU A CA 1
ATOM 2958 C C . LEU A 1 410 ? -16.390 0.870 -5.841 1.00 78.00 410 LEU A C 1
ATOM 2960 O O . LEU A 1 410 ? -17.264 0.031 -5.668 1.00 78.00 410 LEU A O 1
ATOM 2964 N N . LEU A 1 411 ? -15.096 0.640 -5.627 1.00 80.81 411 LEU A N 1
ATOM 2965 C CA . LEU A 1 411 ? -14.622 -0.561 -4.953 1.00 80.81 411 LEU A CA 1
ATOM 2966 C C . LEU A 1 411 ? -14.708 -0.321 -3.438 1.00 80.81 411 LEU A C 1
ATOM 2968 O O . LEU A 1 411 ? -13.911 0.440 -2.885 1.00 80.81 411 LEU A O 1
ATOM 2972 N N . ASN A 1 412 ? -15.663 -0.961 -2.767 1.00 73.56 412 ASN A N 1
ATOM 2973 C CA . ASN A 1 412 ? -15.867 -0.876 -1.316 1.00 73.56 412 ASN A CA 1
ATOM 2974 C C . ASN A 1 412 ? -15.309 -2.112 -0.604 1.00 73.56 412 ASN A C 1
ATOM 2976 O O . ASN A 1 412 ? -15.911 -2.653 0.323 1.00 73.56 412 ASN A O 1
ATOM 2980 N N . ALA A 1 413 ? -14.148 -2.589 -1.046 1.00 68.62 413 ALA A N 1
ATOM 2981 C CA . ALA A 1 413 ? -13.442 -3.651 -0.354 1.00 68.62 413 ALA A CA 1
ATOM 2982 C C . ALA A 1 413 ? -12.731 -3.056 0.874 1.00 68.62 413 ALA A C 1
ATOM 2984 O O . ALA A 1 413 ? -11.623 -2.536 0.770 1.00 68.62 413 ALA A O 1
ATOM 2985 N N . ALA A 1 414 ? -13.355 -3.164 2.050 1.00 63.44 414 ALA A N 1
ATOM 2986 C CA . ALA A 1 414 ? -12.801 -2.729 3.342 1.00 63.44 414 ALA A CA 1
ATOM 2987 C C . ALA A 1 414 ? -11.585 -3.559 3.818 1.00 63.44 414 ALA A C 1
ATOM 2989 O O . ALA A 1 414 ? -11.191 -3.486 4.974 1.00 63.44 414 ALA A O 1
ATOM 2990 N N . GLN A 1 415 ? -11.017 -4.393 2.947 1.00 75.56 415 GLN A N 1
ATOM 2991 C CA . GLN A 1 415 ? -9.958 -5.358 3.232 1.00 75.56 415 GLN A CA 1
ATOM 2992 C C . GLN A 1 415 ? -8.614 -4.849 2.688 1.00 75.56 415 GLN A C 1
ATOM 2994 O O . GLN A 1 415 ? -8.603 -4.077 1.719 1.00 75.56 415 GLN A O 1
ATOM 2999 N N . PRO A 1 416 ? -7.469 -5.291 3.248 1.00 82.50 416 PRO A N 1
ATOM 3000 C CA . PRO A 1 416 ? -6.176 -4.859 2.744 1.00 82.50 416 PRO A CA 1
ATOM 3001 C C . PRO A 1 416 ? -6.014 -5.331 1.306 1.00 82.50 416 PRO A C 1
ATOM 3003 O O . PRO A 1 416 ? -6.486 -6.407 0.921 1.00 82.50 416 PRO A O 1
ATOM 3006 N N . LEU A 1 417 ? -5.265 -4.567 0.519 1.00 90.06 417 LEU A N 1
ATOM 3007 C CA . LEU A 1 417 ? -4.793 -5.087 -0.750 1.00 90.06 417 LEU A CA 1
ATOM 3008 C C . LEU A 1 417 ? -3.733 -6.158 -0.456 1.00 90.06 417 LEU A C 1
ATOM 3010 O O . LEU A 1 417 ? -2.686 -5.890 0.134 1.00 90.06 417 LEU A O 1
ATOM 3014 N N . GLN A 1 418 ? -4.011 -7.389 -0.863 1.00 93.19 418 GLN A N 1
ATOM 3015 C CA . GLN A 1 418 ? -3.104 -8.518 -0.718 1.00 93.19 418 GLN A CA 1
ATOM 3016 C C . GLN A 1 418 ? -2.222 -8.607 -1.959 1.00 93.19 418 GLN A C 1
ATOM 3018 O O . GLN A 1 418 ? -2.715 -8.598 -3.088 1.00 93.19 418 GLN A O 1
ATOM 3023 N N . VAL A 1 419 ? -0.910 -8.674 -1.754 1.00 95.44 419 VAL A N 1
ATOM 3024 C CA . VAL A 1 419 ? 0.098 -8.702 -2.817 1.00 95.44 419 VAL A CA 1
ATOM 3025 C C . VAL A 1 419 ? 0.817 -10.044 -2.800 1.00 95.44 419 VAL A C 1
ATOM 3027 O O . VAL A 1 419 ? 1.235 -10.521 -1.744 1.00 95.44 419 VAL A O 1
ATOM 3030 N N . GLY A 1 420 ? 0.986 -10.638 -3.981 1.00 93.62 420 GLY A N 1
ATOM 3031 C CA . GLY A 1 420 ? 1.740 -11.873 -4.197 1.00 93.62 420 GLY A CA 1
ATOM 3032 C C . GLY A 1 420 ? 1.024 -13.160 -3.781 1.00 93.62 420 GLY A C 1
ATOM 3033 O O . GLY A 1 420 ? 1.545 -14.237 -4.029 1.00 93.62 420 GLY A O 1
ATOM 3034 N N . GLY A 1 421 ? -0.163 -13.096 -3.189 1.00 92.19 421 GLY A N 1
ATOM 3035 C CA . GLY A 1 421 ? -0.910 -14.271 -2.753 1.00 92.19 421 GLY A CA 1
ATOM 3036 C C . GLY A 1 421 ? -2.094 -13.875 -1.883 1.00 92.19 421 GLY A C 1
ATOM 3037 O O . GLY A 1 421 ? -2.376 -12.687 -1.735 1.00 92.19 421 GLY A O 1
ATOM 3038 N N . LEU A 1 422 ? -2.770 -14.874 -1.313 1.00 89.94 422 LEU A N 1
ATOM 3039 C CA . LEU A 1 422 ? -3.855 -14.668 -0.359 1.00 89.94 422 LEU A CA 1
ATOM 3040 C C . LEU A 1 422 ? -3.432 -15.164 1.029 1.00 89.94 422 LEU A C 1
ATOM 3042 O O . LEU A 1 422 ? -2.819 -16.225 1.151 1.00 89.94 422 LEU A O 1
ATOM 3046 N N . ALA A 1 423 ? -3.805 -14.411 2.060 1.00 86.44 423 ALA A N 1
ATOM 3047 C CA . ALA A 1 423 ? -3.653 -14.771 3.470 1.00 86.44 423 ALA A CA 1
ATOM 3048 C C . ALA A 1 423 ? -4.699 -15.794 3.947 1.00 86.44 423 ALA A C 1
ATOM 3050 O O . ALA A 1 423 ? -4.614 -16.314 5.054 1.00 86.44 423 ALA A O 1
ATOM 3051 N N . HIS A 1 424 ? -5.697 -16.073 3.112 1.00 84.25 424 HIS A N 1
ATOM 3052 C CA . HIS A 1 424 ? -6.807 -16.975 3.380 1.00 84.25 424 HIS A CA 1
ATOM 3053 C C . HIS A 1 424 ? -7.088 -17.843 2.141 1.00 84.25 424 HIS A C 1
ATOM 3055 O O . HIS A 1 424 ? -6.672 -17.499 1.028 1.00 84.25 424 HIS A O 1
ATOM 3061 N N . PRO A 1 425 ? -7.813 -18.964 2.287 1.00 84.00 425 PRO A N 1
ATOM 3062 C CA . PRO A 1 425 ? -8.323 -19.711 1.143 1.00 84.00 425 PRO A CA 1
ATOM 3063 C C . PRO A 1 425 ? -9.185 -18.815 0.234 1.00 84.00 425 PRO A C 1
ATOM 3065 O O . PRO A 1 425 ? -9.947 -17.990 0.745 1.00 84.00 425 PRO A O 1
ATOM 3068 N N . PRO A 1 426 ? -9.103 -18.948 -1.102 1.00 85.69 426 PRO A N 1
ATOM 3069 C CA . PRO A 1 426 ? -9.894 -18.116 -2.002 1.00 85.69 426 PRO A CA 1
ATOM 3070 C C . PRO A 1 426 ? -11.397 -18.350 -1.784 1.00 85.69 426 PRO A C 1
ATOM 3072 O O . PRO A 1 426 ? -11.819 -19.509 -1.674 1.00 85.69 426 PRO A O 1
ATOM 3075 N N . PRO A 1 427 ? -12.226 -17.291 -1.779 1.00 86.38 427 PRO A N 1
ATOM 3076 C CA . PRO A 1 427 ? -13.663 -17.456 -1.637 1.00 86.38 427 PRO A CA 1
ATOM 3077 C C . PRO A 1 427 ? -14.261 -18.271 -2.785 1.00 86.38 427 PRO A C 1
ATOM 3079 O O . PRO A 1 427 ? -13.792 -18.252 -3.930 1.00 86.38 427 PRO A O 1
ATOM 3082 N N . ALA A 1 428 ? -15.339 -18.992 -2.484 1.00 85.69 428 ALA A N 1
ATOM 3083 C CA . ALA A 1 428 ? -16.032 -19.800 -3.473 1.00 85.69 428 ALA A CA 1
ATOM 3084 C C . ALA A 1 428 ? -16.718 -18.902 -4.516 1.00 85.69 428 ALA A C 1
ATOM 3086 O O . ALA A 1 428 ? -17.749 -18.295 -4.242 1.00 85.69 428 ALA A O 1
ATOM 3087 N N . HIS A 1 429 ? -16.178 -18.873 -5.738 1.00 87.00 429 HIS A N 1
ATOM 3088 C CA . HIS A 1 429 ? -16.701 -18.059 -6.847 1.00 87.00 429 HIS A CA 1
ATOM 3089 C C . HIS A 1 429 ? -18.211 -18.216 -7.095 1.00 87.00 429 HIS A C 1
ATOM 3091 O O . HIS A 1 429 ? -18.881 -17.247 -7.432 1.00 87.00 429 HIS A O 1
ATOM 3097 N N . THR A 1 430 ? -18.768 -19.411 -6.874 1.00 86.50 430 THR A N 1
ATOM 3098 C CA . THR A 1 430 ? -20.203 -19.692 -7.036 1.00 86.50 430 THR A CA 1
ATOM 3099 C C . THR A 1 430 ? -21.086 -18.939 -6.046 1.00 86.50 430 THR A C 1
ATOM 3101 O O . THR A 1 430 ? -22.237 -18.665 -6.363 1.00 86.50 430 THR A O 1
ATOM 3104 N N . VAL A 1 431 ? -20.570 -18.618 -4.856 1.00 83.50 431 VAL A N 1
ATOM 3105 C CA . VAL A 1 431 ? -21.307 -17.874 -3.821 1.00 83.50 431 VAL A CA 1
ATOM 3106 C C . VAL A 1 431 ? -21.458 -16.405 -4.215 1.00 83.50 431 VAL A C 1
ATOM 3108 O O . VAL A 1 431 ? -22.495 -15.808 -3.948 1.00 83.50 431 VAL A O 1
ATOM 3111 N N . TYR A 1 432 ? -20.458 -15.857 -4.905 1.00 83.25 432 TYR A N 1
ATOM 3112 C CA . TYR A 1 432 ? -20.421 -14.460 -5.343 1.00 83.25 432 TYR A CA 1
ATOM 3113 C C . TYR A 1 432 ? -20.842 -14.261 -6.807 1.00 83.25 432 TYR A C 1
ATOM 3115 O O . TYR A 1 432 ? -20.842 -13.143 -7.305 1.00 83.25 432 TYR A O 1
ATOM 3123 N N . GLY A 1 433 ? -21.187 -15.334 -7.528 1.00 85.44 433 GLY A N 1
ATOM 3124 C CA . GLY A 1 433 ? -21.560 -15.255 -8.945 1.00 85.44 433 GLY A CA 1
ATOM 3125 C C . GLY A 1 433 ? -20.397 -14.918 -9.888 1.00 85.44 433 GLY A C 1
ATOM 3126 O O . GLY A 1 433 ? -20.623 -14.508 -11.026 1.00 85.44 433 GLY A O 1
ATOM 3127 N N . TRP A 1 434 ? -19.150 -15.099 -9.449 1.00 88.94 434 TRP A N 1
ATOM 3128 C CA . TRP A 1 434 ? -17.973 -14.843 -10.275 1.00 88.94 434 TRP A CA 1
ATOM 3129 C C . TRP A 1 434 ? -17.796 -15.933 -11.346 1.00 88.94 434 TRP A C 1
ATOM 3131 O O . TRP A 1 434 ? -18.041 -17.111 -11.081 1.00 88.94 434 TRP A O 1
ATOM 3141 N N . PRO A 1 435 ? -17.310 -15.590 -12.553 1.00 89.69 435 PRO A N 1
ATOM 3142 C CA . PRO A 1 435 ? -17.277 -16.513 -13.690 1.00 89.69 435 PRO A CA 1
ATOM 3143 C C . PRO A 1 435 ? -16.251 -17.645 -13.550 1.00 89.69 435 PRO A C 1
ATOM 3145 O O . PRO A 1 435 ? -16.302 -18.618 -14.301 1.00 89.69 435 PRO A O 1
ATOM 3148 N N . LYS A 1 436 ? -15.278 -17.512 -12.642 1.00 89.31 436 LYS A N 1
ATOM 3149 C CA . LYS A 1 436 ? -14.194 -18.479 -12.441 1.00 89.31 436 LYS A CA 1
ATOM 3150 C C . LYS A 1 436 ? -13.633 -18.400 -11.017 1.00 89.31 436 LYS A C 1
ATOM 3152 O O . LYS A 1 436 ? -13.702 -17.331 -10.411 1.00 89.31 436 LYS A O 1
ATOM 3157 N N . PRO A 1 437 ? -13.041 -19.490 -10.492 1.00 90.62 437 PRO A N 1
ATOM 3158 C CA . PRO A 1 437 ? -12.365 -19.475 -9.199 1.00 90.62 437 PRO A CA 1
ATOM 3159 C C . PRO A 1 437 ? -11.115 -18.597 -9.226 1.00 90.62 437 PRO A C 1
ATOM 3161 O O . PRO A 1 437 ? -10.367 -18.619 -10.211 1.00 90.62 437 PRO A O 1
ATOM 3164 N N . ILE A 1 438 ? -10.871 -17.892 -8.120 1.00 90.31 438 ILE A N 1
ATOM 3165 C CA . ILE A 1 438 ? -9.617 -17.172 -7.882 1.00 90.31 438 ILE A CA 1
ATOM 3166 C C . ILE A 1 438 ? -8.484 -18.183 -7.753 1.00 90.31 438 ILE A C 1
ATOM 3168 O O . ILE A 1 438 ? -8.629 -19.251 -7.154 1.00 90.31 438 ILE A O 1
ATOM 3172 N N . LEU A 1 439 ? -7.361 -17.870 -8.380 1.00 88.56 439 LEU A N 1
ATOM 3173 C CA . LEU A 1 439 ? -6.211 -18.740 -8.440 1.00 88.56 439 LEU A CA 1
ATOM 3174 C C . LEU A 1 439 ? -5.555 -18.833 -7.051 1.00 88.56 439 LEU A C 1
ATOM 3176 O O . LEU A 1 439 ? -4.986 -17.876 -6.537 1.00 88.56 439 LEU A O 1
ATOM 3180 N N . ALA A 1 440 ? -5.570 -20.019 -6.444 1.00 83.06 440 ALA A N 1
ATOM 3181 C CA . ALA A 1 440 ? -4.871 -20.294 -5.183 1.00 83.06 440 ALA A CA 1
ATOM 3182 C C . ALA A 1 440 ? -3.359 -20.531 -5.390 1.00 83.06 440 ALA A C 1
ATOM 3184 O O . ALA A 1 440 ? -2.779 -21.443 -4.802 1.00 83.06 440 ALA A O 1
ATOM 3185 N N . ARG A 1 441 ? -2.716 -19.789 -6.303 1.00 90.12 441 ARG A N 1
ATOM 3186 C CA . ARG A 1 441 ? -1.282 -19.929 -6.592 1.00 90.12 441 ARG A CA 1
ATOM 3187 C C . ARG A 1 441 ? -0.542 -18.687 -6.097 1.00 90.12 441 ARG A C 1
ATOM 3189 O O . ARG A 1 441 ? -0.649 -17.640 -6.729 1.00 90.12 441 ARG A O 1
ATOM 3196 N N . PRO A 1 442 ? 0.197 -18.777 -4.984 1.00 91.19 442 PRO A N 1
ATOM 3197 C CA . PRO A 1 442 ? 1.027 -17.679 -4.506 1.00 91.19 442 PRO A CA 1
ATOM 3198 C C . PRO A 1 442 ? 2.185 -17.424 -5.479 1.00 91.19 442 PRO A C 1
ATOM 3200 O O . PRO A 1 442 ? 2.787 -18.353 -6.024 1.00 91.19 442 PRO A O 1
ATOM 3203 N N . LEU A 1 443 ? 2.510 -16.154 -5.675 1.00 92.31 443 LEU A N 1
ATOM 3204 C CA . LEU A 1 443 ? 3.617 -15.670 -6.478 1.00 92.31 443 LEU A CA 1
ATOM 3205 C C . LEU A 1 443 ? 4.943 -16.199 -5.932 1.00 92.31 443 LEU A C 1
ATOM 3207 O O . LEU A 1 443 ? 5.304 -15.975 -4.779 1.00 92.31 443 LEU A O 1
ATOM 3211 N N . ARG A 1 444 ? 5.715 -16.840 -6.807 1.00 90.12 444 ARG A N 1
ATOM 3212 C CA . ARG A 1 444 ? 7.153 -17.040 -6.624 1.00 90.12 444 ARG A CA 1
ATOM 3213 C C . ARG A 1 444 ? 7.875 -16.019 -7.488 1.00 90.12 444 ARG A C 1
ATOM 3215 O O . ARG A 1 444 ? 7.911 -16.162 -8.713 1.00 90.12 444 ARG A O 1
ATOM 3222 N N . GLY A 1 445 ? 8.409 -14.970 -6.880 1.00 87.69 445 GLY A N 1
ATOM 3223 C CA . GLY A 1 445 ? 8.959 -13.854 -7.640 1.00 87.69 445 GLY A CA 1
ATOM 3224 C C . GLY A 1 445 ? 9.076 -12.574 -6.834 1.00 87.69 445 GLY A C 1
ATOM 3225 O O . GLY A 1 445 ? 9.251 -12.602 -5.616 1.00 87.69 445 GLY A O 1
ATOM 3226 N N . CYS A 1 446 ? 9.002 -11.445 -7.524 1.00 88.75 446 CYS A N 1
ATOM 3227 C CA . CYS A 1 446 ? 9.091 -10.131 -6.915 1.00 88.75 446 CYS A CA 1
ATOM 3228 C C . CYS A 1 446 ? 8.028 -9.189 -7.466 1.00 88.75 446 CYS A C 1
ATOM 3230 O O . CYS A 1 446 ? 7.714 -9.217 -8.654 1.00 88.75 446 CYS A O 1
ATOM 3232 N N . VAL A 1 447 ? 7.545 -8.307 -6.594 1.00 92.56 447 VAL A N 1
ATOM 3233 C CA . VAL A 1 447 ? 6.751 -7.134 -6.968 1.00 92.56 447 VAL A CA 1
ATOM 3234 C C . VAL A 1 447 ? 7.536 -5.889 -6.584 1.00 92.56 447 VAL A C 1
ATOM 3236 O O . VAL A 1 447 ? 8.181 -5.856 -5.529 1.00 92.56 447 VAL A O 1
ATOM 3239 N N . ARG A 1 448 ? 7.504 -4.860 -7.432 1.00 87.25 448 ARG A N 1
ATOM 3240 C CA . ARG A 1 448 ? 8.058 -3.543 -7.117 1.00 87.25 448 ARG A CA 1
ATOM 3241 C C . ARG A 1 448 ? 7.202 -2.406 -7.655 1.00 87.25 448 ARG A C 1
ATOM 3243 O O . ARG A 1 448 ? 6.352 -2.609 -8.516 1.00 87.25 448 ARG A O 1
ATOM 3250 N N . ASN A 1 449 ? 7.477 -1.205 -7.154 1.00 81.06 449 ASN A N 1
ATOM 3251 C CA . ASN A 1 449 ? 6.890 0.048 -7.617 1.00 81.06 449 ASN A CA 1
ATOM 3252 C C . ASN A 1 449 ? 5.353 0.014 -7.671 1.00 81.06 449 ASN A C 1
ATOM 3254 O O . ASN A 1 449 ? 4.761 0.559 -8.603 1.00 81.06 449 ASN A O 1
ATOM 3258 N N . LEU A 1 450 ? 4.722 -0.620 -6.675 1.00 88.44 450 LEU A N 1
ATOM 3259 C CA . LEU A 1 450 ? 3.271 -0.605 -6.531 1.00 88.44 450 LEU A CA 1
ATOM 3260 C C . LEU A 1 450 ? 2.808 0.833 -6.274 1.00 88.44 450 LEU A C 1
ATOM 3262 O O . LEU A 1 450 ? 3.282 1.500 -5.348 1.00 88.44 450 LEU A O 1
ATOM 3266 N N . ARG A 1 451 ? 1.898 1.304 -7.119 1.00 83.19 451 ARG A N 1
ATOM 3267 C CA . ARG A 1 451 ? 1.319 2.644 -7.086 1.00 83.19 451 ARG A CA 1
ATOM 3268 C C . ARG A 1 451 ? -0.193 2.538 -7.110 1.00 83.19 451 ARG A C 1
ATOM 3270 O O . AR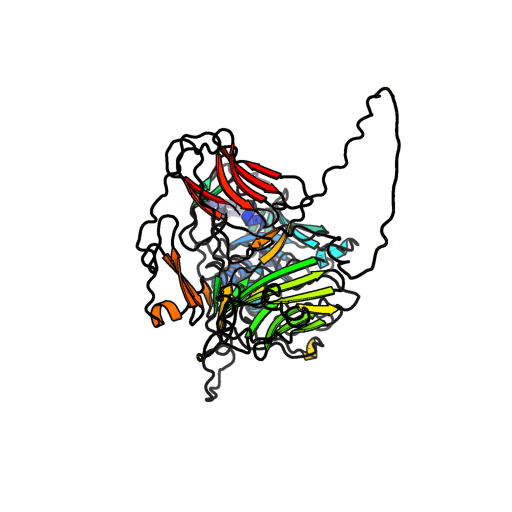G A 1 451 ? -0.725 1.764 -7.901 1.00 83.19 451 ARG A O 1
ATOM 3277 N N . ILE A 1 452 ? -0.858 3.337 -6.285 1.00 80.19 452 ILE A N 1
ATOM 3278 C CA . ILE A 1 452 ? -2.319 3.427 -6.228 1.00 80.19 452 ILE A CA 1
ATOM 3279 C C . ILE A 1 452 ? -2.667 4.900 -6.120 1.00 80.19 452 ILE A C 1
ATOM 3281 O O . ILE A 1 452 ? -2.343 5.486 -5.095 1.00 80.19 452 ILE A O 1
ATOM 3285 N N . ASN A 1 453 ? -3.312 5.454 -7.150 1.00 71.50 453 ASN A N 1
ATOM 3286 C CA . ASN A 1 453 ? -3.842 6.819 -7.220 1.00 71.50 453 ASN A CA 1
ATOM 3287 C C . ASN A 1 453 ? -2.880 7.960 -6.852 1.00 71.50 453 ASN A C 1
ATOM 3289 O O . ASN A 1 453 ? -1.989 7.867 -6.016 1.00 71.50 453 ASN A O 1
ATOM 3293 N N . GLY A 1 454 ? -3.146 9.132 -7.405 1.00 52.72 454 GLY A N 1
ATOM 3294 C CA . GLY A 1 454 ? -3.172 10.276 -6.510 1.00 52.72 454 GLY A CA 1
ATOM 3295 C C . GLY A 1 454 ? -3.354 11.614 -7.190 1.00 52.72 454 GLY A C 1
ATOM 3296 O O . GLY A 1 454 ? -3.795 11.681 -8.332 1.00 52.72 454 GLY A O 1
ATOM 3297 N N . GLU A 1 455 ? -3.132 12.648 -6.381 1.00 34.59 455 GLU A N 1
ATOM 3298 C CA . GLU A 1 455 ? -3.745 13.980 -6.419 1.00 34.59 455 GLU A CA 1
ATOM 3299 C C . GLU A 1 455 ? -4.063 14.562 -7.805 1.00 34.59 455 GLU A C 1
ATOM 3301 O O . GLU A 1 455 ? -3.201 14.647 -8.675 1.00 34.59 455 GLU A O 1
ATOM 3306 N N . HIS A 1 456 ? -5.272 15.121 -7.926 1.00 34.75 456 HIS A N 1
ATOM 3307 C CA . HIS A 1 456 ? -5.541 16.257 -8.806 1.00 34.75 456 HIS A CA 1
ATOM 3308 C C . HIS A 1 456 ? -5.095 17.552 -8.100 1.00 34.75 456 HIS A C 1
ATOM 3310 O O . HIS A 1 456 ? -5.457 17.750 -6.934 1.00 34.75 456 HIS A O 1
ATOM 3316 N N . PRO A 1 457 ? -4.391 18.488 -8.764 1.00 31.36 457 PRO A N 1
ATOM 3317 C CA . PRO A 1 457 ? -4.287 19.845 -8.243 1.00 31.36 457 PRO A CA 1
ATOM 3318 C C . PRO A 1 457 ? -5.690 20.483 -8.189 1.00 31.36 457 PRO A C 1
ATOM 3320 O O . PRO A 1 457 ? -6.493 20.256 -9.099 1.00 31.36 457 PRO A O 1
ATOM 3323 N N . PRO A 1 458 ? -6.012 21.286 -7.155 1.00 30.72 458 PRO A N 1
ATOM 3324 C CA . PRO A 1 458 ? -7.286 21.993 -7.103 1.00 30.72 458 PRO A CA 1
ATOM 3325 C C . PRO A 1 458 ? -7.444 22.896 -8.338 1.00 30.72 458 PRO A C 1
ATOM 3327 O O . PRO A 1 458 ? -6.441 23.423 -8.841 1.00 30.72 458 PRO A O 1
ATOM 3330 N N . PRO A 1 459 ? -8.680 23.111 -8.828 1.00 29.80 459 PRO A N 1
ATOM 3331 C CA . PRO A 1 459 ? -8.912 24.063 -9.901 1.00 29.80 459 PRO A CA 1
ATOM 3332 C C . PRO A 1 459 ? -8.381 25.443 -9.480 1.00 29.80 459 PRO A C 1
ATOM 3334 O O . PRO A 1 459 ? -8.519 25.822 -8.310 1.00 29.80 459 PRO A O 1
ATOM 3337 N N . PRO A 1 460 ? -7.753 26.205 -10.396 1.00 29.86 460 PRO A N 1
ATOM 3338 C CA . PRO A 1 460 ? -7.329 27.560 -10.085 1.00 29.86 460 PRO A CA 1
ATOM 3339 C C . PRO A 1 460 ? -8.546 28.377 -9.620 1.00 29.86 460 PRO A C 1
ATOM 3341 O O . PRO A 1 460 ? -9.641 28.195 -10.164 1.00 29.86 460 PRO A O 1
ATOM 3344 N N . PRO A 1 461 ? -8.384 29.269 -8.626 1.00 31.84 461 PRO A N 1
ATOM 3345 C CA . PRO A 1 461 ? -9.475 30.124 -8.184 1.00 31.84 461 PRO A CA 1
ATOM 3346 C C . PRO A 1 461 ? -10.031 30.912 -9.380 1.00 31.84 461 PRO A C 1
ATOM 3348 O O . PRO A 1 461 ? -9.255 31.303 -10.263 1.00 31.84 461 PRO A O 1
ATOM 3351 N N . PRO A 1 462 ? -11.355 31.149 -9.437 1.00 32.41 462 PRO A N 1
ATOM 3352 C CA . PRO A 1 462 ? -11.946 31.912 -10.523 1.00 32.41 462 PRO A CA 1
ATOM 3353 C C . PRO A 1 462 ? -11.262 33.284 -10.603 1.00 32.41 462 PRO A C 1
ATOM 3355 O O . PRO A 1 462 ? -11.034 33.912 -9.563 1.00 32.41 462 PRO A O 1
ATOM 3358 N N . PRO A 1 463 ? -10.906 33.761 -11.808 1.00 34.66 463 PRO A N 1
ATOM 3359 C CA . PRO A 1 463 ? -10.278 35.062 -11.947 1.00 34.66 463 PRO A CA 1
ATOM 3360 C C . PRO A 1 463 ? -11.211 36.128 -11.370 1.00 34.66 463 PRO A C 1
ATOM 3362 O O . PRO A 1 463 ? -12.376 36.232 -11.760 1.00 34.66 463 PRO A O 1
ATOM 3365 N N . HIS A 1 464 ? -10.696 36.920 -10.427 1.00 36.56 464 HIS A N 1
ATOM 3366 C CA . HIS A 1 464 ? -11.401 38.095 -9.935 1.00 36.56 464 HIS A CA 1
ATOM 3367 C C . HIS A 1 464 ? -11.761 39.009 -11.118 1.00 36.56 464 HIS A C 1
ATOM 3369 O O . HIS A 1 464 ? -10.939 39.183 -12.025 1.00 36.56 464 HIS A O 1
ATOM 3375 N N . PRO A 1 465 ? -12.966 39.609 -11.127 1.00 32.91 465 PRO A N 1
ATOM 3376 C CA . PRO A 1 465 ? -13.395 40.484 -12.204 1.00 32.91 465 PRO A CA 1
ATOM 3377 C C . PRO A 1 465 ? -12.583 41.780 -12.148 1.00 32.91 465 PRO A C 1
ATOM 3379 O O . PRO A 1 465 ? -12.936 42.738 -11.463 1.00 32.91 465 PRO A O 1
ATOM 3382 N N . HIS A 1 466 ? -11.464 41.814 -12.864 1.00 34.09 466 HIS A N 1
ATOM 3383 C CA . HIS A 1 466 ? -10.739 43.048 -13.106 1.00 34.09 466 HIS A CA 1
ATOM 3384 C C . HIS A 1 466 ? -11.391 43.783 -14.277 1.00 34.09 466 HIS A C 1
ATOM 3386 O O . HIS A 1 466 ? -11.428 43.298 -15.408 1.00 34.09 466 HIS A O 1
ATOM 3392 N N . HIS A 1 467 ? -11.920 44.969 -13.970 1.00 35.22 467 HIS A N 1
ATOM 3393 C CA . HIS A 1 467 ? -12.356 45.964 -14.941 1.00 35.22 467 HIS A CA 1
ATOM 3394 C C . HIS A 1 467 ? -11.273 46.207 -16.009 1.00 35.22 467 HIS A C 1
ATOM 3396 O O . HIS A 1 467 ? -10.100 46.361 -15.658 1.00 35.22 467 HIS A O 1
ATOM 3402 N N . PRO A 1 468 ? -11.639 46.290 -17.300 1.00 31.52 468 PRO A N 1
ATOM 3403 C CA . PRO A 1 468 ? -10.672 46.540 -18.357 1.00 31.52 468 PRO A CA 1
ATOM 3404 C C . PRO A 1 468 ? -10.250 48.018 -18.357 1.00 31.52 468 PRO A C 1
ATOM 3406 O O . PRO A 1 468 ? -11.118 48.894 -18.322 1.00 31.52 468 PRO A O 1
ATOM 3409 N N . PRO A 1 469 ? -8.949 48.340 -18.465 1.00 31.25 469 PRO A N 1
ATOM 3410 C CA . PRO A 1 469 ? -8.540 49.653 -18.915 1.00 31.25 469 PRO A CA 1
ATOM 3411 C C . PRO A 1 469 ? -8.699 49.742 -20.437 1.00 31.25 469 PRO A C 1
ATOM 3413 O O . PRO A 1 469 ? -8.294 48.868 -21.202 1.00 31.25 469 PRO A O 1
ATOM 3416 N N . THR A 1 470 ? -9.313 50.838 -20.856 1.00 30.80 470 THR A N 1
ATOM 3417 C CA . THR A 1 470 ? -9.473 51.291 -22.236 1.00 30.80 470 THR A CA 1
ATOM 3418 C C . THR A 1 470 ? -8.128 51.434 -22.956 1.00 30.80 470 THR A C 1
ATOM 3420 O O . THR A 1 470 ? -7.259 52.165 -22.482 1.00 30.80 470 THR A O 1
ATOM 3423 N N . LEU A 1 471 ? -7.990 50.823 -24.136 1.00 32.44 471 LEU A N 1
ATOM 3424 C CA . LEU A 1 471 ? -6.960 51.160 -25.128 1.00 32.44 471 LEU A CA 1
ATOM 3425 C C . LEU A 1 471 ? -7.596 51.931 -26.301 1.00 32.44 471 LEU A C 1
ATOM 3427 O O . LEU A 1 471 ? -8.704 51.572 -26.713 1.00 32.44 471 LEU A O 1
ATOM 3431 N N . PRO A 1 472 ? -6.931 52.955 -26.872 1.00 29.64 472 PRO A N 1
ATOM 3432 C CA . PRO A 1 472 ? -7.407 53.626 -28.075 1.00 29.64 472 PRO A CA 1
ATOM 3433 C C . PRO A 1 472 ? -7.089 52.821 -29.343 1.00 29.64 472 PRO A C 1
ATOM 3435 O O . PRO A 1 472 ? -6.067 52.145 -29.446 1.00 29.64 472 PRO A O 1
ATOM 3438 N N . GLN A 1 473 ? -7.991 52.949 -30.314 1.00 31.77 473 GLN A N 1
ATOM 3439 C CA . GLN A 1 473 ? -7.955 52.399 -31.671 1.00 31.77 473 GLN A CA 1
ATOM 3440 C C . GLN A 1 473 ? -6.813 52.965 -32.537 1.00 31.77 473 GLN A C 1
ATOM 3442 O O . GLN A 1 473 ? -6.585 54.171 -32.499 1.00 31.77 473 GLN A O 1
ATOM 3447 N N . GLN A 1 474 ? -6.248 52.146 -33.441 1.00 29.20 474 GLN A N 1
ATOM 3448 C CA . GLN A 1 474 ? -6.237 52.411 -34.898 1.00 29.20 474 GLN A CA 1
ATOM 3449 C C . GLN A 1 474 ? -5.722 51.209 -35.739 1.00 29.20 474 GLN A C 1
ATOM 3451 O O . GLN A 1 474 ? -4.812 50.491 -35.347 1.00 29.20 474 GLN A O 1
ATOM 3456 N N . TYR A 1 475 ? -6.409 51.023 -36.875 1.00 27.17 475 TYR A N 1
ATOM 3457 C CA . TYR A 1 475 ? -6.435 50.011 -37.965 1.00 27.17 475 TYR A CA 1
ATOM 3458 C C . TYR A 1 475 ? -5.123 49.797 -38.785 1.00 27.17 475 TYR A C 1
ATOM 3460 O O . TYR A 1 475 ? -4.177 50.530 -38.507 1.00 27.17 475 TYR A O 1
ATOM 3468 N N . PRO A 1 476 ? -5.041 48.953 -39.870 1.00 35.81 476 PRO A N 1
ATOM 3469 C CA . PRO A 1 476 ? -6.029 48.035 -40.507 1.00 35.81 476 PRO A CA 1
ATOM 3470 C C . PRO A 1 476 ? -5.525 46.609 -40.929 1.00 35.81 476 PRO A C 1
ATOM 3472 O O . PRO A 1 476 ? -4.335 46.336 -41.047 1.00 35.81 476 PRO A O 1
ATOM 3475 N N . HIS A 1 477 ? -6.474 45.714 -41.253 1.00 35.09 477 HIS A N 1
ATOM 3476 C CA . HIS A 1 477 ? -6.344 44.485 -42.089 1.00 35.09 477 HIS A CA 1
ATOM 3477 C C . HIS A 1 477 ? -6.275 44.837 -43.609 1.00 35.09 477 HIS A C 1
ATOM 3479 O O . HIS A 1 477 ? -6.573 45.996 -43.898 1.00 35.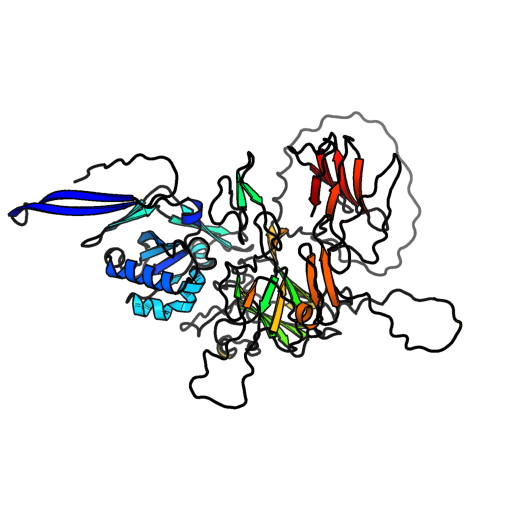09 477 HIS A O 1
ATOM 3485 N N . PRO A 1 478 ? -6.004 43.942 -44.610 1.00 43.09 478 PRO A N 1
ATOM 3486 C CA . PRO A 1 478 ? -6.280 42.486 -44.659 1.00 43.09 478 PRO A CA 1
ATOM 3487 C C . PRO A 1 478 ? -5.281 41.602 -45.465 1.00 43.09 478 PRO A C 1
ATOM 3489 O O . PRO A 1 478 ? -4.341 42.104 -46.067 1.00 43.09 478 PRO A O 1
ATOM 3492 N N . LEU A 1 479 ? -5.502 40.271 -45.483 1.00 28.16 479 LEU A N 1
ATOM 3493 C CA . LEU A 1 479 ? -5.651 39.406 -46.685 1.00 28.16 479 LEU A CA 1
ATOM 3494 C C . LEU A 1 479 ? -5.591 37.891 -46.328 1.00 28.16 479 LEU A C 1
ATOM 3496 O O . LEU A 1 479 ? -4.700 37.428 -45.624 1.00 28.16 479 LEU A O 1
ATOM 3500 N N . ARG A 1 480 ? -6.563 37.127 -46.849 1.00 27.38 480 ARG A N 1
ATOM 3501 C CA . ARG A 1 480 ? -6.667 35.647 -46.985 1.00 27.38 480 ARG A CA 1
ATOM 3502 C C . ARG A 1 480 ? -6.832 35.346 -48.496 1.00 27.38 480 ARG A C 1
ATOM 3504 O O . ARG A 1 480 ? -7.261 36.266 -49.192 1.00 27.38 480 ARG A O 1
ATOM 3511 N N . PRO A 1 481 ? -6.809 34.085 -48.984 1.00 39.84 481 PRO A N 1
ATOM 3512 C CA . PRO A 1 481 ? -5.924 32.930 -48.753 1.00 39.84 481 PRO A CA 1
ATOM 3513 C C . PRO A 1 481 ? -5.372 32.393 -50.118 1.00 39.84 481 PRO A C 1
ATOM 3515 O O . PRO A 1 481 ? -5.468 33.095 -51.123 1.00 39.84 481 PRO A O 1
ATOM 3518 N N . PRO A 1 482 ? -4.841 31.153 -50.211 1.00 28.75 482 PRO A N 1
ATOM 3519 C CA . PRO A 1 482 ? -5.708 30.118 -50.785 1.00 28.75 482 PRO A CA 1
ATOM 3520 C C . PRO A 1 482 ? -5.644 28.750 -50.090 1.00 28.75 482 PRO A C 1
ATOM 3522 O O . PRO A 1 482 ? -4.722 28.405 -49.356 1.00 28.75 482 PRO A O 1
ATOM 3525 N N . HIS A 1 483 ? -6.708 27.999 -50.356 1.00 26.55 483 HIS A N 1
ATOM 3526 C CA . HIS A 1 483 ? -7.028 26.656 -49.905 1.00 26.55 483 HIS A CA 1
ATOM 3527 C C . HIS A 1 483 ? -6.056 25.596 -50.438 1.00 26.55 483 HIS A C 1
ATOM 3529 O O . HIS A 1 483 ? -5.761 25.577 -51.631 1.00 26.55 483 HIS A O 1
ATOM 3535 N N . VAL A 1 484 ? -5.694 24.633 -49.586 1.00 24.77 484 VAL A N 1
ATOM 3536 C CA . VAL A 1 484 ? -5.365 23.269 -50.018 1.00 24.77 484 VAL A CA 1
ATOM 3537 C C . VAL A 1 484 ? -6.199 22.299 -49.186 1.00 24.77 484 VAL A C 1
ATOM 3539 O O . VAL A 1 484 ? -6.311 22.418 -47.968 1.00 24.77 484 VAL A O 1
ATOM 3542 N N . ILE A 1 485 ? -6.865 21.410 -49.913 1.00 25.94 485 ILE A N 1
ATOM 3543 C CA . ILE A 1 485 ? -7.894 20.470 -49.482 1.00 25.94 485 ILE A CA 1
ATOM 3544 C C . ILE A 1 485 ? -7.247 19.313 -48.710 1.00 25.94 485 ILE A C 1
ATOM 3546 O O . ILE A 1 485 ? -6.253 18.740 -49.151 1.00 25.94 485 ILE A O 1
ATOM 3550 N N . PHE A 1 486 ? -7.834 18.979 -47.560 1.00 22.66 486 PHE A N 1
ATOM 3551 C CA . PHE A 1 486 ? -7.510 17.801 -46.759 1.00 22.66 486 PHE A CA 1
ATOM 3552 C C . PHE A 1 486 ? -7.900 16.514 -47.497 1.00 22.66 486 PHE A C 1
ATOM 3554 O O . PHE A 1 486 ? -9.042 16.379 -47.934 1.00 22.66 486 PHE A O 1
ATOM 3561 N N . HIS A 1 487 ? -6.991 15.537 -47.528 1.00 23.20 487 HIS A N 1
ATOM 3562 C CA . HIS A 1 487 ? -7.362 14.125 -47.562 1.00 23.20 487 HIS A CA 1
ATOM 3563 C C . HIS A 1 487 ? -6.920 13.468 -46.253 1.00 23.20 487 HIS A C 1
ATOM 3565 O O . HIS A 1 487 ? -5.752 13.473 -45.874 1.00 23.20 487 HIS A O 1
ATOM 3571 N N . SER A 1 488 ? -7.932 12.973 -45.556 1.00 24.50 488 SER A N 1
ATOM 3572 C CA . SER A 1 488 ? -7.961 12.287 -44.275 1.00 24.50 488 SER A CA 1
ATOM 3573 C C . SER A 1 488 ? -7.049 11.061 -44.213 1.00 24.50 488 SER A C 1
ATOM 3575 O O . SER A 1 488 ? -7.166 10.231 -45.104 1.00 24.50 488 SER A O 1
ATOM 3577 N N . VAL A 1 489 ? -6.283 10.891 -43.122 1.00 23.03 489 VAL A N 1
ATOM 3578 C CA . VAL A 1 489 ? -6.204 9.643 -42.322 1.00 23.03 489 VAL A CA 1
ATOM 3579 C C . VAL A 1 489 ? -5.851 10.003 -40.860 1.00 23.03 489 VAL A C 1
ATOM 3581 O O . VAL A 1 489 ? -5.045 10.893 -40.608 1.00 23.03 489 VAL A O 1
ATOM 3584 N N . CYS A 1 490 ? -6.535 9.334 -39.929 1.00 24.22 490 CYS A N 1
ATOM 3585 C CA . CYS A 1 490 ? -6.631 9.484 -38.473 1.00 24.22 490 CYS A CA 1
ATOM 3586 C C . CYS A 1 490 ? -5.383 9.877 -37.660 1.00 24.22 490 CYS A C 1
ATOM 3588 O O . CYS A 1 490 ? -4.359 9.211 -37.731 1.00 24.22 490 CYS A O 1
ATOM 3590 N N . LEU A 1 491 ? -5.583 10.814 -36.724 1.00 26.03 491 LEU A N 1
ATOM 3591 C CA . LEU A 1 491 ? -5.210 10.686 -35.301 1.00 26.03 491 LEU A CA 1
ATOM 3592 C C . LEU A 1 491 ? -6.130 11.609 -34.477 1.00 26.03 491 LEU A C 1
ATOM 3594 O O . LEU A 1 491 ? -5.734 12.610 -33.886 1.00 26.03 491 LEU A O 1
ATOM 3598 N N . LEU A 1 492 ? -7.421 11.282 -34.520 1.00 23.42 492 LEU A N 1
ATOM 3599 C CA . LEU A 1 492 ? -8.430 11.756 -33.581 1.00 23.42 492 LEU A CA 1
ATOM 3600 C C . LEU A 1 492 ? -8.406 10.772 -32.410 1.00 23.42 492 LEU A C 1
ATOM 3602 O O . LEU A 1 492 ? -8.976 9.699 -32.555 1.00 23.42 492 LEU A O 1
ATOM 3606 N N . SER A 1 493 ? -7.692 11.116 -31.330 1.00 24.16 493 SER A N 1
ATOM 3607 C CA . SER A 1 493 ? -7.974 10.708 -29.933 1.00 24.16 493 SER A CA 1
ATOM 3608 C C . SER A 1 493 ? -6.749 10.873 -29.015 1.00 24.16 493 SER A C 1
ATOM 3610 O O . SER A 1 493 ? -6.307 9.909 -28.402 1.00 24.16 493 SER A O 1
ATOM 3612 N N . VAL A 1 494 ? -6.175 12.077 -28.908 1.00 26.39 494 VAL A N 1
ATOM 3613 C CA . VAL A 1 494 ? -5.303 12.432 -27.763 1.00 26.39 494 VAL A CA 1
ATOM 3614 C C . VAL A 1 494 ? -5.539 13.895 -27.373 1.00 26.39 494 VAL A C 1
ATOM 3616 O O . VAL A 1 494 ? -4.614 14.686 -27.270 1.00 26.39 494 VAL A O 1
ATOM 3619 N N . LEU A 1 495 ? -6.805 14.298 -27.249 1.00 26.95 495 LEU A N 1
ATOM 3620 C CA . LEU A 1 495 ? -7.195 15.592 -26.682 1.00 26.95 495 LEU A CA 1
ATOM 3621 C C . LEU A 1 495 ? -8.538 15.443 -25.958 1.00 26.95 495 LEU A C 1
ATOM 3623 O O . LEU A 1 495 ? -9.565 15.937 -26.409 1.00 26.95 495 LEU A O 1
ATOM 3627 N N . SER A 1 496 ? -8.515 14.739 -24.834 1.00 23.88 496 SER A N 1
ATOM 3628 C CA . SER A 1 496 ? -9.341 15.059 -23.671 1.00 23.88 496 SER A CA 1
ATOM 3629 C C . SER A 1 496 ? -8.677 14.395 -22.470 1.00 23.88 496 SER A C 1
ATOM 3631 O O . SER A 1 496 ? -8.502 13.182 -22.476 1.00 23.88 496 SER A O 1
ATOM 3633 N N . GLU A 1 497 ? -8.294 15.198 -21.480 1.00 26.20 497 GLU A N 1
ATOM 3634 C CA . GLU A 1 497 ? -7.852 14.739 -20.156 1.00 26.20 497 GLU A CA 1
ATOM 3635 C C . GLU A 1 497 ? -6.437 14.143 -20.074 1.00 26.20 497 GLU A C 1
ATOM 3637 O O . GLU A 1 497 ? -6.231 13.006 -19.665 1.00 26.20 497 GLU A O 1
ATOM 3642 N N . ALA A 1 498 ? -5.415 14.964 -20.340 1.00 28.48 498 ALA A N 1
ATOM 3643 C CA . ALA A 1 498 ? -4.137 14.788 -19.645 1.00 28.48 498 ALA A CA 1
ATOM 3644 C C . ALA A 1 498 ? -4.326 15.196 -18.169 1.00 28.48 498 ALA A C 1
ATOM 3646 O O . ALA A 1 498 ? -3.944 16.285 -17.741 1.00 28.48 498 ALA A O 1
ATOM 3647 N N . VAL A 1 499 ? -5.014 14.344 -17.411 1.00 31.83 499 VAL A N 1
ATOM 3648 C CA . VAL A 1 499 ? -5.118 14.425 -15.955 1.00 31.83 499 VAL A CA 1
ATOM 3649 C C . VAL A 1 499 ? -3.767 13.987 -15.393 1.00 31.83 499 VAL A C 1
ATOM 3651 O O . VAL A 1 499 ? -3.324 12.858 -15.592 1.00 31.83 499 VAL A O 1
ATOM 3654 N N . PHE A 1 500 ? -3.064 14.909 -14.736 1.00 33.88 500 PHE A N 1
ATOM 3655 C CA . PHE A 1 500 ? -1.870 14.581 -13.962 1.00 33.88 500 PHE A CA 1
ATOM 3656 C C . PHE A 1 500 ? -2.304 13.760 -12.740 1.00 33.88 500 PHE A C 1
ATOM 3658 O O . PHE A 1 500 ? -2.763 14.341 -11.765 1.00 33.88 500 PHE A O 1
ATOM 3665 N N . PHE A 1 501 ? -2.169 12.433 -12.783 1.00 38.75 501 PHE A N 1
ATOM 3666 C CA . PHE A 1 501 ? -2.292 11.595 -11.586 1.00 38.75 501 PHE A CA 1
ATOM 3667 C C . PHE A 1 501 ? -1.000 11.697 -10.764 1.00 38.75 501 PHE A C 1
ATOM 3669 O O . PHE A 1 501 ? 0.070 11.292 -11.227 1.00 38.75 501 PHE A O 1
ATOM 3676 N N . VAL A 1 502 ? -1.061 12.223 -9.538 1.00 48.22 502 VAL A N 1
ATOM 3677 C CA . VAL A 1 502 ? 0.083 12.201 -8.607 1.00 48.22 502 VAL A CA 1
ATOM 3678 C C . VAL A 1 502 ? 0.128 10.852 -7.890 1.00 48.22 502 VAL A C 1
ATOM 3680 O O . VAL A 1 502 ? -0.389 10.716 -6.796 1.00 48.22 502 VAL A O 1
ATOM 3683 N N . PHE A 1 503 ? 0.742 9.828 -8.479 1.00 59.94 503 PHE A N 1
ATOM 3684 C CA . PHE A 1 503 ? 0.768 8.486 -7.877 1.00 59.94 503 PHE A CA 1
ATOM 3685 C C . PHE A 1 503 ? 1.424 8.424 -6.490 1.00 59.94 503 PHE A C 1
ATOM 3687 O O . PHE A 1 503 ? 2.583 8.812 -6.314 1.00 59.94 503 PHE A O 1
ATOM 3694 N N . GLN A 1 504 ? 0.751 7.784 -5.534 1.00 69.75 504 GLN A N 1
ATOM 3695 C CA . GLN A 1 504 ? 1.354 7.368 -4.279 1.00 69.75 504 GLN A CA 1
ATOM 3696 C C . GLN A 1 504 ? 2.116 6.050 -4.471 1.00 69.75 504 GLN A C 1
ATOM 3698 O O . GLN A 1 504 ? 1.545 5.018 -4.812 1.00 69.75 504 GLN A O 1
ATOM 3703 N N . LEU A 1 505 ? 3.426 6.069 -4.210 1.00 78.50 505 LEU A N 1
ATOM 3704 C CA . LEU A 1 505 ? 4.230 4.850 -4.090 1.00 78.50 505 LEU A CA 1
ATOM 3705 C C . LEU A 1 505 ? 3.955 4.163 -2.751 1.00 78.50 505 LEU A C 1
ATOM 3707 O O . LEU A 1 505 ? 4.135 4.778 -1.695 1.00 78.50 505 LEU A O 1
ATOM 3711 N N . ILE A 1 506 ? 3.580 2.891 -2.792 1.00 83.88 506 ILE A N 1
ATOM 3712 C CA . ILE A 1 506 ? 3.340 2.075 -1.603 1.00 83.88 506 ILE A CA 1
ATOM 3713 C C . ILE A 1 506 ? 4.674 1.568 -1.040 1.00 83.88 506 ILE A C 1
ATOM 3715 O O . ILE A 1 506 ? 5.570 1.167 -1.785 1.00 83.88 506 ILE A O 1
ATOM 3719 N N . ASP A 1 507 ? 4.825 1.624 0.286 1.00 85.38 507 ASP A N 1
ATOM 3720 C CA . ASP A 1 507 ? 5.959 1.002 0.970 1.00 85.38 507 ASP A CA 1
ATOM 3721 C C . ASP A 1 507 ? 5.760 -0.518 1.007 1.00 85.38 507 ASP A C 1
ATOM 3723 O O . ASP A 1 507 ? 4.757 -0.993 1.521 1.00 85.38 507 ASP A O 1
ATOM 3727 N N . LEU A 1 508 ? 6.715 -1.274 0.466 1.00 87.75 508 LEU A N 1
ATOM 3728 C CA . LEU A 1 508 ? 6.778 -2.741 0.476 1.00 87.75 508 LEU A CA 1
ATOM 3729 C C . LEU A 1 508 ? 7.800 -3.261 1.508 1.00 87.75 508 LEU A C 1
ATOM 3731 O O . LEU A 1 508 ? 8.365 -4.351 1.361 1.00 87.75 508 LEU A O 1
ATOM 3735 N N . GLY A 1 509 ? 8.081 -2.440 2.523 1.00 84.31 509 GLY A N 1
ATOM 3736 C CA . GLY A 1 509 ? 9.166 -2.598 3.478 1.00 84.31 509 GLY A CA 1
ATOM 3737 C C . GLY A 1 509 ? 8.879 -3.527 4.654 1.00 84.31 509 GLY A C 1
ATOM 3738 O O . GLY A 1 509 ? 8.087 -4.470 4.574 1.00 84.31 509 GLY A O 1
ATOM 3739 N N . HIS A 1 510 ? 9.604 -3.284 5.748 1.00 78.06 510 HIS A N 1
ATOM 3740 C CA . HIS A 1 510 ? 9.601 -4.145 6.938 1.00 78.06 510 HIS A CA 1
ATOM 3741 C C . HIS A 1 510 ? 8.334 -3.997 7.791 1.00 78.06 510 HIS A C 1
ATOM 3743 O O . HIS A 1 510 ? 8.005 -4.925 8.515 1.00 78.06 510 HIS A O 1
ATOM 3749 N N . GLY A 1 511 ? 7.617 -2.873 7.691 1.00 73.44 511 GLY A N 1
ATOM 3750 C CA . GLY A 1 511 ? 6.400 -2.604 8.475 1.00 73.44 511 GLY A CA 1
ATOM 3751 C C . GLY A 1 511 ? 5.123 -3.263 7.940 1.00 73.44 511 GLY A C 1
ATOM 3752 O O . GLY A 1 511 ? 4.037 -2.990 8.453 1.00 73.44 511 GLY A O 1
ATOM 3753 N N . LEU A 1 512 ? 5.236 -4.084 6.889 1.00 82.75 512 LEU A N 1
ATOM 3754 C CA . LEU A 1 512 ? 4.113 -4.828 6.328 1.00 82.75 512 LEU A CA 1
ATOM 3755 C C . LEU A 1 512 ? 3.990 -6.207 6.964 1.00 82.75 512 LEU A C 1
ATOM 3757 O O . LEU A 1 512 ? 4.968 -6.959 7.032 1.00 82.75 512 LEU A O 1
ATOM 3761 N N . LEU A 1 513 ? 2.759 -6.570 7.302 1.00 84.38 513 LEU A N 1
ATOM 3762 C CA . LEU A 1 513 ? 2.404 -7.934 7.662 1.00 84.38 513 LEU A CA 1
ATOM 3763 C C . LEU A 1 513 ? 2.373 -8.820 6.418 1.00 8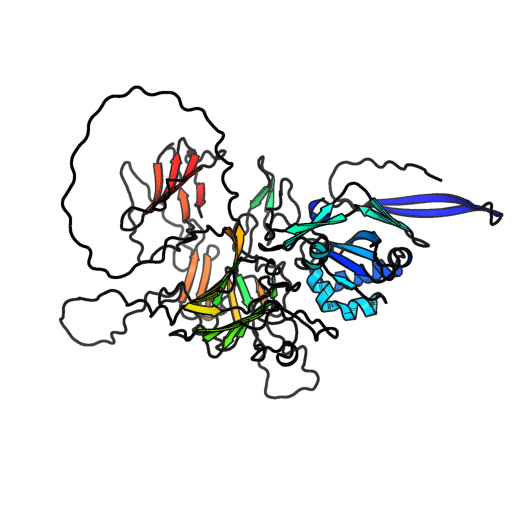4.38 513 LEU A C 1
ATOM 3765 O O . LEU A 1 513 ? 1.894 -8.426 5.352 1.00 84.38 513 LEU A O 1
ATOM 3769 N N . GLY A 1 514 ? 2.909 -10.024 6.554 1.00 86.44 514 GLY A N 1
ATOM 3770 C CA . GLY A 1 514 ? 3.000 -10.982 5.467 1.00 86.44 514 GLY A CA 1
ATOM 3771 C C . GLY A 1 514 ? 3.649 -12.280 5.913 1.00 86.44 514 GLY A C 1
ATOM 3772 O O . GLY A 1 514 ? 4.326 -12.337 6.937 1.00 86.44 514 GLY A O 1
ATOM 3773 N N . GLN A 1 515 ? 3.470 -13.318 5.109 1.00 87.12 515 GLN A N 1
ATOM 3774 C CA . GLN A 1 515 ? 4.051 -14.639 5.326 1.00 87.12 515 GLN A CA 1
ATOM 3775 C C . GLN A 1 515 ? 4.887 -15.028 4.109 1.00 87.12 515 GLN A C 1
ATOM 3777 O O . GLN A 1 515 ? 4.547 -14.634 2.993 1.00 87.12 515 GLN A O 1
ATOM 3782 N N . LYS A 1 516 ? 5.983 -15.783 4.310 1.00 87.25 516 LYS A N 1
ATOM 3783 C CA . LYS A 1 516 ? 6.866 -16.300 3.233 1.00 87.25 516 LYS A CA 1
ATOM 3784 C C . LYS A 1 516 ? 7.227 -15.228 2.188 1.00 87.25 516 LYS A C 1
ATOM 3786 O O . LYS A 1 516 ? 7.252 -15.460 0.975 1.00 87.25 516 LYS A O 1
ATOM 3791 N N . SER A 1 517 ? 7.437 -14.007 2.669 1.00 88.88 517 SER A N 1
ATOM 3792 C CA . SER A 1 517 ? 7.747 -12.842 1.856 1.00 88.88 517 SER A CA 1
ATOM 3793 C C . SER A 1 517 ? 8.647 -11.893 2.643 1.00 88.88 517 SER A C 1
ATOM 3795 O O . SER A 1 517 ? 8.577 -11.820 3.871 1.00 88.88 517 SER A O 1
ATOM 3797 N N . SER A 1 518 ? 9.531 -11.176 1.951 1.00 88.06 518 SER A N 1
ATOM 3798 C CA . SER A 1 518 ? 10.533 -10.326 2.603 1.00 88.06 518 SER A CA 1
ATOM 3799 C C . SER A 1 518 ? 10.826 -9.040 1.824 1.00 88.06 518 SER A C 1
ATOM 3801 O O . SER A 1 518 ? 10.744 -9.036 0.593 1.00 88.06 518 SER A O 1
ATOM 3803 N N . PRO A 1 519 ? 11.165 -7.931 2.513 1.00 85.25 519 PRO A N 1
ATOM 3804 C CA . PRO A 1 519 ? 11.478 -6.665 1.861 1.00 85.25 519 PRO A CA 1
ATOM 3805 C C . PRO A 1 519 ? 12.671 -6.765 0.918 1.00 85.25 519 PRO A C 1
ATOM 3807 O O . PRO A 1 519 ? 13.690 -7.400 1.200 1.00 85.25 519 PRO A O 1
ATOM 3810 N N . GLY A 1 520 ? 12.567 -6.040 -0.187 1.00 78.69 520 GLY A N 1
ATOM 3811 C CA . GLY A 1 520 ? 13.507 -6.112 -1.285 1.00 78.69 520 GLY A CA 1
ATOM 3812 C C . GLY A 1 520 ? 13.239 -7.303 -2.199 1.00 78.69 520 GLY A C 1
ATOM 3813 O O . GLY A 1 520 ? 12.776 -8.358 -1.786 1.00 78.69 520 GLY A O 1
ATOM 3814 N N . CYS A 1 521 ? 13.603 -7.155 -3.464 1.00 74.50 521 CYS A N 1
ATOM 3815 C CA . CYS A 1 521 ? 13.832 -8.303 -4.326 1.00 74.50 521 CYS A CA 1
ATOM 3816 C C . CYS A 1 521 ? 15.311 -8.685 -4.213 1.00 74.50 521 CYS A C 1
ATOM 3818 O O . CYS A 1 521 ? 16.161 -8.085 -4.873 1.00 74.50 521 CYS A O 1
ATOM 3820 N N . LYS A 1 522 ? 15.643 -9.623 -3.317 1.00 61.69 522 LYS A N 1
ATOM 3821 C CA . LYS A 1 522 ? 16.909 -10.352 -3.431 1.00 61.69 522 LYS A CA 1
ATOM 3822 C C . LYS A 1 522 ? 16.690 -11.302 -4.594 1.00 61.69 522 LYS A C 1
ATOM 3824 O O . LYS A 1 522 ? 16.003 -12.304 -4.425 1.00 61.69 522 LYS A O 1
ATOM 3829 N N . SER A 1 523 ? 17.191 -10.981 -5.781 1.00 52.06 523 SER A N 1
ATOM 3830 C CA . SER A 1 523 ? 17.263 -12.024 -6.791 1.00 52.06 523 SER A CA 1
ATOM 3831 C C . SER A 1 523 ? 18.139 -13.116 -6.178 1.00 52.06 523 SER A C 1
ATOM 3833 O O . SER A 1 523 ? 19.284 -12.878 -5.780 1.00 52.06 523 SER A O 1
ATOM 3835 N N . ALA A 1 524 ? 17.581 -14.312 -6.020 1.00 46.31 524 ALA A N 1
ATOM 3836 C CA . ALA A 1 524 ? 18.364 -15.481 -5.649 1.00 46.31 524 ALA A CA 1
ATOM 3837 C C . ALA A 1 524 ? 19.530 -15.697 -6.647 1.00 46.31 524 ALA A C 1
ATOM 3839 O O . ALA A 1 524 ? 20.498 -16.385 -6.335 1.00 46.31 524 ALA A O 1
ATOM 3840 N N . ASP A 1 525 ? 19.491 -15.025 -7.803 1.00 52.28 525 ASP A N 1
ATOM 3841 C CA . ASP A 1 525 ? 20.458 -15.131 -8.883 1.00 52.28 525 ASP A CA 1
ATOM 3842 C C . ASP A 1 525 ? 21.775 -14.379 -8.686 1.00 52.28 525 ASP A C 1
ATOM 3844 O O . ASP A 1 525 ? 22.753 -14.820 -9.272 1.00 52.28 525 ASP A O 1
ATOM 3848 N N . CYS A 1 526 ? 21.895 -13.292 -7.909 1.00 55.19 526 CYS A N 1
ATOM 3849 C CA . CYS A 1 526 ? 23.203 -12.603 -7.828 1.00 55.19 526 CYS A CA 1
ATOM 3850 C C . CYS A 1 526 ? 24.252 -13.448 -7.098 1.00 55.19 526 CYS A C 1
ATOM 3852 O O . CYS A 1 526 ? 25.375 -13.598 -7.580 1.00 55.19 526 CYS A O 1
ATOM 3854 N N . LEU A 1 527 ? 23.863 -14.065 -5.975 1.00 50.41 527 LEU A N 1
ATOM 3855 C CA . LEU A 1 527 ? 24.736 -14.987 -5.249 1.00 50.41 527 LEU A CA 1
ATOM 3856 C C . LEU A 1 527 ? 24.933 -16.296 -6.031 1.00 50.41 527 LEU A C 1
ATOM 3858 O O . LEU A 1 527 ? 26.050 -16.799 -6.096 1.00 50.41 527 LEU A O 1
ATOM 3862 N N . ALA A 1 528 ? 23.870 -16.816 -6.660 1.00 49.91 528 ALA A N 1
ATOM 3863 C CA . ALA A 1 528 ? 23.933 -18.044 -7.454 1.00 49.91 528 ALA A CA 1
ATOM 3864 C C . ALA A 1 528 ? 24.702 -17.883 -8.784 1.00 49.91 528 ALA A C 1
ATOM 3866 O O . ALA A 1 528 ? 25.274 -18.854 -9.271 1.00 49.91 528 ALA A O 1
ATOM 3867 N N . SER A 1 529 ? 24.771 -16.667 -9.342 1.00 52.38 529 SER A N 1
ATOM 3868 C CA . SER A 1 529 ? 25.484 -16.332 -10.590 1.00 52.38 529 SER A CA 1
ATOM 3869 C C . SER A 1 529 ? 26.840 -15.653 -10.357 1.00 52.38 529 SER A C 1
ATOM 3871 O O . SER A 1 529 ? 27.476 -15.212 -11.312 1.00 52.38 529 SER A O 1
ATOM 3873 N N . GLY A 1 530 ? 27.293 -15.539 -9.102 1.00 58.88 530 GLY A N 1
ATOM 3874 C CA . GLY A 1 530 ? 28.619 -15.010 -8.761 1.00 58.88 530 GLY A CA 1
ATOM 3875 C C . GLY A 1 530 ? 28.813 -13.501 -8.974 1.00 58.88 530 GLY A C 1
ATOM 3876 O O . GLY A 1 530 ? 29.954 -13.047 -9.036 1.00 58.88 530 GLY A O 1
ATOM 3877 N N . ILE A 1 531 ? 27.737 -12.711 -9.077 1.00 64.38 531 ILE A N 1
ATOM 3878 C CA . ILE A 1 531 ? 27.810 -11.248 -9.219 1.00 64.38 531 ILE A CA 1
ATOM 3879 C C . ILE A 1 531 ? 27.785 -10.598 -7.833 1.00 64.38 531 ILE A C 1
ATOM 3881 O O . ILE A 1 531 ? 26.802 -10.691 -7.098 1.00 64.38 531 ILE A O 1
ATOM 3885 N N . SER A 1 532 ? 28.873 -9.900 -7.496 1.00 71.06 532 SER A N 1
ATOM 3886 C CA . SER A 1 532 ? 29.025 -9.127 -6.261 1.00 71.06 532 SER A CA 1
ATOM 3887 C C . SER A 1 532 ? 29.110 -7.639 -6.588 1.00 71.06 532 SER A C 1
ATOM 3889 O O . SER A 1 532 ? 30.019 -7.211 -7.292 1.00 71.06 532 SER A O 1
ATOM 3891 N N . CYS A 1 533 ? 28.178 -6.844 -6.063 1.00 72.31 533 CYS A N 1
ATOM 3892 C CA . CYS A 1 533 ? 28.098 -5.399 -6.314 1.00 72.31 533 CYS A CA 1
ATOM 3893 C C . CYS A 1 533 ? 28.888 -4.545 -5.313 1.00 72.31 533 CYS A C 1
ATOM 3895 O O . CYS A 1 533 ? 28.603 -3.356 -5.157 1.00 72.31 533 CYS A O 1
ATOM 3897 N N . GLY A 1 534 ? 29.851 -5.151 -4.610 1.00 73.19 534 GLY A N 1
ATOM 3898 C CA . GLY A 1 534 ? 30.651 -4.473 -3.594 1.00 73.19 534 GLY A CA 1
ATOM 3899 C C . GLY A 1 534 ? 29.802 -3.857 -2.472 1.00 73.19 534 GLY A C 1
ATOM 3900 O O . GLY A 1 534 ? 28.620 -4.153 -2.314 1.00 73.19 534 GLY A O 1
ATOM 3901 N N . VAL A 1 535 ? 30.407 -2.978 -1.670 1.00 76.88 535 VAL A N 1
ATOM 3902 C CA . VAL A 1 535 ? 29.696 -2.249 -0.595 1.00 76.88 535 VAL A CA 1
ATOM 3903 C C . VAL A 1 535 ? 28.970 -0.993 -1.100 1.00 76.88 535 VAL A C 1
ATOM 3905 O O . VAL A 1 535 ? 28.154 -0.413 -0.384 1.00 76.88 535 VAL A O 1
ATOM 3908 N N . HIS A 1 536 ? 29.257 -0.574 -2.337 1.00 75.69 536 HIS A N 1
ATOM 3909 C CA . HIS A 1 536 ? 28.738 0.649 -2.956 1.00 75.69 536 HIS A CA 1
ATOM 3910 C C . HIS A 1 536 ? 27.735 0.386 -4.081 1.00 75.69 536 HIS A C 1
ATOM 3912 O O . HIS A 1 536 ? 27.392 1.302 -4.826 1.00 75.69 536 HIS A O 1
ATOM 3918 N N . GLY A 1 537 ? 27.261 -0.845 -4.231 1.00 69.62 537 GLY A N 1
ATOM 3919 C CA . GLY A 1 537 ? 26.319 -1.216 -5.273 1.00 69.62 537 GLY A CA 1
ATOM 3920 C C . GLY A 1 537 ? 25.247 -2.155 -4.761 1.00 69.62 537 GLY A C 1
ATOM 3921 O O . GLY A 1 537 ? 25.441 -2.909 -3.809 1.00 69.62 537 GLY A O 1
ATOM 3922 N N . ARG A 1 538 ? 24.091 -2.115 -5.414 1.00 67.25 538 ARG A N 1
ATOM 3923 C CA . ARG A 1 538 ? 23.011 -3.071 -5.200 1.00 67.25 538 ARG A CA 1
ATOM 3924 C C . ARG A 1 538 ? 22.818 -3.881 -6.466 1.00 67.25 538 ARG A C 1
ATOM 3926 O O . ARG A 1 538 ? 22.737 -3.323 -7.553 1.00 67.25 538 ARG A O 1
ATOM 3933 N N . CYS A 1 539 ? 22.714 -5.194 -6.322 1.00 67.94 539 CYS A N 1
ATOM 3934 C CA . CYS A 1 539 ? 22.390 -6.036 -7.460 1.00 67.94 539 CYS A CA 1
ATOM 3935 C C . CYS A 1 539 ? 20.931 -5.815 -7.871 1.00 67.94 539 CYS A C 1
ATOM 3937 O O . CYS A 1 539 ? 20.020 -5.886 -7.041 1.00 67.94 539 CYS A O 1
ATOM 3939 N N . HIS A 1 540 ? 20.732 -5.512 -9.147 1.00 65.25 540 HIS A N 1
ATOM 3940 C CA . HIS A 1 540 ? 19.458 -5.229 -9.787 1.00 65.25 540 HIS A CA 1
ATOM 3941 C C . HIS A 1 540 ? 19.365 -6.077 -11.052 1.00 65.25 540 HIS A C 1
ATOM 3943 O O . HIS A 1 540 ? 20.322 -6.159 -11.816 1.00 65.25 540 HIS A O 1
ATOM 3949 N N . GLY A 1 541 ? 18.235 -6.737 -11.276 1.00 50.88 541 GLY A N 1
ATOM 3950 C CA . GLY A 1 541 ? 18.073 -7.526 -12.487 1.00 50.88 541 GLY A CA 1
ATOM 3951 C C . GLY A 1 541 ? 17.119 -8.693 -12.352 1.00 50.88 541 GLY A C 1
ATOM 3952 O O . GLY A 1 541 ? 16.455 -8.871 -11.330 1.00 50.88 541 GLY A O 1
ATOM 3953 N N . SER A 1 542 ? 17.079 -9.464 -13.423 1.00 47.53 542 SER A N 1
ATOM 3954 C CA . SER A 1 542 ? 16.248 -10.637 -13.644 1.00 47.53 542 SER A CA 1
ATOM 3955 C C . SER A 1 542 ? 17.133 -11.851 -13.953 1.00 47.53 542 SER A C 1
ATOM 3957 O O . SER A 1 542 ? 18.280 -11.648 -14.363 1.00 47.53 542 SER A O 1
ATOM 3959 N N . PRO A 1 543 ? 16.677 -13.105 -13.760 1.00 44.19 543 PRO A N 1
ATOM 3960 C CA . PRO A 1 543 ? 17.410 -14.279 -14.233 1.00 44.19 543 PRO A CA 1
ATOM 3961 C C . PRO A 1 543 ? 17.923 -14.098 -15.676 1.00 44.19 543 PRO A C 1
ATOM 3963 O O . PRO A 1 543 ? 17.143 -13.919 -16.606 1.00 44.19 543 PRO A O 1
ATOM 3966 N N . GLY A 1 544 ? 19.248 -14.091 -15.868 1.00 45.25 544 GLY A N 1
ATOM 3967 C CA . GLY A 1 544 ? 19.897 -13.875 -17.175 1.00 45.25 544 GLY A CA 1
ATOM 3968 C C . GLY A 1 544 ? 20.226 -12.418 -17.551 1.00 45.25 544 GLY A C 1
ATOM 3969 O O . GLY A 1 544 ? 20.974 -12.199 -18.504 1.00 45.25 544 GLY A O 1
ATOM 3970 N N . TYR A 1 545 ? 19.753 -11.425 -16.792 1.00 54.12 545 TYR A N 1
ATOM 3971 C CA . TYR A 1 545 ? 20.119 -10.011 -16.929 1.00 54.12 545 TYR A CA 1
ATOM 3972 C C . TYR A 1 545 ? 20.346 -9.394 -15.546 1.00 54.12 545 TYR A C 1
ATOM 3974 O O . TYR A 1 545 ? 19.430 -8.886 -14.906 1.00 54.12 545 TYR A O 1
ATOM 3982 N N . LEU A 1 546 ? 21.588 -9.457 -15.072 1.00 58.88 546 LEU A N 1
ATOM 3983 C CA . LEU A 1 546 ? 21.995 -8.991 -13.748 1.00 58.88 546 LEU A CA 1
ATOM 3984 C C . LEU A 1 546 ? 22.971 -7.821 -13.904 1.00 58.88 546 LEU A C 1
ATOM 3986 O O . LEU A 1 546 ? 23.969 -7.936 -14.616 1.00 58.88 546 LEU A O 1
ATOM 3990 N N . ARG A 1 547 ? 22.696 -6.698 -13.237 1.00 68.62 547 ARG A N 1
ATOM 3991 C CA . ARG A 1 547 ? 23.566 -5.515 -13.199 1.00 68.62 547 ARG A CA 1
ATOM 3992 C C . ARG A 1 547 ? 23.730 -5.003 -11.775 1.00 68.62 547 ARG A C 1
ATOM 3994 O O . ARG A 1 547 ? 22.841 -5.140 -10.942 1.00 68.62 547 ARG A O 1
ATOM 4001 N N . CYS A 1 548 ? 24.850 -4.354 -11.501 1.00 72.12 548 CYS A N 1
ATOM 4002 C CA . CYS A 1 548 ? 25.007 -3.608 -10.265 1.00 72.12 548 CYS A CA 1
ATOM 4003 C C . CYS A 1 548 ? 24.556 -2.162 -10.476 1.00 72.12 548 CYS A C 1
ATOM 4005 O O . CYS A 1 548 ? 25.051 -1.457 -11.353 1.00 72.12 548 CYS A O 1
ATOM 4007 N N . GLU A 1 549 ? 23.589 -1.729 -9.678 1.00 70.94 549 GLU A N 1
ATOM 4008 C CA . GLU A 1 549 ? 23.205 -0.331 -9.557 1.00 70.94 549 GLU A CA 1
ATOM 4009 C C . GLU A 1 549 ? 24.131 0.335 -8.535 1.00 70.94 549 GLU A C 1
ATOM 4011 O O . GLU A 1 549 ? 24.093 0.018 -7.342 1.00 70.94 549 GLU A O 1
ATOM 4016 N N . CYS A 1 550 ? 25.003 1.224 -9.008 1.00 69.31 550 CYS A N 1
ATOM 4017 C CA . CYS A 1 550 ? 26.031 1.844 -8.179 1.00 69.31 550 CYS A CA 1
ATOM 4018 C C . CYS A 1 550 ? 25.535 3.100 -7.469 1.00 69.31 550 CYS A C 1
ATOM 4020 O O . CYS A 1 550 ? 24.810 3.920 -8.031 1.00 69.31 550 CYS A O 1
ATOM 4022 N N . GLN A 1 551 ? 25.989 3.281 -6.230 1.00 67.44 551 GLN A N 1
ATOM 4023 C CA . GLN A 1 551 ? 25.767 4.498 -5.461 1.00 67.44 551 GLN A CA 1
ATOM 4024 C C . GLN A 1 551 ? 26.375 5.719 -6.179 1.00 67.44 551 GLN A C 1
ATOM 4026 O O . GLN A 1 551 ? 27.422 5.602 -6.822 1.00 67.44 551 GLN A O 1
ATOM 4031 N N . PRO A 1 552 ? 25.789 6.924 -6.028 1.00 62.16 552 PRO A N 1
ATOM 4032 C CA . PRO A 1 552 ? 26.329 8.139 -6.631 1.00 62.16 552 PRO A CA 1
ATOM 4033 C C . PRO A 1 552 ? 27.791 8.388 -6.243 1.00 62.16 552 PRO A C 1
ATOM 4035 O O . PRO A 1 552 ? 28.128 8.527 -5.067 1.00 62.16 552 PRO A O 1
ATOM 4038 N N . GLY A 1 553 ? 28.661 8.523 -7.242 1.00 65.06 553 GLY A N 1
ATOM 4039 C CA . GLY A 1 553 ? 30.104 8.635 -7.021 1.00 65.06 553 GLY A CA 1
ATOM 4040 C C . GLY A 1 553 ? 30.873 7.330 -7.233 1.00 65.06 553 GLY A C 1
ATOM 4041 O O . GLY A 1 553 ? 32.096 7.354 -7.142 1.00 65.06 553 GLY A O 1
ATOM 4042 N N . TRP A 1 554 ? 30.184 6.229 -7.539 1.00 78.50 554 TRP A N 1
ATOM 4043 C CA . TRP A 1 554 ? 30.755 4.916 -7.831 1.00 78.50 554 TRP A CA 1
ATOM 4044 C C . TRP A 1 554 ? 30.232 4.386 -9.167 1.00 78.50 554 TRP A C 1
ATOM 4046 O O . TRP A 1 554 ? 29.187 4.801 -9.663 1.00 78.50 554 TRP A O 1
ATOM 4056 N N . SER A 1 555 ? 31.003 3.504 -9.785 1.00 78.69 555 SER A N 1
ATOM 4057 C CA . SER A 1 555 ? 30.795 2.987 -11.133 1.00 78.69 555 SER A CA 1
ATOM 4058 C C . SER A 1 555 ? 31.522 1.651 -11.306 1.00 78.69 555 SER A C 1
ATOM 4060 O O . SER A 1 555 ? 32.247 1.202 -10.414 1.00 78.69 555 SER A O 1
ATOM 4062 N N . GLY A 1 556 ? 31.343 1.031 -12.471 1.00 75.62 556 GLY A N 1
ATOM 4063 C CA . GLY A 1 556 ? 31.907 -0.279 -12.781 1.00 75.62 556 GLY A CA 1
ATOM 4064 C C . GLY A 1 556 ? 30.935 -1.428 -12.485 1.00 75.62 556 GLY A C 1
ATOM 4065 O O . GLY A 1 556 ? 29.888 -1.215 -11.875 1.00 75.62 556 GLY A O 1
ATOM 4066 N N . PRO A 1 557 ? 31.256 -2.645 -12.949 1.00 75.75 557 PRO A N 1
ATOM 4067 C CA . PRO A 1 557 ? 30.363 -3.801 -12.876 1.00 75.75 557 PRO A CA 1
ATOM 4068 C C . PRO A 1 557 ? 30.124 -4.311 -11.450 1.00 75.75 557 PRO A C 1
ATOM 4070 O O . PRO A 1 557 ? 29.133 -4.987 -11.226 1.00 75.75 557 PRO A O 1
ATOM 4073 N N . ASP A 1 558 ? 31.000 -3.978 -10.503 1.00 82.56 558 ASP A N 1
ATOM 4074 C CA . ASP A 1 558 ? 30.947 -4.335 -9.081 1.00 82.56 558 ASP A CA 1
ATOM 4075 C C . ASP A 1 558 ? 30.796 -3.101 -8.173 1.00 82.56 558 ASP A C 1
ATOM 4077 O O . ASP A 1 558 ? 30.919 -3.195 -6.954 1.00 82.56 558 ASP A O 1
ATOM 4081 N N . CYS A 1 559 ? 30.579 -1.923 -8.765 1.00 82.69 559 CYS A N 1
ATOM 4082 C CA . CYS A 1 559 ? 30.499 -0.640 -8.072 1.00 82.69 559 CYS A CA 1
ATOM 4083 C C . CYS A 1 559 ? 31.700 -0.303 -7.173 1.00 82.69 559 CYS A C 1
ATOM 4085 O O . CYS A 1 559 ? 31.577 0.532 -6.279 1.00 82.69 559 CYS A O 1
ATOM 4087 N N . ALA A 1 560 ? 32.874 -0.893 -7.410 1.00 86.75 560 ALA A N 1
ATOM 4088 C CA . ALA A 1 560 ? 34.076 -0.615 -6.625 1.00 86.75 560 ALA A CA 1
ATOM 4089 C C . ALA A 1 560 ? 34.895 0.570 -7.164 1.00 86.75 560 ALA A C 1
ATOM 4091 O O . ALA A 1 560 ? 35.828 1.031 -6.506 1.00 86.75 560 ALA A O 1
ATOM 4092 N N . THR A 1 561 ? 34.571 1.081 -8.357 1.00 86.25 561 THR A N 1
ATOM 4093 C CA . THR A 1 561 ? 35.370 2.125 -9.009 1.00 86.25 561 THR A CA 1
ATOM 4094 C C . THR A 1 561 ? 34.755 3.504 -8.774 1.00 86.25 561 THR A C 1
ATOM 4096 O O . THR A 1 561 ? 33.647 3.754 -9.254 1.00 86.25 561 THR A O 1
ATOM 4099 N N . PRO A 1 562 ? 35.435 4.443 -8.095 1.00 79.62 562 PRO A N 1
ATOM 4100 C CA . PRO A 1 562 ? 34.912 5.792 -7.924 1.00 79.62 562 PRO A CA 1
ATOM 4101 C C . PRO A 1 562 ? 34.735 6.476 -9.288 1.00 79.62 562 PRO A C 1
ATOM 4103 O O . PRO A 1 562 ? 35.622 6.437 -10.143 1.00 79.62 562 PRO A O 1
ATOM 4106 N N . SER A 1 563 ? 33.577 7.098 -9.506 1.00 75.88 563 SER A N 1
ATOM 4107 C CA . SER A 1 563 ? 33.245 7.768 -10.765 1.00 75.88 563 SER A CA 1
ATOM 4108 C C . SER A 1 563 ? 34.205 8.930 -11.014 1.00 75.88 563 SER A C 1
ATOM 4110 O O . SER A 1 563 ? 34.413 9.763 -10.128 1.00 75.88 563 SER A O 1
ATOM 4112 N N . THR A 1 564 ? 34.745 9.032 -12.225 1.00 77.44 564 THR A N 1
ATOM 4113 C CA . THR A 1 564 ? 35.656 10.117 -12.599 1.00 77.44 564 THR A CA 1
ATOM 4114 C C . THR A 1 564 ? 34.863 11.393 -12.899 1.00 77.44 564 THR A C 1
ATOM 4116 O O . THR A 1 564 ? 34.061 11.415 -13.836 1.00 77.44 564 THR A O 1
ATOM 4119 N N . PRO A 1 565 ? 35.045 12.479 -12.125 1.00 73.69 565 PRO A N 1
ATOM 4120 C CA . PRO A 1 565 ? 34.330 13.718 -12.381 1.00 73.69 565 PRO A CA 1
ATOM 4121 C C . PRO A 1 565 ? 34.859 14.379 -13.656 1.00 73.69 565 PRO A C 1
ATOM 4123 O O . PRO A 1 565 ? 36.068 14.513 -13.843 1.00 73.69 565 PRO A O 1
ATOM 4126 N N . THR A 1 566 ? 33.954 14.840 -14.515 1.00 77.69 566 THR A N 1
ATOM 4127 C CA . THR A 1 566 ? 34.321 15.627 -15.699 1.00 77.69 566 THR A CA 1
ATOM 4128 C C . THR A 1 566 ? 34.297 17.112 -15.351 1.00 77.69 566 THR A C 1
ATOM 4130 O O . THR A 1 566 ? 33.311 17.614 -14.811 1.00 77.69 566 THR A O 1
ATOM 4133 N N . ALA A 1 567 ? 35.389 17.820 -15.643 1.00 79.75 567 ALA A N 1
ATOM 4134 C CA . ALA A 1 567 ? 35.456 19.267 -15.488 1.00 79.75 567 ALA A CA 1
ATOM 4135 C C . ALA A 1 567 ? 34.958 19.953 -16.765 1.00 79.75 567 ALA A C 1
ATOM 4137 O O . ALA A 1 567 ? 35.476 19.701 -17.851 1.00 79.75 567 ALA A O 1
ATOM 4138 N N . PHE A 1 568 ? 33.981 20.842 -16.620 1.00 79.88 568 PHE A N 1
ATOM 4139 C CA . PHE A 1 568 ? 33.442 21.633 -17.720 1.00 79.88 568 PHE A CA 1
ATOM 4140 C C . PHE A 1 568 ? 34.138 22.996 -17.765 1.00 79.88 568 PHE A C 1
ATOM 4142 O O . PHE A 1 568 ? 34.143 23.738 -16.783 1.00 79.88 568 PHE A O 1
ATOM 4149 N N . GLN A 1 569 ? 34.736 23.317 -18.910 1.00 80.00 569 GLN A N 1
ATOM 4150 C CA . GLN A 1 569 ? 35.216 24.662 -19.230 1.00 80.00 569 GLN A CA 1
ATOM 4151 C C . GLN A 1 569 ? 34.067 25.521 -19.779 1.00 80.00 569 GLN A C 1
ATOM 4153 O O . GLN A 1 569 ? 32.973 25.024 -20.065 1.00 80.00 569 GLN A O 1
ATOM 4158 N N . VAL A 1 570 ? 34.309 26.821 -19.955 1.00 78.88 570 VAL A N 1
ATOM 4159 C CA . VAL A 1 570 ? 33.335 27.732 -20.576 1.00 78.88 570 VAL A CA 1
ATOM 4160 C C . VAL A 1 570 ? 32.935 27.196 -21.959 1.00 78.88 570 VAL A C 1
ATOM 4162 O O . VAL A 1 570 ? 33.798 26.820 -22.747 1.00 78.88 570 VAL A O 1
ATOM 4165 N N . ASN A 1 571 ? 31.630 27.150 -22.243 1.00 78.94 571 ASN A N 1
ATOM 4166 C CA . ASN A 1 571 ? 31.038 26.638 -23.491 1.00 78.94 571 ASN A CA 1
ATOM 4167 C C . ASN A 1 571 ? 31.288 25.148 -23.796 1.00 78.94 571 ASN A C 1
ATOM 4169 O O . ASN A 1 571 ? 31.083 24.713 -24.929 1.00 78.94 571 ASN A O 1
ATOM 4173 N N . SER A 1 572 ? 31.706 24.352 -22.812 1.00 82.50 572 SER A N 1
ATOM 4174 C CA . SER A 1 572 ? 31.773 22.895 -22.965 1.00 82.50 572 SER A CA 1
ATOM 4175 C C . SER A 1 572 ? 30.428 22.237 -22.642 1.00 82.50 572 SER A C 1
ATOM 4177 O O . SER A 1 572 ? 29.681 22.717 -21.793 1.00 82.50 572 SER A O 1
ATOM 4179 N N . TYR A 1 573 ? 30.118 21.132 -23.318 1.00 80.94 573 TYR A N 1
ATOM 4180 C CA . TYR A 1 573 ? 28.925 20.329 -23.061 1.00 80.94 573 TYR A CA 1
ATOM 4181 C C . TYR A 1 573 ? 29.193 18.856 -23.374 1.00 80.94 573 TYR A C 1
ATOM 4183 O O . TYR A 1 573 ? 30.070 18.523 -24.170 1.00 80.94 573 TYR A O 1
ATOM 4191 N N . VAL A 1 574 ? 28.402 17.976 -22.763 1.00 77.44 574 VAL A N 1
ATOM 4192 C CA . VAL A 1 574 ? 28.323 16.557 -23.119 1.00 77.44 574 VAL A CA 1
ATOM 4193 C C . VAL A 1 574 ? 26.910 16.303 -23.618 1.00 77.44 574 VAL A C 1
ATOM 4195 O O . VAL A 1 574 ? 25.943 16.610 -22.924 1.00 77.44 574 VAL A O 1
ATOM 4198 N N . LYS A 1 575 ? 26.786 15.761 -24.830 1.00 75.56 575 LYS A N 1
ATOM 4199 C CA . LYS A 1 575 ? 25.496 15.388 -25.411 1.00 75.56 575 LYS A CA 1
ATOM 4200 C C . LYS A 1 575 ? 25.387 13.872 -25.448 1.00 75.56 575 LYS A C 1
ATOM 4202 O O . LYS A 1 575 ? 26.166 13.216 -26.133 1.00 75.56 575 LYS A O 1
ATOM 4207 N N . LEU A 1 576 ? 24.404 13.337 -24.733 1.00 66.69 576 LEU A N 1
ATOM 4208 C CA . LEU A 1 576 ? 24.073 11.919 -24.749 1.00 66.69 576 LEU A CA 1
ATOM 4209 C C . LEU A 1 576 ? 22.789 11.720 -25.555 1.00 66.69 576 LEU A C 1
ATOM 4211 O O . LEU A 1 576 ? 21.757 12.306 -25.234 1.00 66.69 576 LEU A O 1
ATOM 4215 N N . ALA A 1 577 ? 22.857 10.905 -26.606 1.00 64.56 577 ALA A N 1
ATOM 4216 C CA . ALA A 1 577 ? 21.662 10.411 -27.275 1.00 64.56 577 ALA A CA 1
ATOM 4217 C C . ALA A 1 577 ? 21.180 9.172 -26.517 1.00 64.56 577 ALA A C 1
ATOM 4219 O O . ALA A 1 577 ? 21.889 8.168 -26.459 1.00 64.56 577 ALA A O 1
ATOM 4220 N N . LEU A 1 578 ? 20.001 9.257 -25.905 1.00 51.94 578 LEU A N 1
ATOM 4221 C CA . LEU A 1 578 ? 19.383 8.102 -25.266 1.00 51.94 578 LEU A CA 1
ATOM 4222 C C . LEU A 1 578 ? 18.891 7.147 -26.357 1.00 51.94 578 LEU A C 1
ATOM 4224 O O . LEU A 1 578 ? 18.226 7.566 -27.301 1.00 51.94 578 LEU A O 1
ATOM 4228 N N . SER A 1 579 ? 19.209 5.861 -26.225 1.00 43.97 579 SER A N 1
ATOM 4229 C CA . SER A 1 579 ? 18.700 4.803 -27.110 1.00 43.97 579 SER A CA 1
ATOM 4230 C C . SER A 1 579 ? 17.268 4.372 -26.762 1.00 43.97 579 SER A C 1
ATOM 4232 O O . SER A 1 579 ? 16.785 3.373 -27.287 1.00 43.97 579 SER A O 1
ATOM 4234 N N . PHE A 1 580 ? 16.621 5.081 -25.837 1.00 46.62 580 PHE A N 1
ATOM 4235 C CA . PHE A 1 580 ? 15.287 4.813 -25.316 1.00 46.62 580 PHE A CA 1
ATOM 4236 C C . PHE A 1 580 ? 14.550 6.133 -25.060 1.00 46.62 580 PHE A C 1
ATOM 4238 O O . PHE A 1 580 ? 15.175 7.180 -24.870 1.00 46.62 580 PHE A O 1
ATOM 4245 N N . THR A 1 581 ? 13.220 6.073 -25.024 1.00 47.28 581 THR A N 1
ATOM 4246 C CA . THR A 1 581 ? 12.369 7.204 -24.633 1.00 47.28 581 THR A CA 1
ATOM 4247 C C . THR A 1 581 ? 12.195 7.192 -23.111 1.00 47.28 581 THR A C 1
ATOM 4249 O O . THR A 1 581 ? 11.794 6.158 -22.574 1.00 47.28 581 THR A O 1
ATOM 4252 N N . PRO A 1 582 ? 12.501 8.289 -22.392 1.00 48.19 582 PRO A N 1
ATOM 4253 C CA . PRO A 1 582 ? 12.232 8.384 -20.958 1.00 48.19 582 PRO A CA 1
ATOM 4254 C C . PRO A 1 582 ? 10.755 8.114 -20.640 1.00 48.19 582 PRO A C 1
ATOM 4256 O O . PRO A 1 582 ? 9.882 8.386 -21.464 1.00 48.19 582 PRO A O 1
ATOM 4259 N N . LEU A 1 583 ? 10.472 7.589 -19.444 1.00 45.00 583 LEU A N 1
ATOM 4260 C CA . LEU A 1 583 ? 9.104 7.322 -18.992 1.00 45.00 583 LEU A CA 1
ATOM 4261 C C . LEU A 1 583 ? 8.257 8.605 -19.072 1.00 45.00 583 LEU A C 1
ATOM 4263 O O . LEU A 1 583 ? 8.648 9.640 -18.534 1.00 45.00 583 LEU A O 1
ATOM 4267 N N . ALA A 1 584 ? 7.077 8.513 -19.693 1.00 42.19 584 ALA A N 1
ATOM 4268 C CA . ALA A 1 584 ? 6.225 9.668 -20.001 1.00 42.19 584 ALA A CA 1
ATOM 4269 C C . ALA A 1 584 ? 5.740 10.457 -18.767 1.00 42.19 584 ALA A C 1
ATOM 4271 O O . ALA A 1 584 ? 5.392 11.627 -18.893 1.00 42.19 584 ALA A O 1
ATOM 4272 N N . TYR A 1 585 ? 5.738 9.835 -17.582 1.00 44.06 585 TYR A N 1
ATOM 4273 C CA . TYR A 1 585 ? 5.131 10.399 -16.369 1.00 44.06 585 TYR A CA 1
ATOM 4274 C C . TYR A 1 585 ? 6.104 10.603 -15.201 1.00 44.06 585 TYR A C 1
ATOM 4276 O O . TYR A 1 585 ? 5.772 11.307 -14.254 1.00 44.06 585 TYR A O 1
ATOM 4284 N N . THR A 1 586 ? 7.296 9.995 -15.231 1.00 45.69 586 THR A N 1
ATOM 4285 C CA . THR A 1 586 ? 8.265 10.076 -14.123 1.00 45.69 586 THR A CA 1
ATOM 4286 C C . THR A 1 586 ? 9.685 10.036 -14.664 1.00 45.69 586 THR A C 1
ATOM 4288 O O . THR A 1 586 ? 10.092 9.022 -15.226 1.00 45.69 586 THR A O 1
ATOM 4291 N N . THR A 1 587 ? 10.469 11.093 -14.476 1.00 53.34 587 THR A N 1
ATOM 4292 C CA . THR A 1 587 ? 11.869 11.110 -14.917 1.00 53.34 587 THR A CA 1
ATOM 4293 C C . THR A 1 587 ? 12.762 11.506 -13.757 1.00 53.34 587 THR A C 1
ATOM 4295 O O . THR A 1 587 ? 12.894 12.684 -13.446 1.00 53.34 587 THR A O 1
ATOM 4298 N N . THR A 1 588 ? 13.416 10.516 -13.145 1.00 54.94 588 THR A N 1
ATOM 4299 C CA . THR A 1 588 ? 14.362 10.774 -12.059 1.00 54.94 588 THR A CA 1
ATOM 4300 C C . THR A 1 588 ? 15.780 10.940 -12.593 1.00 54.94 588 THR A C 1
ATOM 4302 O O . THR A 1 588 ? 16.324 10.051 -13.246 1.00 54.94 588 THR A O 1
ATOM 4305 N N . VAL A 1 589 ? 16.405 12.070 -12.278 1.00 60.62 589 VAL A N 1
ATOM 4306 C CA . VAL A 1 589 ? 17.808 12.366 -12.561 1.00 60.62 589 VAL A CA 1
ATOM 4307 C C . VAL A 1 589 ? 18.575 12.496 -11.250 1.00 60.62 589 VAL A C 1
ATOM 4309 O O . VAL A 1 589 ? 18.253 13.331 -10.403 1.00 60.62 589 VAL A O 1
ATOM 4312 N N . HIS A 1 590 ? 19.637 11.700 -11.119 1.00 63.81 590 HIS A N 1
ATOM 4313 C CA . HIS A 1 590 ? 20.589 11.778 -10.017 1.00 63.81 590 HIS A CA 1
ATOM 4314 C C . HIS A 1 590 ? 21.953 12.237 -10.531 1.00 63.81 590 HIS A C 1
ATOM 4316 O O . HIS A 1 590 ? 22.511 11.630 -11.444 1.00 63.81 590 HIS A O 1
ATOM 4322 N N . LEU A 1 591 ? 22.513 13.295 -9.943 1.00 70.75 591 LEU A N 1
ATOM 4323 C CA . LEU A 1 591 ? 23.847 13.785 -10.298 1.00 70.75 591 LEU A CA 1
ATOM 4324 C C . LEU A 1 591 ? 24.584 14.365 -9.092 1.00 70.75 591 LEU A C 1
ATOM 4326 O O . LEU A 1 591 ? 23.977 14.731 -8.086 1.00 70.75 591 LEU A O 1
ATOM 4330 N N . ARG A 1 592 ? 25.909 14.478 -9.204 1.00 73.81 592 ARG A N 1
ATOM 4331 C CA . ARG A 1 592 ? 26.743 15.231 -8.261 1.00 73.81 592 ARG A CA 1
ATOM 4332 C C . ARG A 1 592 ? 27.451 16.356 -8.993 1.00 73.81 592 ARG A C 1
ATOM 4334 O O . ARG A 1 592 ? 27.977 16.144 -10.082 1.00 73.81 592 ARG A O 1
ATOM 4341 N N . PHE A 1 593 ? 27.493 17.536 -8.388 1.00 83.81 593 PHE A N 1
ATOM 4342 C CA . PHE A 1 593 ? 28.172 18.692 -8.965 1.00 83.81 593 PHE A CA 1
ATOM 4343 C C . PHE A 1 593 ? 28.836 19.541 -7.883 1.00 83.81 593 PHE A C 1
ATOM 4345 O O . PHE A 1 593 ? 28.478 19.468 -6.711 1.00 83.81 593 PHE A O 1
ATOM 4352 N N . ARG A 1 594 ? 29.806 20.355 -8.290 1.00 84.62 594 ARG A N 1
ATOM 4353 C CA . ARG A 1 594 ? 30.368 21.437 -7.480 1.00 84.62 594 ARG A CA 1
ATOM 4354 C C . ARG A 1 594 ? 30.632 22.628 -8.382 1.00 84.62 594 ARG A C 1
ATOM 4356 O O . ARG A 1 594 ? 31.107 22.449 -9.503 1.00 84.62 594 ARG A O 1
ATOM 4363 N N . THR A 1 595 ? 30.333 23.834 -7.921 1.00 87.06 595 THR A N 1
ATOM 4364 C CA . THR A 1 595 ? 30.553 25.041 -8.723 1.00 87.06 595 THR A CA 1
ATOM 4365 C C . THR A 1 595 ? 30.644 26.286 -7.852 1.00 87.06 595 THR A C 1
ATOM 4367 O O . THR A 1 595 ? 30.170 26.300 -6.721 1.00 87.06 595 THR A O 1
ATOM 4370 N N . TRP A 1 596 ? 31.240 27.337 -8.408 1.00 88.94 596 TRP A N 1
ATOM 4371 C CA . TRP A 1 596 ? 31.176 28.706 -7.887 1.00 88.94 596 TRP A CA 1
ATOM 4372 C C . TRP A 1 596 ? 30.265 29.600 -8.746 1.00 88.94 596 TRP A C 1
ATOM 4374 O O . TRP A 1 596 ? 30.010 30.755 -8.408 1.00 88.94 596 TRP A O 1
ATOM 4384 N N . GLN A 1 597 ? 29.782 29.088 -9.885 1.00 89.38 597 GLN A N 1
ATOM 4385 C CA . GLN A 1 597 ? 28.941 29.837 -10.813 1.00 89.38 597 GLN A CA 1
ATOM 4386 C C . GLN A 1 597 ? 27.513 29.936 -10.284 1.00 89.38 597 GLN A C 1
ATOM 4388 O O . GLN A 1 597 ? 26.904 28.935 -9.928 1.00 89.38 597 GLN A O 1
ATOM 4393 N N . ARG A 1 598 ? 26.958 31.152 -10.290 1.00 90.69 598 ARG A N 1
ATOM 4394 C CA . ARG A 1 598 ? 25.591 31.427 -9.813 1.00 90.69 598 ARG A CA 1
ATOM 4395 C C . ARG A 1 598 ? 24.496 31.096 -10.824 1.00 90.69 598 ARG A C 1
ATOM 4397 O O . ARG A 1 598 ? 23.326 31.094 -10.454 1.00 90.69 598 ARG A O 1
ATOM 4404 N N . ARG A 1 599 ? 24.856 30.861 -12.085 1.00 91.62 599 ARG A N 1
ATOM 4405 C CA . ARG A 1 599 ? 23.935 30.502 -13.166 1.00 91.62 599 ARG A CA 1
ATOM 4406 C C . ARG A 1 599 ? 24.571 29.460 -14.070 1.00 91.62 599 ARG A C 1
ATOM 4408 O O . ARG A 1 599 ? 25.775 29.533 -14.303 1.00 91.62 599 ARG A O 1
ATOM 4415 N N . GLY A 1 600 ? 23.764 28.538 -14.581 1.00 88.12 600 GLY A N 1
ATOM 4416 C CA . GLY A 1 600 ? 24.211 27.510 -15.521 1.00 88.12 600 GLY A CA 1
ATOM 4417 C C . GLY A 1 600 ? 23.267 26.314 -15.567 1.00 88.12 600 GLY A C 1
ATOM 4418 O O . GLY A 1 600 ? 22.549 26.050 -14.609 1.00 88.12 600 GLY A O 1
ATOM 4419 N N . GLU A 1 601 ? 23.262 25.586 -16.676 1.00 89.19 601 GLU A N 1
ATOM 4420 C CA . GLU A 1 601 ? 22.483 24.356 -16.832 1.00 89.19 601 GLU A CA 1
ATOM 4421 C C . GLU A 1 601 ? 23.338 23.160 -16.400 1.00 89.19 601 GLU A C 1
ATOM 4423 O O . GLU A 1 601 ? 24.487 23.038 -16.820 1.00 89.19 601 GLU A O 1
ATOM 4428 N N . LEU A 1 602 ? 22.801 22.293 -15.538 1.00 87.81 602 LEU A N 1
ATOM 4429 C CA . LEU A 1 602 ? 23.506 21.090 -15.082 1.00 87.81 602 LEU A CA 1
ATOM 4430 C C . LEU A 1 602 ? 23.162 19.889 -15.961 1.00 87.81 602 LEU A C 1
ATOM 4432 O O . LEU A 1 602 ? 24.040 19.131 -16.361 1.00 87.81 602 LEU A O 1
ATOM 4436 N N . VAL A 1 603 ? 21.875 19.721 -16.263 1.00 87.56 603 VAL A N 1
ATOM 4437 C CA . VAL A 1 603 ? 21.371 18.671 -17.149 1.00 87.56 603 VAL A CA 1
ATOM 4438 C C . VAL A 1 603 ? 20.153 19.190 -17.894 1.00 87.56 603 VAL A C 1
ATOM 4440 O O . VAL A 1 603 ? 19.303 19.867 -17.312 1.00 87.56 603 VAL A O 1
ATOM 4443 N N . VAL A 1 604 ? 20.069 18.861 -19.181 1.00 87.56 604 VAL A N 1
ATOM 4444 C CA . VAL A 1 604 ? 18.916 19.167 -20.026 1.00 87.56 604 VAL A CA 1
ATOM 4445 C C . VAL A 1 604 ? 18.543 17.914 -20.801 1.00 87.56 604 VAL A C 1
ATOM 4447 O O . VAL A 1 604 ? 19.331 17.386 -21.582 1.00 87.56 604 VAL A O 1
ATOM 4450 N N . LEU A 1 605 ? 17.319 17.458 -20.585 1.00 82.06 605 LEU A N 1
ATOM 4451 C CA . LEU A 1 605 ? 16.646 16.448 -21.380 1.00 82.06 605 LEU A CA 1
ATOM 4452 C C . LEU A 1 605 ? 15.707 17.183 -22.331 1.00 82.06 605 LEU A C 1
ATOM 4454 O O . LEU A 1 605 ? 14.919 18.030 -21.913 1.00 82.06 605 LEU A O 1
ATOM 4458 N N . SER A 1 606 ? 15.817 16.885 -23.619 1.00 80.44 606 SER A N 1
ATOM 4459 C CA . SER A 1 606 ? 14.975 17.489 -24.647 1.00 80.44 606 SER A CA 1
ATOM 4460 C C . SER A 1 606 ? 14.444 16.409 -25.574 1.00 80.44 606 SER A C 1
ATOM 4462 O O . SER A 1 606 ? 15.159 15.466 -25.917 1.00 80.44 606 SER A O 1
ATOM 4464 N N . SER A 1 607 ? 13.179 16.544 -25.962 1.00 75.44 607 SER A N 1
ATOM 4465 C CA . SER A 1 607 ? 12.579 15.707 -27.006 1.00 75.44 607 SER A CA 1
ATOM 4466 C C . SER A 1 607 ? 13.320 15.879 -28.339 1.00 75.44 607 SER A C 1
ATOM 4468 O O . SER A 1 607 ? 13.934 16.917 -28.594 1.00 75.44 607 SER A O 1
ATOM 4470 N N . GLN A 1 608 ? 13.216 14.892 -29.234 1.00 68.25 608 GLN A N 1
ATOM 4471 C CA . GLN A 1 608 ? 13.863 14.922 -30.556 1.00 68.25 608 GLN A CA 1
ATOM 4472 C C . GLN A 1 608 ? 13.512 16.181 -31.370 1.00 68.25 608 GLN A C 1
ATOM 4474 O O . GLN A 1 608 ? 14.332 16.679 -32.141 1.00 68.25 608 GLN A O 1
ATOM 4479 N N . HIS A 1 609 ? 12.303 16.711 -31.178 1.00 75.62 609 HIS A N 1
ATOM 4480 C CA . HIS A 1 609 ? 11.815 17.916 -31.847 1.00 75.62 609 HIS A CA 1
ATOM 4481 C C . HIS A 1 609 ? 11.945 19.190 -30.997 1.00 75.62 609 HIS A C 1
ATOM 4483 O O . HIS A 1 609 ? 11.462 20.240 -31.415 1.00 75.62 609 HIS A O 1
ATOM 4489 N N . GLY A 1 610 ? 12.563 19.109 -29.814 1.00 65.56 610 GLY A N 1
ATOM 4490 C CA . GLY A 1 610 ? 12.792 20.242 -28.913 1.00 65.56 610 GLY A CA 1
ATOM 4491 C C . GLY A 1 610 ? 11.521 20.881 -28.348 1.00 65.56 610 GLY A C 1
ATOM 4492 O O . GLY A 1 610 ? 11.578 22.015 -27.884 1.00 65.56 610 GLY A O 1
ATOM 4493 N N . ARG A 1 611 ? 10.379 20.184 -28.418 1.00 78.00 611 ARG A N 1
ATOM 4494 C CA . ARG A 1 611 ? 9.078 20.680 -27.940 1.00 78.00 611 ARG A CA 1
ATOM 4495 C C . ARG A 1 611 ? 8.927 20.512 -26.433 1.00 78.00 611 ARG A C 1
ATOM 4497 O O . ARG A 1 611 ? 8.457 21.426 -25.766 1.00 78.00 611 ARG A O 1
ATOM 4504 N N . ASP A 1 612 ? 9.416 19.382 -25.933 1.00 81.25 612 ASP A N 1
ATOM 4505 C CA . ASP A 1 612 ? 9.459 19.068 -24.508 1.00 81.25 612 ASP A CA 1
ATOM 4506 C C . ASP A 1 612 ? 10.879 19.198 -23.966 1.00 81.25 612 ASP A C 1
ATOM 4508 O O . ASP A 1 612 ? 11.851 18.807 -24.633 1.00 81.25 612 ASP A O 1
ATOM 4512 N N . ARG A 1 613 ? 10.986 19.735 -22.751 1.00 84.94 613 ARG A N 1
ATOM 4513 C CA . ARG A 1 613 ? 12.231 20.046 -22.059 1.00 84.94 613 ARG A CA 1
ATOM 4514 C C . ARG A 1 613 ? 12.090 19.817 -20.554 1.00 84.94 613 ARG A C 1
ATOM 4516 O O . ARG A 1 613 ? 11.238 20.414 -19.906 1.00 84.94 613 ARG A O 1
ATOM 4523 N N . PHE A 1 614 ? 12.999 19.029 -19.992 1.00 84.81 614 PHE A N 1
ATOM 4524 C CA . PHE A 1 614 ? 13.223 18.884 -18.553 1.00 84.81 614 PHE A CA 1
ATOM 4525 C C . PHE A 1 614 ? 14.655 19.328 -18.260 1.00 84.81 614 PHE A C 1
ATOM 4527 O O . PHE A 1 614 ? 15.594 18.842 -18.890 1.00 84.81 614 PHE A O 1
ATOM 4534 N N . ALA A 1 615 ? 14.855 20.263 -17.338 1.00 88.94 615 ALA A N 1
ATOM 4535 C CA . ALA A 1 615 ? 16.181 20.786 -17.036 1.00 88.94 615 ALA A CA 1
ATOM 4536 C C . ALA A 1 615 ? 16.385 21.019 -15.542 1.00 88.94 615 ALA A C 1
ATOM 4538 O O . ALA A 1 615 ? 15.541 21.613 -14.879 1.00 88.94 615 ALA A O 1
ATOM 4539 N N . VAL A 1 616 ? 17.552 20.624 -15.034 1.00 89.81 616 VAL A N 1
ATOM 4540 C CA . VAL A 1 616 ? 18.038 21.076 -13.727 1.00 89.81 616 VAL A CA 1
ATOM 4541 C C . VAL A 1 616 ? 19.090 22.144 -13.974 1.00 89.81 616 VAL A C 1
ATOM 4543 O O . VAL A 1 616 ? 20.092 21.902 -14.651 1.00 89.81 616 VAL A O 1
ATOM 4546 N N . GLN A 1 617 ? 18.860 23.330 -13.429 1.00 93.06 617 GLN A N 1
ATOM 4547 C CA . GLN A 1 617 ? 19.695 24.504 -13.651 1.00 93.06 617 GLN A CA 1
ATOM 4548 C C . GLN A 1 617 ? 19.948 25.272 -12.356 1.00 93.06 617 GLN A C 1
ATOM 4550 O O . GLN A 1 617 ? 19.264 25.093 -11.353 1.00 93.06 617 GLN A O 1
ATOM 4555 N N . LEU A 1 618 ? 20.937 26.153 -12.394 1.00 91.38 618 LEU A N 1
ATOM 4556 C CA . LEU A 1 618 ? 21.226 27.130 -11.363 1.00 91.38 618 LEU A CA 1
ATOM 4557 C C . LEU A 1 618 ? 20.662 28.480 -11.785 1.00 91.38 618 LEU A C 1
ATOM 4559 O O . LEU A 1 618 ? 21.010 28.991 -12.852 1.00 91.38 618 LEU A O 1
ATOM 4563 N N . ASP A 1 619 ? 19.850 29.077 -10.920 1.00 91.75 619 ASP A N 1
ATOM 4564 C CA . ASP A 1 619 ? 19.461 30.477 -11.021 1.00 91.75 619 ASP A CA 1
ATOM 4565 C C . ASP A 1 619 ? 19.777 31.222 -9.721 1.00 91.75 619 ASP A C 1
ATOM 4567 O O . ASP A 1 619 ? 19.314 30.877 -8.632 1.00 91.75 619 ASP A O 1
ATOM 4571 N N . ASN A 1 620 ? 20.594 32.269 -9.842 1.00 90.31 620 ASN A N 1
ATOM 4572 C CA . ASN A 1 620 ? 21.038 33.119 -8.736 1.00 90.31 620 ASN A CA 1
ATOM 4573 C C . ASN A 1 620 ? 21.610 32.334 -7.533 1.00 90.31 620 ASN A C 1
ATOM 4575 O O . ASN A 1 620 ? 21.404 32.710 -6.380 1.00 90.31 620 ASN A O 1
ATOM 4579 N N . GLY A 1 621 ? 22.339 31.250 -7.807 1.00 86.19 621 GLY A N 1
ATOM 4580 C CA . GLY A 1 621 ? 22.974 30.388 -6.804 1.00 86.19 621 GLY A CA 1
ATOM 4581 C C . GLY A 1 621 ? 22.089 29.271 -6.246 1.00 86.19 621 GLY A C 1
ATOM 4582 O O . GLY A 1 621 ? 22.556 28.457 -5.448 1.00 86.19 621 GLY A O 1
ATOM 4583 N N . ARG A 1 622 ? 20.827 29.200 -6.685 1.00 88.50 622 ARG A N 1
ATOM 4584 C CA . ARG A 1 622 ? 19.848 28.200 -6.252 1.00 88.50 622 ARG A CA 1
ATOM 4585 C C . ARG A 1 622 ? 19.592 27.189 -7.351 1.00 88.50 622 ARG A C 1
ATOM 4587 O O . ARG A 1 622 ? 19.604 27.527 -8.530 1.00 88.50 622 ARG A O 1
ATOM 4594 N N . LEU A 1 623 ? 19.322 25.957 -6.946 1.00 89.25 623 LEU A N 1
ATOM 4595 C CA . LEU A 1 623 ? 18.933 24.899 -7.865 1.00 89.25 623 LEU A CA 1
ATOM 4596 C C . LEU A 1 623 ? 17.460 25.058 -8.259 1.00 89.25 623 LEU A C 1
ATOM 4598 O O . LEU A 1 623 ? 16.601 25.215 -7.391 1.00 89.25 623 LEU A O 1
ATOM 4602 N N . CYS A 1 624 ? 17.178 24.982 -9.551 1.00 90.19 624 CYS A N 1
ATOM 4603 C CA . CYS A 1 624 ? 15.848 25.062 -10.126 1.00 90.19 624 CYS A CA 1
ATOM 4604 C C . CYS A 1 624 ? 15.615 23.893 -11.077 1.00 90.19 624 CYS A C 1
ATOM 4606 O O . CYS A 1 624 ? 16.431 23.628 -11.959 1.00 90.19 624 CYS A O 1
ATOM 4608 N N . LEU A 1 625 ? 14.477 23.232 -10.915 1.00 88.81 625 LEU A N 1
ATOM 4609 C CA . LEU A 1 625 ? 13.921 22.309 -11.887 1.00 88.81 625 LEU A CA 1
ATOM 4610 C C . LEU A 1 625 ? 13.018 23.091 -12.840 1.00 88.81 625 LEU A C 1
ATOM 4612 O O . LEU A 1 625 ? 12.182 23.874 -12.395 1.00 88.81 625 LEU A O 1
ATOM 4616 N N . VAL A 1 626 ? 13.189 22.888 -14.138 1.00 89.56 626 VAL A N 1
ATOM 4617 C CA . VAL A 1 626 ? 12.398 23.510 -15.198 1.00 89.56 626 VAL A CA 1
ATOM 4618 C C . VAL A 1 626 ? 11.774 22.421 -16.048 1.00 89.56 626 VAL A C 1
ATOM 4620 O O . VAL A 1 626 ? 12.473 21.527 -16.521 1.00 89.56 626 VAL A O 1
ATOM 4623 N N . LEU A 1 627 ? 10.468 22.529 -16.264 1.00 87.25 627 LEU A N 1
ATOM 4624 C CA . LEU A 1 627 ? 9.699 21.607 -17.080 1.00 87.25 627 LEU A CA 1
ATOM 4625 C C . LEU A 1 627 ? 8.881 22.391 -18.101 1.00 87.25 627 LEU A C 1
ATOM 4627 O O . LEU A 1 627 ? 8.152 23.316 -17.751 1.00 87.25 627 LEU A O 1
ATOM 4631 N N . GLN A 1 628 ? 8.995 22.012 -19.363 1.00 86.19 628 GLN A N 1
ATOM 4632 C CA . GLN A 1 628 ? 8.185 22.509 -20.462 1.00 86.19 628 GLN A CA 1
ATOM 4633 C C . GLN A 1 628 ? 7.707 21.291 -21.243 1.00 86.19 628 GLN A C 1
ATOM 4635 O O . GLN A 1 628 ? 8.529 20.542 -21.761 1.00 86.19 628 GLN A O 1
ATOM 4640 N N . LEU A 1 629 ? 6.399 21.080 -21.295 1.00 81.75 629 LEU A N 1
ATOM 4641 C CA . LEU A 1 629 ? 5.772 19.983 -22.025 1.00 81.75 629 LEU A CA 1
ATOM 4642 C C . LEU A 1 629 ? 4.792 20.615 -22.998 1.00 81.75 629 LEU A C 1
ATOM 4644 O O . LEU A 1 629 ? 3.897 21.326 -22.567 1.00 81.75 629 LEU A O 1
ATOM 4648 N N . HIS A 1 630 ? 4.968 20.432 -24.299 1.00 76.88 630 HIS A N 1
ATOM 4649 C CA . HIS A 1 630 ? 4.078 21.047 -25.276 1.00 76.88 630 HIS A CA 1
ATOM 4650 C C . HIS A 1 630 ? 2.664 20.439 -25.172 1.00 76.88 630 HIS A C 1
ATOM 4652 O O . HIS A 1 630 ? 2.545 19.214 -25.190 1.00 76.88 630 HIS A O 1
ATOM 4658 N N . PRO A 1 631 ? 1.584 21.249 -25.110 1.00 71.25 631 PRO A N 1
ATOM 4659 C CA . PRO A 1 631 ? 1.512 22.689 -25.389 1.00 71.25 631 PRO A CA 1
ATOM 4660 C C . PRO A 1 631 ? 1.628 23.611 -24.162 1.00 71.25 631 PRO A C 1
ATOM 4662 O O . PRO A 1 631 ? 1.542 24.830 -24.322 1.00 71.25 631 PRO A O 1
ATOM 4665 N N . ASP A 1 632 ? 1.804 23.058 -22.965 1.00 77.88 632 ASP A N 1
ATOM 4666 C CA . ASP A 1 632 ? 1.832 23.808 -21.715 1.00 77.88 632 ASP A CA 1
ATOM 4667 C C . ASP A 1 632 ? 3.012 24.793 -21.627 1.00 77.88 632 ASP A C 1
ATOM 4669 O O . ASP A 1 632 ? 4.113 24.547 -22.142 1.00 77.88 632 ASP A O 1
ATOM 4673 N N . PRO A 1 633 ? 2.810 25.935 -20.942 1.00 81.69 633 PRO A N 1
ATOM 4674 C CA . PRO A 1 633 ? 3.883 26.876 -20.682 1.00 81.69 633 PRO A CA 1
ATOM 4675 C C . PRO A 1 633 ? 4.916 26.275 -19.725 1.00 81.69 633 PRO A C 1
ATOM 4677 O O . PRO A 1 633 ? 4.618 25.429 -18.880 1.00 81.69 633 PRO A O 1
ATOM 4680 N N . GLN A 1 634 ? 6.142 26.780 -19.819 1.00 86.81 634 GLN A N 1
ATOM 4681 C CA . GLN A 1 634 ? 7.231 26.396 -18.931 1.00 86.81 634 GLN A CA 1
ATOM 4682 C C . GLN A 1 634 ? 6.865 26.641 -17.458 1.00 86.81 634 GLN A C 1
ATOM 4684 O O . GLN A 1 634 ? 6.469 27.743 -17.075 1.00 86.81 634 GLN A O 1
ATOM 4689 N N . ARG A 1 635 ? 7.076 25.629 -16.616 1.00 87.25 635 ARG A N 1
ATOM 4690 C CA . ARG A 1 635 ? 7.003 25.714 -15.155 1.00 87.25 635 ARG A CA 1
ATOM 4691 C C . ARG A 1 635 ? 8.389 25.556 -14.546 1.00 87.25 635 ARG A C 1
ATOM 4693 O O . ARG A 1 635 ? 9.257 24.885 -15.104 1.00 87.25 635 ARG A O 1
ATOM 4700 N N . SER A 1 636 ? 8.603 26.174 -13.389 1.00 87.50 636 SER A N 1
ATOM 4701 C CA . SER A 1 636 ? 9.869 26.079 -12.664 1.00 87.50 636 SER A CA 1
ATOM 4702 C C . SER A 1 636 ? 9.659 25.946 -11.162 1.00 87.50 636 SER A C 1
ATOM 4704 O O . SER A 1 636 ? 8.875 26.697 -10.585 1.00 87.50 636 SER A O 1
ATOM 4706 N N . LEU A 1 637 ? 10.419 25.055 -10.533 1.00 87.62 637 LEU A N 1
ATOM 4707 C CA . LEU A 1 637 ? 10.475 24.851 -9.091 1.00 87.62 637 LEU A CA 1
ATOM 4708 C C . LEU A 1 637 ? 11.907 25.096 -8.614 1.00 87.62 637 LEU A C 1
ATOM 4710 O O . LEU A 1 637 ? 12.815 24.350 -8.968 1.00 87.62 637 LEU A O 1
ATOM 4714 N N . CYS A 1 638 ? 12.115 26.132 -7.807 1.00 85.25 638 CYS A N 1
ATOM 4715 C CA . CYS A 1 638 ? 13.433 26.478 -7.280 1.00 85.25 638 CYS A CA 1
ATOM 4716 C C . CYS A 1 638 ? 13.527 26.192 -5.783 1.00 85.25 638 CYS A C 1
ATOM 4718 O O . CYS A 1 638 ? 12.627 26.534 -5.017 1.00 85.25 638 CYS A O 1
ATOM 4720 N N . LEU A 1 639 ? 14.660 25.639 -5.349 1.00 81.94 639 LEU A N 1
ATOM 4721 C CA . LEU A 1 639 ? 14.982 25.533 -3.932 1.00 81.94 639 LEU A CA 1
ATOM 4722 C C . LEU A 1 639 ? 15.143 26.935 -3.353 1.00 81.94 639 LEU A C 1
ATOM 4724 O O . LEU A 1 639 ? 15.942 27.723 -3.844 1.00 81.94 639 LEU A O 1
ATOM 4728 N N . THR A 1 640 ? 14.413 27.255 -2.290 1.00 77.12 640 THR A N 1
ATOM 4729 C CA . THR A 1 640 ? 14.400 28.612 -1.718 1.00 77.12 640 THR A CA 1
ATOM 4730 C C . THR A 1 640 ? 15.519 28.854 -0.706 1.00 77.12 640 THR A C 1
ATOM 4732 O O . THR A 1 640 ? 15.945 29.994 -0.530 1.00 77.12 640 THR A O 1
ATOM 4735 N N . ARG A 1 641 ? 16.022 27.795 -0.058 1.00 73.50 641 ARG A N 1
ATOM 4736 C CA . ARG A 1 641 ? 16.959 27.885 1.079 1.00 73.50 641 ARG A CA 1
ATOM 4737 C C . ARG A 1 641 ? 18.358 27.321 0.815 1.00 73.50 641 ARG A C 1
ATOM 4739 O O . ARG A 1 641 ? 19.264 27.587 1.595 1.00 73.50 641 ARG A O 1
ATOM 4746 N N . ALA A 1 642 ? 18.550 26.559 -0.261 1.00 72.94 642 ALA A N 1
ATOM 4747 C CA . ALA A 1 642 ? 19.825 25.910 -0.558 1.00 72.94 642 ALA A CA 1
ATOM 4748 C C . ALA A 1 642 ? 20.665 26.758 -1.527 1.00 72.94 642 ALA A C 1
ATOM 4750 O O . ALA A 1 642 ? 20.305 26.911 -2.695 1.00 72.94 642 ALA A O 1
ATOM 4751 N N . GLN A 1 643 ? 21.782 27.296 -1.034 1.00 79.12 643 GLN A N 1
ATOM 4752 C CA . GLN A 1 643 ? 22.841 27.885 -1.857 1.00 79.12 643 GLN A CA 1
ATOM 4753 C C . GLN A 1 643 ? 23.855 26.789 -2.180 1.00 79.12 643 GLN A C 1
ATOM 4755 O O . GLN A 1 643 ? 24.435 26.206 -1.272 1.00 79.12 643 GLN A O 1
ATOM 4760 N N . VAL A 1 644 ? 24.048 26.500 -3.464 1.00 84.94 644 VAL A N 1
ATOM 4761 C CA . VAL A 1 644 ? 24.816 25.326 -3.933 1.00 84.94 644 VAL A CA 1
ATOM 4762 C C . VAL A 1 644 ? 26.052 25.724 -4.750 1.00 84.94 644 VAL A C 1
ATOM 4764 O O . VAL A 1 644 ? 26.580 24.949 -5.546 1.00 84.94 644 VAL A O 1
ATOM 4767 N N . THR A 1 645 ? 26.499 26.972 -4.579 1.00 88.12 645 THR A N 1
ATOM 4768 C CA . THR A 1 645 ? 27.602 27.588 -5.339 1.00 88.12 645 THR A CA 1
ATOM 4769 C C . THR A 1 645 ? 28.797 27.942 -4.454 1.00 88.12 645 THR A C 1
ATOM 4771 O O . THR A 1 645 ? 29.399 29.007 -4.592 1.00 88.12 645 THR A O 1
ATOM 4774 N N . ASP A 1 646 ? 29.092 27.072 -3.498 1.00 87.31 646 ASP A N 1
ATOM 4775 C CA . ASP A 1 646 ? 30.135 27.183 -2.470 1.00 87.31 646 ASP A CA 1
ATOM 4776 C C . ASP A 1 646 ? 31.420 26.406 -2.828 1.00 87.31 646 ASP A C 1
ATOM 4778 O O . ASP A 1 646 ? 32.330 26.269 -2.009 1.00 87.31 646 ASP A O 1
ATOM 4782 N N . GLY A 1 647 ? 31.486 25.849 -4.041 1.00 82.81 647 GLY A N 1
ATOM 4783 C CA . GLY A 1 647 ? 32.591 25.010 -4.496 1.00 82.81 647 GLY A CA 1
ATOM 4784 C C . GLY A 1 647 ? 32.649 23.608 -3.877 1.00 82.81 647 GLY A C 1
ATOM 4785 O O . GLY A 1 647 ? 33.548 22.846 -4.250 1.00 82.81 647 GLY A O 1
ATOM 4786 N N . GLN A 1 648 ? 31.716 23.249 -2.989 1.00 82.88 648 GLN A N 1
ATOM 4787 C CA . GLN A 1 648 ? 31.607 21.919 -2.388 1.00 82.88 648 GLN A CA 1
ATOM 4788 C C . GLN A 1 648 ? 30.805 20.966 -3.279 1.00 82.88 648 GLN A C 1
ATOM 4790 O O . GLN A 1 648 ? 30.078 21.380 -4.181 1.00 82.88 648 GLN A O 1
ATOM 4795 N N . TRP A 1 649 ? 30.970 19.663 -3.044 1.00 75.75 649 TRP A N 1
ATOM 4796 C CA . TRP A 1 649 ? 30.200 18.637 -3.741 1.00 75.75 649 TRP A CA 1
ATOM 4797 C C . TRP A 1 649 ? 28.781 18.546 -3.189 1.00 75.75 649 TRP A C 1
ATOM 4799 O O . TRP A 1 649 ? 28.587 18.196 -2.028 1.00 75.75 649 TRP A O 1
ATOM 4809 N N . HIS A 1 650 ? 27.806 18.737 -4.068 1.00 73.25 650 HIS A N 1
ATOM 4810 C CA . HIS A 1 650 ? 26.385 18.554 -3.800 1.00 73.25 650 HIS A CA 1
ATOM 4811 C C . HIS A 1 650 ? 25.860 17.338 -4.556 1.00 73.25 650 HIS A C 1
ATOM 4813 O O . HIS A 1 650 ? 26.302 17.059 -5.674 1.00 73.25 650 HIS A O 1
ATOM 4819 N N . THR A 1 651 ? 24.906 16.627 -3.960 1.00 69.88 651 THR A N 1
ATOM 4820 C CA . THR A 1 651 ? 24.158 15.546 -4.615 1.00 69.88 651 THR A CA 1
ATOM 4821 C C . THR A 1 651 ? 22.749 16.036 -4.897 1.00 69.88 651 THR A C 1
ATOM 4823 O O . THR A 1 651 ? 22.074 16.545 -4.006 1.00 69.88 651 THR A O 1
ATOM 4826 N N . VAL A 1 652 ? 22.313 15.880 -6.141 1.00 68.38 652 VAL A N 1
ATOM 4827 C CA . VAL A 1 652 ? 21.003 16.308 -6.621 1.00 68.38 652 VAL A CA 1
ATOM 4828 C C . VAL A 1 652 ? 20.201 15.090 -7.032 1.00 68.38 652 VAL A C 1
ATOM 4830 O O . VAL A 1 652 ? 20.698 14.224 -7.750 1.00 68.38 652 VAL A O 1
ATOM 4833 N N . SER A 1 653 ? 18.948 15.071 -6.596 1.00 64.69 653 SER A N 1
ATOM 4834 C CA . SER A 1 653 ? 17.897 14.199 -7.100 1.00 64.69 653 SER A CA 1
ATOM 4835 C C . SER A 1 653 ? 16.759 15.087 -7.585 1.00 64.69 653 SER A C 1
ATOM 4837 O O . SER A 1 653 ? 16.262 15.902 -6.810 1.00 64.69 653 SER A O 1
ATOM 4839 N N . ALA A 1 654 ? 16.362 14.943 -8.843 1.00 63.12 654 ALA A N 1
ATOM 4840 C CA . ALA A 1 654 ? 15.204 15.614 -9.427 1.00 63.12 654 ALA A CA 1
ATOM 4841 C C . ALA A 1 654 ? 14.297 14.549 -10.043 1.00 63.12 654 ALA A C 1
ATOM 4843 O O . ALA A 1 654 ? 14.828 13.653 -10.687 1.00 63.12 654 ALA A O 1
ATOM 4844 N N . SER A 1 655 ? 12.985 14.617 -9.832 1.00 62.47 655 SER A N 1
ATOM 4845 C CA . SER A 1 655 ? 12.006 13.616 -10.288 1.00 62.47 655 SER A CA 1
ATOM 4846 C C . SER A 1 655 ? 10.748 14.263 -10.824 1.00 62.47 655 SER A C 1
ATOM 4848 O O . SER A 1 655 ? 10.357 15.274 -10.191 1.00 62.47 655 SER A O 1
#